Protein AF-A0A4S0W7U6-F1 (afdb_monomer_lite)

Structure (mmCIF, N/CA/C/O backbone):
data_AF-A0A4S0W7U6-F1
#
_entry.id   AF-A0A4S0W7U6-F1
#
loop_
_atom_site.group_PDB
_atom_site.id
_atom_site.type_symbol
_atom_site.label_atom_id
_atom_site.label_alt_id
_atom_site.label_comp_id
_atom_site.label_asym_id
_atom_site.label_entity_id
_atom_site.label_seq_id
_atom_site.pdbx_PDB_ins_code
_atom_site.Cartn_x
_atom_site.Cartn_y
_atom_site.Cartn_z
_atom_site.occupancy
_atom_site.B_iso_or_equiv
_atom_site.auth_seq_id
_atom_site.auth_comp_id
_atom_site.auth_asym_id
_atom_site.auth_atom_id
_atom_site.pdbx_PDB_model_num
ATOM 1 N N . MET A 1 1 ? 42.591 -28.592 -29.102 1.00 40.78 1 MET A N 1
ATOM 2 C CA . MET A 1 1 ? 41.961 -28.051 -27.877 1.00 40.78 1 MET A CA 1
ATOM 3 C C . MET A 1 1 ? 40.772 -27.234 -28.334 1.00 40.78 1 MET A C 1
ATOM 5 O O . MET A 1 1 ? 40.954 -26.427 -29.233 1.00 40.78 1 MET A O 1
ATOM 9 N N . GLY A 1 2 ? 39.575 -27.576 -27.858 1.00 41.88 2 GLY A N 1
ATOM 10 C CA . GLY A 1 2 ? 38.307 -27.199 -28.487 1.00 41.88 2 GLY A CA 1
ATOM 11 C C . GLY A 1 2 ? 38.005 -25.703 -28.459 1.00 41.88 2 GLY A C 1
ATOM 12 O O . GLY A 1 2 ? 38.272 -25.033 -27.464 1.00 41.88 2 GLY A O 1
ATOM 13 N N . GLU A 1 3 ? 37.418 -25.217 -29.552 1.00 43.25 3 GLU A N 1
ATOM 14 C CA . GLU A 1 3 ? 36.678 -23.958 -29.591 1.00 43.25 3 GLU A CA 1
ATOM 15 C C . GLU A 1 3 ? 35.602 -24.006 -28.501 1.00 43.25 3 GLU A C 1
ATOM 17 O O . GLU A 1 3 ? 34.649 -24.784 -28.577 1.00 43.25 3 GLU A O 1
ATOM 22 N N . GLN A 1 4 ? 35.765 -23.198 -27.452 1.00 46.47 4 GLN A N 1
ATOM 23 C CA . GLN A 1 4 ? 34.647 -22.876 -26.579 1.00 46.47 4 GLN A CA 1
ATOM 24 C C . GLN A 1 4 ? 33.644 -22.106 -27.432 1.00 46.47 4 GLN A C 1
ATOM 26 O O . GLN A 1 4 ? 33.873 -20.953 -27.790 1.00 46.47 4 GLN A O 1
ATOM 31 N N . GLN A 1 5 ? 32.556 -22.776 -27.797 1.00 45.34 5 GLN A N 1
ATOM 32 C CA . GLN A 1 5 ? 31.409 -22.166 -28.443 1.00 45.34 5 GLN A CA 1
ATOM 33 C C . GLN A 1 5 ? 30.913 -21.054 -27.510 1.00 45.34 5 GLN A C 1
ATOM 35 O O . GLN A 1 5 ? 30.359 -21.328 -26.446 1.00 45.34 5 GLN A O 1
ATOM 40 N N . GLN A 1 6 ? 31.220 -19.800 -27.849 1.00 53.47 6 GLN A N 1
ATOM 41 C CA . GLN A 1 6 ? 30.842 -18.643 -27.050 1.00 53.47 6 GLN A CA 1
ATOM 42 C C . GLN A 1 6 ? 29.313 -18.595 -27.029 1.00 53.47 6 GLN A C 1
ATOM 44 O O . GLN A 1 6 ? 28.678 -18.331 -28.050 1.00 53.47 6 GLN A O 1
ATOM 49 N N . VAL A 1 7 ? 28.717 -18.951 -25.890 1.00 61.97 7 VAL A N 1
ATOM 50 C CA . VAL A 1 7 ? 27.263 -18.940 -25.727 1.00 61.97 7 VAL A CA 1
ATOM 51 C C . VAL A 1 7 ? 26.798 -17.507 -25.963 1.00 61.97 7 VAL A C 1
ATOM 53 O O . VAL A 1 7 ? 27.277 -16.583 -25.307 1.00 61.97 7 VAL A O 1
ATOM 56 N N . ALA A 1 8 ? 25.902 -17.309 -26.931 1.00 82.19 8 ALA A N 1
ATOM 57 C CA . ALA A 1 8 ? 25.348 -15.991 -27.204 1.00 82.19 8 ALA A CA 1
ATOM 58 C C . ALA A 1 8 ? 24.679 -15.450 -25.931 1.00 82.19 8 ALA A C 1
ATOM 60 O O . ALA A 1 8 ? 23.865 -16.141 -25.313 1.00 82.19 8 ALA A O 1
ATOM 61 N N . VAL A 1 9 ? 25.033 -14.225 -25.529 1.00 92.12 9 VAL A N 1
ATOM 62 C CA . VAL A 1 9 ? 24.409 -13.581 -24.368 1.00 92.12 9 VAL A CA 1
ATOM 63 C C . VAL A 1 9 ? 22.906 -13.477 -24.617 1.00 92.12 9 VAL A C 1
ATOM 65 O O . VAL A 1 9 ? 22.487 -13.090 -25.703 1.00 92.12 9 VAL A O 1
ATOM 68 N N . SER A 1 10 ? 22.098 -13.812 -23.616 1.00 95.81 10 SER A N 1
ATOM 69 C CA . SER A 1 10 ? 20.642 -13.641 -23.624 1.00 95.81 10 SER A CA 1
ATOM 70 C C . SER A 1 10 ? 20.229 -12.677 -22.515 1.00 95.81 10 SER A C 1
ATOM 72 O O . SER A 1 10 ? 20.949 -12.524 -21.529 1.00 95.81 10 SER A O 1
ATOM 74 N N . ILE A 1 11 ? 19.088 -12.000 -22.659 1.00 97.94 11 ILE A N 1
ATOM 75 C CA . ILE A 1 11 ? 18.545 -11.115 -21.619 1.00 97.94 11 ILE A CA 1
ATOM 76 C C . ILE A 1 11 ? 17.224 -11.703 -21.135 1.00 97.94 11 ILE A C 1
ATOM 78 O O . ILE A 1 11 ? 16.247 -11.737 -21.882 1.00 97.94 11 ILE A O 1
ATOM 82 N N . LYS A 1 12 ? 17.175 -12.125 -19.869 1.00 97.75 12 LYS A N 1
ATOM 83 C CA . LYS A 1 12 ? 15.917 -12.481 -19.208 1.00 97.75 12 LYS A CA 1
ATOM 84 C C . LYS A 1 12 ? 15.237 -11.209 -18.720 1.00 97.75 12 LYS A C 1
ATOM 86 O O . LYS A 1 12 ? 15.890 -10.388 -18.085 1.00 97.75 12 LYS A O 1
ATOM 91 N N . VAL A 1 13 ? 13.938 -11.069 -18.967 1.00 98.25 13 VAL A N 1
ATOM 92 C CA . VAL A 1 13 ? 13.130 -9.932 -18.506 1.00 98.25 13 VAL A CA 1
ATOM 93 C C . VAL A 1 13 ? 11.882 -10.422 -17.771 1.00 98.25 13 VAL A C 1
ATOM 95 O O . VAL A 1 13 ? 11.259 -11.411 -18.154 1.00 98.25 13 VAL A O 1
ATOM 98 N N . SER A 1 14 ? 11.527 -9.731 -16.694 1.00 97.56 14 SER A N 1
ATOM 99 C CA . SER A 1 14 ? 10.307 -9.947 -15.920 1.00 97.56 14 SER A CA 1
ATOM 100 C C . SER A 1 14 ? 9.605 -8.617 -15.685 1.00 97.56 14 SER A C 1
ATOM 102 O O . SER A 1 14 ? 10.258 -7.600 -15.457 1.00 97.56 14 SER A O 1
ATOM 104 N N . VAL A 1 15 ? 8.275 -8.644 -15.703 1.00 97.00 15 VAL A N 1
ATOM 105 C CA . VAL A 1 15 ? 7.422 -7.503 -15.367 1.00 97.00 15 VAL A CA 1
ATOM 106 C C . VAL A 1 15 ? 6.440 -7.895 -14.266 1.00 97.00 15 VAL A C 1
ATOM 108 O O . VAL A 1 15 ? 5.822 -8.961 -14.319 1.00 97.00 15 VAL A O 1
ATOM 111 N N . TYR A 1 16 ? 6.302 -7.009 -13.288 1.00 93.75 16 TYR A N 1
ATOM 112 C CA . TYR A 1 16 ? 5.336 -7.078 -12.200 1.00 93.75 16 TYR A CA 1
ATOM 113 C C . TYR A 1 16 ? 4.520 -5.789 -12.209 1.00 93.75 16 TYR A C 1
ATOM 115 O O . TYR A 1 16 ? 5.090 -4.711 -12.358 1.00 93.75 16 TYR A O 1
ATOM 123 N N . THR A 1 17 ? 3.203 -5.888 -12.075 1.00 93.56 17 THR A N 1
ATOM 124 C CA . THR A 1 17 ? 2.296 -4.737 -12.129 1.00 93.56 17 THR A CA 1
ATOM 125 C C . THR A 1 17 ? 1.516 -4.603 -10.830 1.00 93.56 17 THR A C 1
ATOM 127 O O . THR A 1 17 ? 1.270 -5.591 -10.140 1.00 93.56 17 THR A O 1
ATOM 130 N N . ASN A 1 18 ? 1.131 -3.375 -10.502 1.00 89.88 18 ASN A N 1
ATOM 131 C CA . ASN A 1 18 ? 0.068 -3.076 -9.544 1.00 89.88 18 ASN A CA 1
ATOM 132 C C . ASN A 1 18 ? -0.946 -2.124 -10.215 1.00 89.88 18 ASN A C 1
ATOM 134 O O . ASN A 1 18 ? -0.989 -2.045 -11.447 1.00 89.88 18 ASN A O 1
ATOM 138 N N . GLY A 1 19 ? -1.770 -1.426 -9.427 1.00 87.38 19 GLY A N 1
ATOM 139 C CA . GLY A 1 19 ? -2.732 -0.452 -9.952 1.00 87.38 19 GLY A CA 1
ATOM 140 C C . GLY A 1 19 ? -2.094 0.786 -10.595 1.00 87.38 19 GLY A C 1
ATOM 141 O O . GLY A 1 19 ? -2.713 1.389 -11.458 1.00 87.38 19 GLY A O 1
ATOM 142 N N . ASP A 1 20 ? -0.852 1.127 -10.247 1.00 85.00 20 ASP A N 1
ATOM 143 C CA . ASP A 1 20 ? -0.225 2.406 -10.612 1.00 85.00 20 ASP A CA 1
ATOM 144 C C . ASP A 1 20 ? 0.999 2.277 -11.524 1.00 85.00 20 ASP A C 1
ATOM 146 O O . ASP A 1 20 ? 1.336 3.210 -12.244 1.00 85.00 20 ASP A O 1
ATOM 150 N N . ASP A 1 21 ? 1.691 1.142 -11.473 1.00 90.25 21 ASP A N 1
ATOM 151 C CA . ASP A 1 21 ? 3.048 0.999 -11.973 1.00 90.25 21 ASP A CA 1
ATOM 152 C C . ASP A 1 21 ? 3.299 -0.380 -12.591 1.00 90.25 21 ASP A C 1
ATOM 154 O O . ASP A 1 21 ? 2.729 -1.405 -12.196 1.00 90.25 21 ASP A O 1
ATOM 158 N N . ALA A 1 22 ? 4.264 -0.416 -13.511 1.00 94.38 22 ALA A N 1
ATOM 159 C CA . ALA A 1 22 ? 4.909 -1.643 -13.960 1.00 94.38 22 ALA A CA 1
ATOM 160 C C . ALA A 1 22 ? 6.391 -1.648 -13.556 1.00 94.38 22 ALA A C 1
ATOM 162 O O . ALA A 1 22 ? 7.201 -0.875 -14.067 1.00 94.38 22 ALA A O 1
ATOM 163 N N . PHE A 1 23 ? 6.765 -2.545 -12.649 1.00 94.81 23 PHE A N 1
ATOM 164 C CA . PHE A 1 23 ? 8.153 -2.813 -12.295 1.00 94.81 23 PHE A CA 1
ATOM 165 C C . PHE A 1 23 ? 8.749 -3.848 -13.248 1.00 94.81 23 PHE A C 1
ATOM 167 O O . PHE A 1 23 ? 8.342 -5.012 -13.268 1.00 94.81 23 PHE A O 1
ATOM 174 N N . VAL A 1 24 ? 9.742 -3.426 -14.023 1.00 97.19 24 VAL A N 1
ATOM 175 C CA . VAL A 1 24 ? 10.459 -4.262 -14.984 1.00 97.19 24 VAL A CA 1
ATOM 176 C C . VAL A 1 24 ? 11.864 -4.515 -14.463 1.00 97.19 24 VAL A C 1
ATOM 178 O O . VAL A 1 24 ? 12.576 -3.578 -14.110 1.00 97.19 24 VAL A O 1
ATOM 181 N N . ALA A 1 25 ? 12.287 -5.774 -14.444 1.00 96.12 25 ALA A N 1
ATOM 182 C CA . ALA A 1 25 ? 13.642 -6.173 -14.086 1.00 96.12 25 ALA A CA 1
ATOM 183 C C . ALA A 1 25 ? 14.217 -7.087 -15.164 1.00 96.12 25 ALA A C 1
ATOM 185 O O . ALA A 1 25 ? 13.500 -7.907 -15.739 1.00 96.12 25 ALA A O 1
ATOM 186 N N . TRP A 1 26 ? 15.511 -6.955 -15.438 1.00 97.44 26 TRP A N 1
ATOM 187 C CA . TRP A 1 26 ? 16.190 -7.763 -16.441 1.00 97.44 26 TRP A CA 1
ATOM 188 C C . TRP A 1 26 ? 17.583 -8.186 -15.999 1.00 97.44 26 TRP A C 1
ATOM 190 O O . TRP A 1 26 ? 18.254 -7.497 -15.238 1.00 97.44 26 TRP A O 1
ATOM 200 N N . ALA A 1 27 ? 18.014 -9.337 -16.500 1.00 95.56 27 ALA A N 1
ATOM 201 C CA . ALA A 1 27 ? 19.299 -9.936 -16.186 1.00 95.56 27 ALA A CA 1
ATOM 202 C C . ALA A 1 27 ? 19.907 -10.534 -17.464 1.00 95.56 27 ALA A C 1
ATOM 204 O O . ALA A 1 27 ? 19.387 -11.531 -17.978 1.00 95.56 27 ALA A O 1
ATOM 205 N N . PRO A 1 28 ? 20.980 -9.931 -18.002 1.00 96.19 28 PRO A N 1
ATOM 206 C CA . PRO A 1 28 ? 21.820 -10.580 -18.998 1.00 96.19 28 PRO A CA 1
ATOM 207 C C . PRO A 1 28 ? 22.430 -11.873 -18.443 1.00 96.19 28 PRO A C 1
ATOM 209 O O . PRO A 1 28 ? 22.787 -11.931 -17.267 1.00 96.19 28 PRO A O 1
ATOM 212 N N . SER A 1 29 ? 22.576 -12.898 -19.282 1.00 95.94 29 SER A N 1
ATOM 213 C CA . SER A 1 29 ? 23.212 -14.166 -18.900 1.00 95.94 29 SER A CA 1
ATOM 214 C C . SER A 1 29 ? 24.726 -14.048 -18.712 1.00 95.94 29 SER A C 1
ATOM 216 O O . SER A 1 29 ? 25.320 -14.912 -18.077 1.00 95.94 29 SER A O 1
ATOM 218 N N . ASP A 1 30 ? 25.338 -13.005 -19.278 1.00 94.38 30 ASP A N 1
ATOM 219 C CA . ASP A 1 30 ? 26.760 -12.685 -19.157 1.00 94.38 30 ASP A CA 1
ATOM 220 C C . ASP A 1 30 ? 26.995 -11.184 -19.436 1.00 94.38 30 ASP A C 1
ATOM 222 O O . ASP A 1 30 ? 26.076 -10.447 -19.813 1.00 94.38 30 ASP A O 1
ATOM 226 N N . PHE A 1 31 ? 28.229 -10.719 -19.254 1.00 92.81 31 PHE A N 1
ATOM 227 C CA . PHE A 1 31 ? 28.670 -9.368 -19.573 1.00 92.81 31 PHE A CA 1
ATOM 228 C C . PHE A 1 31 ? 28.493 -9.041 -21.065 1.00 92.81 31 PHE A C 1
ATOM 230 O O . PHE A 1 31 ? 28.922 -9.784 -21.946 1.00 92.81 31 PHE A O 1
ATOM 237 N N . ILE A 1 32 ? 27.909 -7.875 -21.357 1.00 94.38 32 ILE A N 1
ATOM 238 C CA . ILE A 1 32 ? 27.716 -7.385 -22.727 1.00 94.38 32 ILE A CA 1
ATOM 239 C C . ILE A 1 32 ? 28.769 -6.314 -23.020 1.00 94.38 32 ILE A C 1
ATOM 241 O O . ILE A 1 32 ? 28.657 -5.169 -22.573 1.00 94.38 32 ILE A O 1
ATOM 245 N N . ALA A 1 33 ? 29.796 -6.678 -23.788 1.00 92.00 33 ALA A N 1
ATOM 246 C CA . ALA A 1 33 ? 30.873 -5.763 -24.150 1.00 92.00 33 ALA A CA 1
ATOM 247 C C . ALA A 1 33 ? 30.347 -4.520 -24.891 1.00 92.00 33 ALA A C 1
ATOM 249 O O . ALA A 1 33 ? 29.544 -4.614 -25.818 1.00 92.00 33 ALA A O 1
ATOM 250 N N . GLY A 1 34 ? 30.816 -3.340 -24.476 1.00 92.69 34 GLY A N 1
ATOM 251 C CA . GLY A 1 34 ? 30.447 -2.069 -25.103 1.00 92.69 34 GLY A CA 1
ATOM 252 C C . GLY A 1 34 ? 29.016 -1.599 -24.823 1.00 92.69 34 GLY A C 1
ATOM 253 O O . GLY A 1 34 ? 28.560 -0.699 -25.520 1.00 92.69 34 GLY A O 1
ATOM 254 N N . CYS A 1 35 ? 28.314 -2.166 -23.836 1.00 94.81 35 CYS A N 1
ATOM 255 C CA . CYS A 1 35 ? 26.944 -1.794 -23.472 1.00 94.81 35 CYS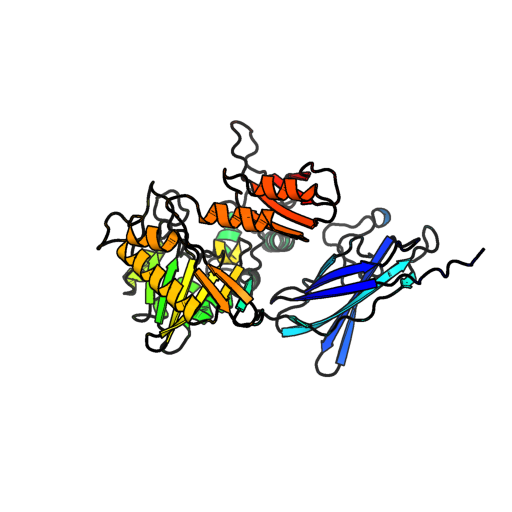 A CA 1
ATOM 256 C C . CYS A 1 35 ? 26.898 -0.722 -22.360 1.00 94.81 35 CYS A C 1
ATOM 258 O O . CYS A 1 35 ? 26.950 -1.078 -21.182 1.00 94.81 35 CYS A O 1
ATOM 260 N N . PRO A 1 36 ? 26.764 0.584 -22.673 1.00 92.06 36 PRO A N 1
ATOM 261 C CA . PRO A 1 36 ? 26.537 1.621 -21.662 1.00 92.06 36 PRO A CA 1
ATOM 262 C C . PRO A 1 36 ? 25.183 1.525 -20.949 1.00 92.06 36 PRO A C 1
ATOM 264 O O . PRO A 1 36 ? 25.016 2.155 -19.913 1.00 92.06 36 PRO A O 1
ATOM 267 N N . GLY A 1 37 ? 24.208 0.784 -21.479 1.00 95.12 37 GLY A N 1
ATOM 268 C CA . GLY A 1 37 ? 22.912 0.598 -20.832 1.00 95.12 37 GLY A CA 1
ATOM 269 C C . GLY A 1 37 ? 21.867 0.001 -21.767 1.00 95.12 37 GLY A C 1
ATOM 270 O O . GLY A 1 37 ? 22.186 -0.469 -22.858 1.00 95.12 37 GLY A O 1
ATOM 271 N N . PHE A 1 38 ? 20.606 0.051 -21.347 1.00 97.88 38 PHE A N 1
ATOM 272 C CA . PHE A 1 38 ? 19.518 -0.652 -22.016 1.00 97.88 38 PHE A CA 1
ATOM 273 C C . PHE A 1 38 ? 18.402 0.277 -22.506 1.00 97.88 38 PHE A C 1
ATOM 275 O O . PHE A 1 38 ? 17.927 1.142 -21.769 1.00 97.88 38 PHE A O 1
ATOM 282 N N . LEU A 1 39 ? 17.952 0.043 -23.737 1.00 98.25 39 LEU A N 1
ATOM 283 C CA . LEU A 1 39 ? 16.668 0.505 -24.253 1.00 98.25 39 LEU A CA 1
ATOM 284 C C . LEU A 1 39 ? 15.575 -0.379 -23.651 1.00 98.25 39 LEU A C 1
ATOM 286 O O . LEU A 1 39 ? 15.631 -1.604 -23.771 1.00 98.25 39 LEU A O 1
ATOM 290 N N . LEU A 1 40 ? 14.575 0.247 -23.042 1.00 98.44 40 LEU A N 1
ATOM 291 C CA . LEU A 1 40 ? 13.363 -0.416 -22.581 1.00 98.44 40 LEU A CA 1
ATOM 292 C C . LEU A 1 40 ? 12.211 0.005 -23.491 1.00 98.44 40 LEU A C 1
ATOM 294 O O . LEU A 1 40 ? 11.846 1.176 -23.537 1.00 98.44 40 LEU A O 1
ATOM 298 N N . GLU A 1 41 ? 11.635 -0.947 -24.210 1.00 98.38 41 GLU A N 1
ATOM 299 C CA . GLU A 1 41 ? 10.458 -0.729 -25.048 1.00 98.38 41 GLU A CA 1
ATOM 300 C C . GLU A 1 41 ? 9.215 -1.237 -24.318 1.00 98.38 41 GLU A C 1
ATOM 302 O O . GLU A 1 41 ? 9.209 -2.344 -23.777 1.00 98.38 41 GLU A O 1
ATOM 307 N N . ARG A 1 42 ? 8.154 -0.429 -24.329 1.00 98.31 42 ARG A N 1
ATOM 308 C CA . ARG A 1 42 ? 6.821 -0.783 -23.846 1.00 98.31 42 ARG A CA 1
ATOM 309 C C . ARG A 1 42 ? 5.905 -1.023 -25.037 1.00 98.31 42 ARG A C 1
ATOM 311 O O . ARG A 1 42 ? 5.680 -0.118 -25.837 1.00 98.31 42 ARG A O 1
ATOM 318 N N . GLY A 1 43 ? 5.335 -2.217 -25.107 1.00 97.88 43 GLY A N 1
ATOM 319 C CA . GLY A 1 43 ? 4.168 -2.520 -25.923 1.00 97.88 43 GLY A CA 1
ATOM 320 C C . GLY A 1 43 ? 2.908 -2.281 -25.102 1.00 97.88 43 GLY A C 1
ATOM 321 O O . GLY A 1 43 ? 2.805 -2.768 -23.977 1.00 97.88 43 GLY A O 1
ATOM 322 N N . ARG A 1 44 ? 1.952 -1.521 -25.634 1.00 97.00 44 ARG A N 1
ATOM 323 C CA . ARG A 1 44 ? 0.664 -1.222 -24.993 1.00 97.00 44 ARG A CA 1
ATOM 324 C C . ARG A 1 44 ? -0.478 -1.585 -25.931 1.00 97.00 44 ARG A C 1
ATOM 326 O O . ARG A 1 44 ? -0.468 -1.158 -27.085 1.00 97.00 44 ARG A O 1
ATOM 333 N N . LYS A 1 45 ? -1.489 -2.305 -25.437 1.00 96.94 45 LYS A N 1
ATOM 334 C CA . LYS A 1 45 ? -2.719 -2.529 -26.212 1.00 96.94 45 LYS A CA 1
ATOM 335 C C . LYS A 1 45 ? -3.513 -1.230 -26.359 1.00 96.94 45 LYS A C 1
ATOM 337 O O . LYS A 1 45 ? -3.764 -0.538 -25.375 1.00 96.94 45 LYS A O 1
ATOM 342 N N . VAL A 1 46 ? -3.936 -0.930 -27.583 1.00 93.25 46 VAL A N 1
ATOM 343 C CA . VAL A 1 46 ? -4.825 0.183 -27.936 1.00 93.25 46 VAL A CA 1
ATOM 344 C C . VAL A 1 46 ? -5.966 -0.397 -28.774 1.00 93.25 46 VAL A C 1
ATOM 346 O O . VAL A 1 46 ? -5.876 -0.529 -29.992 1.00 93.25 46 VAL A O 1
ATOM 349 N N . GLY A 1 47 ? -7.033 -0.837 -28.105 1.00 90.12 47 GLY A N 1
ATOM 350 C CA . GLY A 1 47 ? -8.069 -1.649 -28.745 1.00 90.12 47 GLY A CA 1
ATOM 351 C C . GLY A 1 47 ? -7.489 -2.970 -29.262 1.00 90.12 47 GLY A C 1
ATOM 352 O O . GLY A 1 47 ? -6.896 -3.729 -28.497 1.00 90.12 47 GLY A O 1
ATOM 353 N N . ALA A 1 48 ? -7.646 -3.234 -30.562 1.00 91.50 48 ALA A N 1
ATOM 354 C CA . ALA A 1 48 ? -7.097 -4.423 -31.219 1.00 91.50 48 ALA A CA 1
ATOM 355 C C . ALA A 1 48 ? -5.635 -4.262 -31.685 1.00 91.50 48 ALA A C 1
ATOM 357 O O . ALA A 1 48 ? -5.044 -5.234 -32.154 1.00 91.50 48 ALA A O 1
ATOM 358 N N . THR A 1 49 ? -5.049 -3.062 -31.587 1.00 95.00 49 THR A N 1
ATOM 359 C CA . THR A 1 49 ? -3.673 -2.793 -32.032 1.00 95.00 49 THR A CA 1
ATOM 360 C C . THR A 1 49 ? -2.701 -2.702 -30.858 1.00 95.00 49 THR A C 1
ATOM 362 O O . THR A 1 49 ? -3.090 -2.625 -29.690 1.00 95.00 49 THR A O 1
ATOM 365 N N . GLU A 1 50 ? -1.408 -2.722 -31.171 1.00 96.38 50 GLU A N 1
ATOM 366 C CA . GLU A 1 50 ? -0.332 -2.477 -30.219 1.00 96.38 50 GLU A CA 1
ATOM 367 C C . GLU A 1 50 ? 0.411 -1.198 -30.599 1.00 96.38 50 GLU A C 1
ATOM 369 O O . GLU A 1 50 ? 0.805 -1.007 -31.750 1.00 96.38 50 GLU A O 1
ATOM 374 N N . LYS A 1 51 ? 0.644 -0.343 -29.604 1.00 96.94 51 LYS A N 1
ATOM 375 C CA . LYS A 1 51 ? 1.567 0.781 -29.704 1.00 96.94 51 LYS A CA 1
ATOM 376 C C . LYS A 1 51 ? 2.867 0.410 -28.995 1.00 96.94 51 LYS A C 1
ATOM 378 O O . LYS A 1 51 ? 2.843 0.116 -27.802 1.00 96.94 51 LYS A O 1
ATOM 383 N N . ILE A 1 52 ? 3.979 0.436 -29.727 1.00 97.56 52 ILE A N 1
ATOM 384 C CA . ILE A 1 52 ? 5.325 0.229 -29.182 1.00 97.56 52 ILE A CA 1
ATOM 385 C C . ILE A 1 52 ? 5.999 1.587 -29.032 1.00 97.56 52 ILE A C 1
ATOM 387 O O . ILE A 1 52 ? 6.049 2.371 -29.978 1.00 97.56 52 ILE A O 1
ATOM 391 N N . GLU A 1 53 ? 6.525 1.856 -27.846 1.00 96.44 53 GLU A N 1
ATOM 392 C CA . GLU A 1 53 ? 7.194 3.112 -27.529 1.00 96.44 53 GLU A CA 1
ATOM 393 C C . GLU A 1 53 ? 8.396 2.883 -26.600 1.00 96.44 53 GLU A C 1
ATOM 395 O O . GLU A 1 53 ? 8.320 2.048 -25.692 1.00 96.44 53 GLU A O 1
ATOM 400 N N . PRO A 1 54 ? 9.518 3.595 -26.808 1.00 97.19 54 PRO A N 1
ATOM 401 C CA . PRO A 1 54 ? 10.617 3.587 -25.855 1.00 97.19 54 PRO A CA 1
ATOM 402 C C . PRO A 1 54 ? 10.168 4.248 -24.549 1.00 97.19 54 PRO A C 1
ATOM 404 O O . PRO A 1 54 ? 9.534 5.303 -24.551 1.00 97.19 54 PRO A O 1
ATOM 407 N N . VAL A 1 55 ? 10.515 3.639 -23.419 1.00 96.69 55 VAL A N 1
ATOM 408 C CA . VAL A 1 55 ? 10.296 4.239 -22.103 1.00 96.69 55 VAL A CA 1
ATOM 409 C C . VAL A 1 55 ? 11.271 5.402 -21.931 1.00 96.69 55 VAL A C 1
ATOM 411 O O . VAL A 1 55 ? 12.461 5.278 -22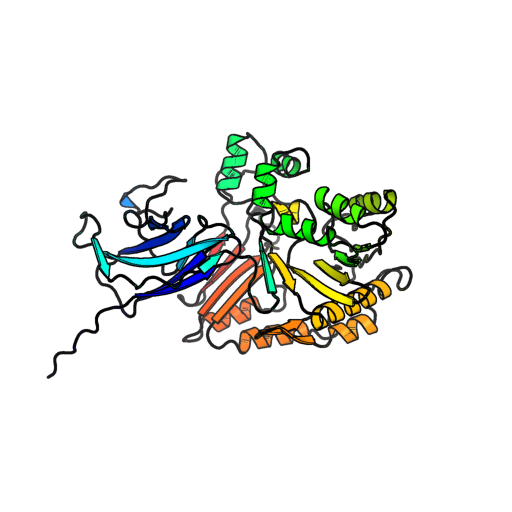.232 1.00 96.69 55 VAL A O 1
ATOM 414 N N . GLU A 1 56 ? 10.754 6.532 -21.455 1.00 93.56 56 GLU A N 1
ATOM 415 C CA . GLU A 1 56 ? 11.513 7.756 -21.201 1.00 93.56 56 GLU A CA 1
ATOM 416 C C . GLU A 1 56 ? 12.412 7.607 -19.968 1.00 93.56 56 GLU A C 1
ATOM 418 O O . GLU A 1 56 ? 11.969 7.190 -18.894 1.00 93.56 56 GLU A O 1
ATOM 423 N N . ASN A 1 57 ? 13.670 8.019 -20.098 1.00 90.25 57 ASN A N 1
ATOM 424 C CA . ASN A 1 57 ? 14.630 8.093 -19.009 1.00 90.25 57 ASN A CA 1
ATOM 425 C C . ASN A 1 57 ? 14.908 9.561 -18.647 1.00 90.25 57 ASN A C 1
ATOM 427 O O . ASN A 1 57 ? 14.984 10.438 -19.507 1.00 90.25 57 ASN A O 1
ATOM 431 N N . ARG A 1 58 ? 15.076 9.825 -17.348 1.00 85.38 58 ARG A N 1
ATOM 432 C CA . ARG A 1 58 ? 15.396 11.149 -16.776 1.00 85.38 58 ARG A CA 1
ATOM 433 C C . ARG A 1 58 ? 16.861 11.275 -16.346 1.00 85.38 58 ARG A C 1
ATOM 435 O O . ARG A 1 58 ? 17.261 12.306 -15.816 1.00 85.38 58 ARG A O 1
ATOM 442 N N . VAL A 1 59 ? 17.656 10.221 -16.539 1.00 83.62 59 VAL A N 1
ATOM 443 C CA . VAL A 1 59 ? 19.092 10.189 -16.242 1.00 83.62 59 VAL A CA 1
ATOM 444 C C . VAL A 1 59 ? 19.861 10.105 -17.558 1.00 83.62 59 VAL A C 1
ATOM 446 O O . VAL A 1 59 ? 20.034 9.020 -18.114 1.00 83.62 59 VAL A O 1
ATOM 449 N N . GLY A 1 60 ? 20.289 11.264 -18.058 1.00 84.25 60 GLY A N 1
ATOM 450 C CA . GLY A 1 60 ? 21.129 11.379 -19.252 1.00 84.25 60 GLY A CA 1
ATOM 451 C C . GLY A 1 60 ? 22.618 11.168 -18.977 1.00 84.25 60 GLY A C 1
ATOM 452 O O . GLY A 1 60 ? 23.045 11.012 -17.831 1.00 84.25 60 GLY A O 1
ATOM 453 N N . PHE A 1 61 ? 23.435 11.191 -20.032 1.00 85.88 61 PHE A N 1
ATOM 454 C CA . PHE A 1 61 ? 24.890 11.158 -19.883 1.00 85.88 61 PHE A CA 1
ATOM 455 C C . PHE A 1 61 ? 25.433 12.519 -19.436 1.00 85.88 61 PHE A C 1
ATOM 457 O O . PHE A 1 61 ? 24.950 13.564 -19.867 1.00 85.88 61 PHE A O 1
ATOM 464 N N . THR A 1 62 ? 26.522 12.525 -18.662 1.00 85.81 62 THR A N 1
ATOM 465 C CA . THR A 1 62 ? 27.190 13.762 -18.208 1.00 85.81 62 THR A CA 1
ATOM 466 C C . THR A 1 62 ? 27.532 14.711 -19.362 1.00 85.81 62 THR A C 1
ATOM 468 O O . THR A 1 62 ? 27.368 15.924 -19.243 1.00 85.81 62 THR A O 1
ATOM 471 N N . LYS A 1 63 ? 27.961 14.166 -20.510 1.00 85.50 63 LYS A N 1
ATOM 472 C CA . LYS A 1 63 ? 28.301 14.941 -21.717 1.00 85.50 63 LYS A CA 1
ATOM 473 C C . LYS A 1 63 ? 27.114 15.722 -22.301 1.00 85.50 63 LYS A C 1
ATOM 475 O O . LYS A 1 63 ? 27.337 16.755 -22.925 1.00 85.50 63 LYS A O 1
ATOM 480 N N . ASP A 1 64 ? 25.886 15.257 -22.071 1.00 86.31 64 ASP A N 1
ATOM 481 C CA . ASP A 1 64 ? 24.669 15.866 -22.618 1.00 86.31 64 ASP A CA 1
ATOM 482 C C . ASP A 1 64 ? 24.198 17.058 -21.771 1.00 86.31 64 ASP A C 1
ATOM 484 O O . ASP A 1 64 ? 23.304 17.789 -22.189 1.00 86.31 64 ASP A O 1
ATOM 488 N N . ARG A 1 65 ? 24.816 17.276 -20.597 1.00 88.75 65 ARG A N 1
ATOM 489 C CA . ARG A 1 65 ? 24.505 18.364 -19.654 1.00 88.75 65 ARG A CA 1
ATOM 490 C C . ARG A 1 65 ? 22.991 18.484 -19.376 1.00 88.75 65 ARG A C 1
ATOM 492 O O . ARG A 1 65 ? 22.432 19.567 -19.574 1.00 88.75 65 ARG A O 1
ATOM 499 N N . PRO A 1 66 ? 22.324 17.393 -18.940 1.00 86.44 66 PRO A N 1
ATOM 500 C CA . PRO A 1 66 ? 20.883 17.396 -18.712 1.00 86.44 66 PRO A CA 1
ATOM 501 C C . PRO A 1 66 ? 20.498 18.411 -17.630 1.00 86.44 66 PRO A C 1
ATOM 503 O O . PRO A 1 66 ? 21.188 18.554 -16.618 1.00 86.44 66 PRO A O 1
ATOM 506 N N . LYS A 1 67 ? 19.382 19.109 -17.837 1.00 84.69 67 LYS A N 1
ATOM 507 C CA . LYS A 1 67 ? 18.782 20.030 -16.867 1.00 84.69 67 LYS A CA 1
ATOM 508 C C . LYS A 1 67 ? 17.669 19.332 -16.087 1.00 84.69 67 LYS A C 1
ATOM 510 O O . LYS A 1 67 ? 17.116 18.321 -16.516 1.00 84.69 67 LYS A O 1
ATOM 515 N N . SER A 1 68 ? 17.319 19.888 -14.927 1.00 77.25 68 SER A N 1
ATOM 516 C CA . SER A 1 68 ? 16.199 19.377 -14.129 1.00 77.25 68 SER A CA 1
ATOM 517 C C . SER A 1 68 ? 14.906 19.373 -14.951 1.00 77.25 68 SER A C 1
ATOM 519 O O . SER A 1 68 ? 14.512 20.398 -15.504 1.00 77.25 68 SER A O 1
ATOM 521 N N . GLY A 1 69 ? 14.252 18.213 -15.017 1.00 75.44 69 GLY A N 1
ATOM 522 C CA . GLY A 1 69 ? 13.031 18.002 -15.797 1.00 75.44 69 GLY A CA 1
ATOM 523 C C . GLY A 1 69 ? 13.256 17.456 -17.207 1.00 75.44 69 GLY A C 1
ATOM 524 O O . GLY A 1 69 ? 12.285 16.991 -17.802 1.00 75.44 69 GLY A O 1
ATOM 525 N N . ASP A 1 70 ? 14.493 17.442 -17.712 1.00 83.31 70 ASP A N 1
ATOM 526 C CA . ASP A 1 70 ? 14.784 16.838 -19.009 1.00 83.31 70 ASP A CA 1
ATOM 527 C C . ASP A 1 70 ? 14.516 15.328 -18.986 1.00 83.31 70 ASP A C 1
ATOM 529 O O . ASP A 1 70 ? 14.773 14.622 -18.005 1.00 83.31 70 ASP A O 1
ATOM 533 N N . HIS A 1 71 ? 14.017 14.828 -20.110 1.00 89.62 71 HIS A N 1
ATOM 534 C CA . HIS A 1 71 ? 13.862 13.408 -20.370 1.00 89.62 71 HIS A CA 1
ATOM 535 C C . HIS A 1 71 ? 14.092 13.115 -21.853 1.00 89.62 71 HIS A C 1
ATOM 537 O O . HIS A 1 71 ? 13.912 13.981 -22.724 1.00 89.62 71 HIS A O 1
ATOM 543 N N . ARG A 1 72 ? 14.540 11.891 -22.126 1.00 93.38 72 ARG A N 1
ATOM 544 C CA . ARG A 1 72 ? 14.707 11.360 -23.477 1.00 93.38 72 ARG A CA 1
ATOM 545 C C . ARG A 1 72 ? 14.278 9.893 -23.527 1.00 93.38 72 ARG A C 1
ATOM 547 O O . ARG A 1 72 ? 14.462 9.182 -22.535 1.00 93.38 72 ARG A O 1
ATOM 554 N N . PRO A 1 73 ? 13.818 9.416 -24.693 1.00 95.69 73 PRO A N 1
ATOM 555 C CA . PRO A 1 73 ? 13.683 7.996 -24.987 1.00 95.69 73 PRO A CA 1
ATOM 556 C C . PRO A 1 73 ? 14.923 7.179 -24.595 1.00 95.69 73 PRO A C 1
ATOM 558 O O . PRO A 1 73 ? 16.057 7.647 -24.734 1.00 95.69 73 PRO A O 1
ATOM 561 N N . SER A 1 74 ? 14.727 5.948 -24.116 1.00 96.31 74 SER A N 1
ATOM 562 C CA . SER A 1 74 ? 15.828 5.094 -23.637 1.00 96.31 74 SER A CA 1
ATOM 563 C C . SER A 1 74 ? 16.742 4.515 -24.727 1.00 96.31 74 SER A C 1
ATOM 565 O O . SER A 1 74 ? 17.754 3.897 -24.413 1.00 96.31 74 SER A O 1
ATOM 567 N N . ASP A 1 75 ? 16.464 4.750 -26.007 1.00 94.94 75 ASP A N 1
ATOM 568 C CA . ASP A 1 75 ? 17.432 4.542 -27.094 1.00 94.94 75 ASP A CA 1
ATOM 569 C C . ASP A 1 75 ? 18.435 5.705 -27.210 1.00 94.94 75 ASP A C 1
ATOM 571 O O . ASP A 1 75 ? 19.550 5.514 -27.695 1.00 94.94 75 ASP A O 1
ATOM 575 N N . VAL A 1 76 ? 18.078 6.890 -26.709 1.00 93.62 76 VAL A N 1
ATOM 576 C CA . VAL A 1 76 ? 18.966 8.056 -26.595 1.00 93.62 76 VAL A CA 1
ATOM 577 C C . VAL A 1 76 ? 19.652 8.080 -25.228 1.00 93.62 76 VAL A C 1
ATOM 579 O O . VAL A 1 76 ? 20.876 8.202 -25.152 1.00 93.62 76 VAL A O 1
ATOM 582 N N . TRP A 1 77 ? 18.880 7.935 -24.147 1.00 94.62 77 TRP A N 1
ATOM 583 C CA . TRP A 1 77 ? 19.363 7.874 -22.762 1.00 94.62 77 TRP A CA 1
ATOM 584 C C . TRP A 1 77 ? 19.083 6.494 -22.154 1.00 94.62 77 TRP A C 1
ATOM 586 O O . TRP A 1 77 ? 18.099 6.325 -21.431 1.00 94.62 77 TRP A O 1
ATOM 596 N N . PRO A 1 78 ? 19.930 5.487 -22.424 1.00 95.62 78 PRO A N 1
ATOM 597 C CA . PRO A 1 78 ? 19.697 4.126 -21.958 1.00 95.62 78 PRO A CA 1
ATOM 598 C C . PRO A 1 78 ? 19.703 4.008 -20.434 1.00 95.62 78 PRO A C 1
ATOM 600 O O . PRO A 1 78 ? 20.416 4.725 -19.727 1.00 95.62 78 PRO A O 1
ATOM 603 N N . PHE A 1 79 ? 18.924 3.060 -19.916 1.00 95.44 79 PHE A N 1
ATOM 604 C CA . PHE A 1 79 ? 18.904 2.743 -18.495 1.00 95.44 79 PHE A CA 1
ATOM 605 C C . PHE A 1 79 ? 20.223 2.084 -18.086 1.00 95.44 79 PHE A C 1
ATOM 607 O O . PHE A 1 79 ? 20.551 0.987 -18.531 1.00 95.44 79 PHE A O 1
ATOM 614 N N . GLN A 1 80 ? 20.969 2.750 -17.204 1.00 91.38 80 GLN A N 1
ATOM 615 C CA . GLN A 1 80 ? 22.257 2.288 -16.661 1.00 91.38 80 GLN A CA 1
ATOM 616 C C . GLN A 1 80 ? 22.052 1.478 -15.369 1.00 91.38 80 GLN A C 1
ATOM 618 O O . GLN A 1 80 ? 22.651 1.746 -14.331 1.00 91.38 80 GLN A O 1
ATOM 623 N N . ARG A 1 81 ? 21.084 0.563 -15.398 1.00 90.44 81 ARG A N 1
ATOM 624 C CA . ARG A 1 81 ? 20.644 -0.269 -14.270 1.00 90.44 81 ARG A CA 1
ATOM 625 C C . ARG A 1 81 ? 19.955 -1.521 -14.811 1.00 90.44 81 ARG A C 1
ATOM 627 O O . ARG A 1 81 ? 19.819 -1.655 -16.018 1.00 90.44 81 ARG A O 1
ATOM 634 N N . PHE A 1 82 ? 19.511 -2.405 -13.922 1.00 92.25 82 PHE A N 1
ATOM 635 C CA . PHE A 1 82 ? 18.887 -3.693 -14.270 1.00 92.25 82 PHE A CA 1
ATOM 636 C C . PHE A 1 82 ? 17.401 -3.784 -13.893 1.00 92.25 82 PHE A C 1
ATOM 638 O O . PHE A 1 82 ? 16.801 -4.855 -13.910 1.00 92.25 82 PHE A O 1
ATOM 645 N N . ASN A 1 83 ? 16.807 -2.666 -13.484 1.00 93.00 83 ASN A N 1
ATOM 646 C CA . ASN A 1 83 ? 15.381 -2.564 -13.211 1.00 93.00 83 ASN A CA 1
ATOM 647 C C . ASN A 1 83 ? 14.882 -1.132 -13.398 1.00 93.00 83 ASN A C 1
ATOM 649 O O . ASN A 1 83 ? 15.650 -0.176 -13.275 1.00 93.00 83 ASN A O 1
ATOM 653 N N . TRP A 1 84 ? 13.591 -0.988 -13.672 1.00 93.31 84 TRP A N 1
ATOM 654 C CA . TRP A 1 84 ? 12.911 0.290 -13.818 1.00 93.31 84 TRP A CA 1
ATOM 655 C C . TRP A 1 84 ? 11.444 0.170 -13.409 1.00 93.31 84 TRP A C 1
ATOM 657 O O . TRP A 1 84 ? 10.806 -0.838 -13.701 1.00 93.31 84 TRP A O 1
ATOM 667 N N . THR A 1 85 ? 10.910 1.210 -12.770 1.00 92.06 85 THR A N 1
ATOM 668 C CA . THR A 1 85 ? 9.469 1.345 -12.533 1.00 92.06 85 THR A CA 1
ATOM 669 C C . THR A 1 85 ? 8.901 2.311 -13.559 1.00 92.06 85 THR A C 1
ATOM 671 O O . THR A 1 85 ? 9.274 3.484 -13.611 1.00 92.06 85 THR A O 1
ATOM 674 N N . ASP A 1 86 ? 8.024 1.803 -14.409 1.00 92.31 86 ASP A N 1
ATOM 675 C CA . ASP A 1 86 ? 7.353 2.574 -15.435 1.00 92.31 86 ASP A CA 1
ATOM 676 C C . ASP A 1 86 ? 6.053 3.188 -14.901 1.00 92.31 86 ASP A C 1
ATOM 678 O O . ASP A 1 86 ? 5.008 2.543 -14.876 1.00 92.31 86 ASP A O 1
ATOM 682 N N . HIS A 1 87 ? 6.154 4.463 -14.526 1.00 87.75 87 HIS A N 1
ATOM 683 C CA . HIS A 1 87 ? 5.064 5.301 -14.009 1.00 87.75 87 HIS A CA 1
ATOM 684 C C . HIS A 1 87 ? 4.156 5.900 -15.100 1.00 87.75 87 HIS A C 1
ATOM 686 O O . HIS A 1 87 ? 3.370 6.804 -14.826 1.00 87.75 87 HIS A O 1
ATOM 692 N N . ALA A 1 88 ? 4.345 5.526 -16.371 1.00 86.31 88 ALA A N 1
ATOM 693 C CA . ALA A 1 88 ? 3.532 6.027 -17.483 1.00 86.31 88 ALA A CA 1
ATOM 694 C C . ALA A 1 88 ? 2.488 5.002 -17.964 1.00 86.31 88 ALA A C 1
ATOM 696 O O . ALA A 1 88 ? 1.837 5.218 -18.989 1.00 86.31 88 ALA A O 1
ATOM 697 N N . ALA A 1 89 ? 2.339 3.879 -17.263 1.00 84.62 89 ALA A N 1
ATOM 698 C CA . ALA A 1 89 ? 1.178 3.004 -17.356 1.00 84.62 89 ALA A CA 1
ATOM 699 C C . ALA A 1 89 ? 0.225 3.302 -16.187 1.00 84.62 89 ALA A C 1
ATOM 701 O O . ALA A 1 89 ? 0.661 3.815 -15.169 1.00 84.62 89 ALA A O 1
ATOM 702 N N . ASP A 1 90 ? -1.062 3.030 -16.373 1.00 84.62 90 ASP A N 1
ATOM 703 C CA . ASP A 1 90 ? -2.125 3.301 -15.400 1.00 84.62 90 ASP A CA 1
ATOM 704 C C . ASP A 1 90 ? -3.060 2.085 -15.290 1.00 84.62 90 ASP A C 1
ATOM 706 O O . ASP A 1 90 ? -3.015 1.184 -16.143 1.00 84.62 90 ASP A O 1
ATOM 710 N N . VAL A 1 91 ? -3.923 2.060 -14.277 1.00 88.31 91 VAL A N 1
ATOM 711 C CA . VAL A 1 91 ? -4.876 0.972 -14.032 1.00 88.31 91 VAL A CA 1
ATOM 712 C C . VAL A 1 91 ? -5.690 0.632 -15.291 1.00 88.31 91 VAL A C 1
ATOM 714 O O . VAL A 1 91 ? -6.091 1.486 -16.087 1.00 88.31 91 VAL A O 1
ATOM 717 N N . GLY A 1 92 ? -5.885 -0.664 -15.538 1.00 91.19 92 GLY A N 1
ATOM 718 C CA . GLY A 1 92 ? -6.565 -1.204 -16.717 1.00 91.19 92 GLY A CA 1
ATOM 719 C C . GLY A 1 92 ? -5.715 -1.234 -17.991 1.00 91.19 92 GLY A C 1
ATOM 720 O O . GLY A 1 92 ? -6.110 -1.854 -18.980 1.00 91.19 92 GLY A O 1
ATOM 721 N N . ASN A 1 93 ? -4.533 -0.608 -18.009 1.00 93.88 93 ASN A N 1
ATOM 722 C CA . ASN A 1 93 ? -3.637 -0.717 -19.156 1.00 93.88 93 ASN A CA 1
ATOM 723 C C . ASN A 1 93 ? -3.084 -2.141 -19.272 1.00 93.88 93 ASN A C 1
ATOM 725 O O . ASN A 1 93 ? -2.699 -2.752 -18.279 1.00 93.88 93 ASN A O 1
ATOM 729 N N . VAL A 1 94 ? -2.988 -2.646 -20.505 1.00 96.75 94 VAL A N 1
ATOM 730 C CA . VAL A 1 94 ? -2.379 -3.949 -20.800 1.00 96.75 94 VAL A CA 1
ATOM 731 C C . VAL A 1 94 ? -1.050 -3.714 -21.506 1.00 96.75 94 VAL A C 1
ATOM 733 O O . VAL A 1 94 ? -1.022 -3.169 -22.614 1.00 96.75 94 VAL A O 1
ATOM 736 N N . VAL A 1 95 ? 0.043 -4.094 -20.847 1.00 97.50 95 VAL A N 1
ATOM 737 C CA . VAL A 1 95 ? 1.418 -3.777 -21.245 1.00 97.50 95 VAL A CA 1
ATOM 738 C C . VAL A 1 95 ? 2.298 -5.021 -21.331 1.00 97.50 95 VAL A C 1
ATOM 740 O O . VAL A 1 95 ? 2.037 -6.034 -20.687 1.00 97.50 95 VAL A O 1
ATOM 743 N N . ARG A 1 96 ? 3.359 -4.935 -22.125 1.00 98.19 96 ARG A N 1
ATOM 744 C CA . ARG A 1 96 ? 4.482 -5.876 -22.144 1.00 98.19 96 ARG A CA 1
ATOM 745 C C . ARG A 1 96 ? 5.773 -5.122 -22.422 1.00 98.19 96 ARG A C 1
ATOM 747 O O . ARG A 1 96 ? 5.733 -4.014 -22.956 1.00 98.19 96 ARG A O 1
ATOM 754 N N . TYR A 1 97 ? 6.907 -5.722 -22.084 1.00 98.56 97 TYR A N 1
ATOM 755 C CA . TYR A 1 97 ? 8.201 -5.052 -22.173 1.00 98.56 97 TYR A CA 1
ATOM 756 C C . TYR A 1 97 ? 9.232 -5.876 -22.927 1.00 98.56 97 TYR A C 1
ATOM 758 O O . TYR A 1 97 ? 9.206 -7.106 -22.892 1.00 98.56 97 TYR A O 1
ATOM 766 N N . ARG A 1 98 ? 10.154 -5.173 -23.580 1.00 98.62 98 ARG A N 1
ATOM 767 C CA . ARG A 1 98 ? 11.356 -5.734 -24.195 1.00 98.62 98 ARG A CA 1
ATOM 768 C C . ARG A 1 98 ? 12.559 -4.889 -23.815 1.00 98.62 98 ARG A C 1
ATOM 770 O O . ARG A 1 98 ? 12.477 -3.662 -23.789 1.00 98.62 98 ARG A O 1
ATOM 777 N N . VAL A 1 99 ? 13.676 -5.551 -23.545 1.00 98.69 99 VAL A N 1
ATOM 778 C CA . VAL A 1 99 ? 14.936 -4.900 -23.191 1.00 98.69 99 VAL A CA 1
ATOM 779 C C . VAL A 1 99 ? 15.959 -5.163 -24.283 1.00 98.69 99 VAL A C 1
ATOM 781 O O . VAL A 1 99 ? 16.202 -6.308 -24.648 1.00 98.69 99 VAL A O 1
ATOM 784 N N . THR A 1 100 ? 16.586 -4.104 -24.785 1.00 98.56 100 THR A N 1
ATOM 785 C CA . THR A 1 100 ? 17.642 -4.188 -25.797 1.00 98.56 100 THR A CA 1
ATOM 786 C C . THR A 1 100 ? 18.910 -3.528 -25.279 1.00 98.56 100 THR A C 1
ATOM 788 O O . THR A 1 100 ? 18.879 -2.378 -24.844 1.00 98.56 100 THR A O 1
ATOM 791 N N . ALA A 1 101 ? 20.036 -4.235 -25.328 1.00 97.94 101 ALA A N 1
ATOM 792 C CA . ALA A 1 101 ? 21.336 -3.653 -25.019 1.00 97.94 101 ALA A CA 1
ATOM 793 C C . ALA A 1 101 ? 21.686 -2.580 -26.056 1.00 97.94 101 ALA A C 1
ATOM 795 O O . ALA A 1 101 ? 21.629 -2.832 -27.260 1.00 97.94 101 ALA A O 1
ATOM 796 N N . MET A 1 102 ? 22.057 -1.388 -25.599 1.00 97.12 102 MET A N 1
ATOM 797 C CA . MET A 1 102 ? 22.521 -0.314 -26.472 1.00 97.12 102 MET A CA 1
ATOM 798 C C . MET A 1 102 ? 24.041 -0.345 -26.500 1.00 97.12 102 MET A C 1
ATOM 800 O O . MET A 1 102 ? 24.661 -0.253 -25.448 1.00 97.12 102 MET A O 1
ATOM 804 N N . ILE A 1 103 ? 24.639 -0.489 -27.683 1.00 96.25 103 ILE A N 1
ATOM 805 C CA . ILE A 1 103 ? 26.073 -0.730 -27.874 1.00 96.25 103 ILE A CA 1
ATOM 806 C C . ILE A 1 103 ? 26.768 0.526 -28.393 1.00 96.25 103 ILE A C 1
ATOM 808 O O . ILE A 1 103 ? 26.337 1.151 -29.363 1.00 96.25 103 ILE A O 1
ATOM 812 N N . SER A 1 104 ? 27.889 0.866 -27.765 1.00 92.56 104 SER A N 1
ATOM 813 C CA . SER A 1 104 ? 28.814 1.898 -28.216 1.00 92.56 104 SER A CA 1
ATOM 814 C C . SER A 1 104 ? 29.894 1.273 -29.098 1.00 92.56 104 SER A C 1
ATOM 816 O O . SER A 1 104 ? 30.905 0.789 -28.593 1.00 92.56 104 SER A O 1
ATOM 818 N N . ALA A 1 105 ? 29.708 1.318 -30.419 1.00 84.62 105 ALA A N 1
ATOM 819 C CA . ALA A 1 105 ? 30.688 0.790 -31.376 1.00 84.62 105 ALA A CA 1
ATOM 820 C C . ALA A 1 105 ? 32.019 1.572 -31.379 1.00 84.62 105 ALA A C 1
ATOM 822 O O . ALA A 1 105 ? 33.072 1.002 -31.647 1.00 84.62 105 ALA A O 1
ATOM 823 N N . ALA A 1 106 ? 31.979 2.875 -31.080 1.00 82.00 106 ALA A N 1
ATOM 824 C CA . ALA A 1 106 ? 33.159 3.718 -30.892 1.00 82.00 106 ALA A CA 1
ATOM 825 C C . ALA A 1 106 ? 32.802 4.979 -30.080 1.00 82.00 106 ALA A C 1
ATOM 827 O O . ALA A 1 106 ? 31.648 5.424 -30.128 1.00 82.00 106 ALA A O 1
ATOM 828 N N . PRO A 1 107 ? 33.769 5.604 -29.378 1.00 78.25 107 PRO A N 1
ATOM 829 C CA . PRO A 1 107 ? 33.544 6.864 -28.675 1.00 78.25 107 PRO A CA 1
ATOM 830 C C . PRO A 1 107 ? 32.942 7.938 -29.592 1.00 78.25 107 PRO A C 1
ATOM 832 O O . PRO A 1 107 ? 33.426 8.180 -30.696 1.00 78.25 107 PRO A O 1
ATOM 835 N N . GLY A 1 108 ? 31.866 8.586 -29.140 1.00 75.88 108 GLY A N 1
ATOM 836 C CA . GLY A 1 108 ? 31.212 9.681 -29.869 1.00 75.88 108 GLY A CA 1
ATOM 837 C C . GLY A 1 108 ? 30.296 9.263 -31.026 1.00 75.88 108 GLY A C 1
ATOM 838 O O . GLY A 1 108 ? 29.653 10.131 -31.613 1.00 75.88 108 GLY A O 1
ATOM 839 N N . LYS A 1 109 ? 30.184 7.967 -31.349 1.00 83.56 109 LYS A N 1
ATOM 840 C CA . LYS A 1 109 ? 29.195 7.474 -32.320 1.00 83.56 109 LYS A CA 1
ATOM 841 C C . LYS A 1 109 ? 27.818 7.276 -31.667 1.00 83.56 109 LYS A C 1
ATOM 843 O O . LYS A 1 109 ? 27.750 7.061 -30.454 1.00 83.56 109 LYS A O 1
ATOM 848 N N . PRO A 1 110 ? 26.722 7.347 -32.449 1.00 86.88 110 PRO A N 1
ATOM 849 C CA . PRO A 1 110 ? 25.402 6.949 -31.974 1.00 86.88 110 PRO A CA 1
ATOM 850 C C . PRO A 1 110 ? 25.411 5.511 -31.454 1.00 86.88 110 PRO A C 1
ATOM 852 O O . PRO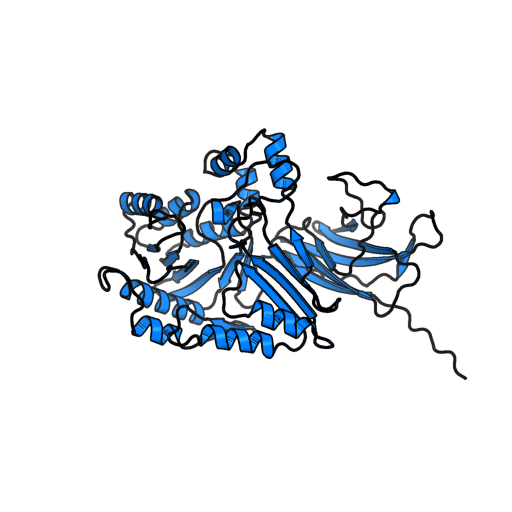 A 1 110 ? 26.129 4.659 -31.984 1.00 86.88 110 PRO A O 1
ATOM 855 N N . LEU A 1 111 ? 24.608 5.251 -30.425 1.00 92.25 111 LEU A N 1
ATOM 856 C CA . LEU A 1 111 ? 24.415 3.899 -29.918 1.00 92.25 111 LEU A CA 1
ATOM 857 C C . LEU A 1 111 ? 23.636 3.070 -30.942 1.00 92.25 111 LEU A C 1
ATOM 859 O O . LEU A 1 111 ? 22.728 3.577 -31.600 1.00 92.25 111 LEU A O 1
ATOM 863 N N . ILE A 1 112 ? 23.978 1.790 -31.053 1.00 95.06 112 ILE A N 1
ATOM 864 C CA . ILE A 1 112 ? 23.281 0.832 -31.918 1.00 95.06 112 ILE A CA 1
ATOM 865 C C . ILE A 1 112 ? 22.604 -0.249 -31.075 1.00 95.06 112 ILE A C 1
ATOM 867 O O . ILE A 1 112 ? 23.052 -0.551 -29.970 1.00 95.06 112 ILE A O 1
ATOM 871 N N . LYS A 1 113 ? 21.522 -0.844 -31.586 1.00 96.69 113 LYS A N 1
ATOM 872 C CA . LYS A 1 113 ? 20.834 -1.952 -30.911 1.00 96.69 113 LYS A CA 1
ATOM 873 C C . LYS A 1 113 ? 21.692 -3.222 -30.989 1.00 96.69 113 LYS A C 1
ATOM 875 O O . LYS A 1 113 ? 22.086 -3.627 -32.079 1.00 96.69 113 LYS A O 1
ATOM 880 N N . GLY A 1 114 ? 21.988 -3.816 -29.837 1.00 95.88 114 GLY A N 1
ATOM 881 C CA . GLY A 1 114 ? 22.656 -5.107 -29.691 1.00 95.88 114 GLY A CA 1
ATOM 882 C C . GLY A 1 114 ? 21.660 -6.232 -29.409 1.00 95.88 114 GLY A C 1
ATOM 883 O O . GLY A 1 114 ? 20.557 -6.247 -29.955 1.00 95.88 114 GLY A O 1
ATOM 884 N N . VAL A 1 115 ? 22.048 -7.168 -28.535 1.00 96.31 115 VAL A N 1
ATOM 885 C CA . VAL A 1 115 ? 21.166 -8.256 -28.085 1.00 96.31 115 VAL A CA 1
ATOM 886 C C . VAL A 1 115 ? 19.871 -7.701 -27.483 1.00 96.31 115 VAL A C 1
ATOM 888 O O . VAL A 1 115 ? 19.885 -6.740 -26.710 1.00 96.31 115 VAL A O 1
ATOM 891 N N . SER A 1 116 ? 18.753 -8.327 -27.840 1.00 97.94 116 SER A N 1
ATOM 892 C CA . SER A 1 116 ? 17.417 -7.992 -27.358 1.00 97.94 116 SER A CA 1
ATOM 893 C C . SER A 1 116 ? 16.797 -9.201 -26.668 1.00 97.94 116 SER A C 1
ATOM 895 O O . SER A 1 116 ? 17.038 -10.337 -27.077 1.00 97.94 116 SER A O 1
ATOM 897 N N . SER A 1 117 ? 16.029 -8.963 -25.610 1.00 98.31 117 SER A N 1
ATOM 898 C CA . SER A 1 117 ? 15.195 -9.990 -24.996 1.00 98.31 117 SER A CA 1
ATOM 899 C C . SER A 1 117 ? 14.000 -10.323 -25.890 1.00 98.31 117 SER A C 1
ATOM 901 O O . SER A 1 117 ? 13.587 -9.525 -26.736 1.00 98.31 117 SER A O 1
ATOM 903 N N . ASP A 1 118 ? 13.354 -11.452 -25.611 1.00 98.06 118 ASP A N 1
ATOM 904 C CA . ASP A 1 118 ? 11.962 -11.627 -26.011 1.00 98.06 118 ASP A CA 1
ATOM 905 C C . ASP A 1 118 ? 11.067 -10.596 -25.304 1.00 98.06 118 ASP A C 1
ATOM 907 O O . ASP A 1 118 ? 11.450 -9.968 -24.306 1.00 98.06 118 ASP A O 1
ATOM 911 N N . TRP A 1 119 ? 9.859 -10.412 -25.832 1.00 98.44 119 TRP A N 1
ATOM 912 C CA . TRP A 1 119 ? 8.821 -9.675 -25.121 1.00 98.44 119 TRP A CA 1
ATOM 913 C C . TRP A 1 119 ? 8.363 -10.471 -23.901 1.00 98.44 119 TRP A C 1
ATOM 915 O O . TRP A 1 119 ? 8.171 -11.682 -23.984 1.00 98.44 119 TRP A O 1
ATOM 925 N N . THR A 1 120 ? 8.111 -9.786 -22.788 1.00 98.50 120 THR A N 1
ATOM 926 C CA . THR A 1 120 ? 7.370 -10.393 -21.679 1.00 98.50 120 THR A CA 1
ATOM 927 C C . THR A 1 120 ? 5.959 -10.782 -22.121 1.00 98.50 120 THR A C 1
ATOM 929 O O . THR A 1 120 ? 5.406 -10.221 -23.075 1.00 98.50 120 THR A O 1
ATOM 932 N N . ASP A 1 121 ? 5.318 -11.653 -21.343 1.00 97.69 121 ASP A N 1
ATOM 933 C CA . ASP A 1 121 ? 3.869 -11.814 -21.413 1.00 97.69 121 ASP A CA 1
ATOM 934 C C . ASP A 1 121 ? 3.158 -10.474 -21.191 1.00 97.69 121 ASP A C 1
ATOM 936 O O . ASP A 1 121 ? 3.665 -9.567 -20.515 1.00 97.69 121 ASP A O 1
ATOM 940 N N . TRP A 1 122 ? 1.953 -10.368 -21.746 1.00 97.31 122 TRP A N 1
ATOM 941 C CA . TRP A 1 122 ? 1.058 -9.257 -21.458 1.00 97.31 122 TRP A CA 1
ATOM 942 C C . TRP A 1 122 ? 0.645 -9.276 -19.986 1.00 97.31 122 TRP A C 1
ATOM 944 O O . TRP A 1 122 ? 0.207 -10.303 -19.465 1.00 97.31 122 TRP A O 1
ATOM 954 N N . LYS A 1 123 ? 0.730 -8.117 -19.334 1.00 96.12 123 LYS A N 1
ATOM 955 C CA . LYS A 1 123 ? 0.241 -7.877 -17.978 1.00 96.12 123 LYS A CA 1
ATOM 956 C C . LYS A 1 123 ? -0.751 -6.730 -17.970 1.00 96.12 123 LYS A C 1
ATOM 958 O O . LYS A 1 123 ? -0.532 -5.711 -18.620 1.00 96.12 123 LYS A O 1
ATOM 963 N N . THR A 1 124 ? -1.823 -6.902 -17.213 1.00 95.69 124 THR A N 1
ATOM 964 C CA . THR A 1 124 ? -2.775 -5.834 -16.920 1.00 95.69 124 THR A CA 1
ATOM 965 C C . THR A 1 124 ? -2.334 -5.140 -15.636 1.00 95.69 124 THR A C 1
ATOM 967 O O . THR A 1 124 ? -2.014 -5.812 -14.654 1.00 95.69 124 THR A O 1
ATOM 970 N N . LEU A 1 125 ? -2.293 -3.809 -15.636 1.00 94.25 125 LEU A N 1
ATOM 971 C CA . LEU A 1 125 ? -2.186 -3.043 -14.398 1.00 94.25 125 LEU A CA 1
ATOM 972 C C . LEU A 1 125 ? -3.531 -3.118 -13.683 1.00 94.25 125 LEU A C 1
ATOM 974 O O . LEU A 1 125 ? -4.560 -2.748 -14.247 1.00 94.25 125 LEU A O 1
ATOM 978 N N . ALA A 1 126 ? -3.530 -3.664 -12.476 1.00 94.38 126 ALA A N 1
ATOM 979 C CA . ALA A 1 126 ? -4.725 -3.910 -11.689 1.00 94.38 126 ALA A CA 1
ATOM 980 C C . ALA A 1 126 ? -4.384 -3.832 -10.202 1.00 94.38 126 ALA A C 1
ATOM 982 O O . ALA A 1 126 ? -3.263 -4.135 -9.789 1.00 94.38 126 ALA A O 1
ATOM 983 N N . THR A 1 127 ? -5.367 -3.435 -9.401 1.00 93.94 127 THR A N 1
ATOM 984 C CA . THR A 1 127 ? -5.279 -3.484 -7.939 1.00 93.94 127 THR A CA 1
ATOM 985 C C . THR A 1 127 ? -5.450 -4.908 -7.411 1.00 93.94 127 THR A C 1
ATOM 987 O O . THR A 1 127 ? -4.931 -5.216 -6.342 1.00 93.94 127 THR A O 1
ATOM 990 N N . ASP A 1 128 ? -6.121 -5.785 -8.163 1.00 93.50 128 ASP A N 1
ATOM 991 C CA . ASP A 1 128 ? -6.234 -7.214 -7.863 1.00 93.50 128 ASP A CA 1
ATOM 992 C C . ASP A 1 128 ? -4.858 -7.897 -7.948 1.00 93.50 128 ASP A C 1
ATOM 994 O O . ASP A 1 128 ? -4.232 -7.965 -9.009 1.00 93.50 128 ASP A O 1
ATOM 998 N N . ALA A 1 129 ? -4.391 -8.395 -6.805 1.00 90.69 129 ALA A N 1
ATOM 999 C CA . ALA A 1 129 ? -3.142 -9.134 -6.659 1.00 90.69 129 ALA A CA 1
ATOM 1000 C C . ALA A 1 129 ? -3.351 -10.660 -6.741 1.00 90.69 129 ALA A C 1
ATOM 1002 O O . ALA A 1 129 ? -2.386 -11.423 -6.646 1.00 90.69 129 ALA A O 1
ATOM 1003 N N . GLY A 1 130 ? -4.592 -11.105 -6.948 1.00 90.50 130 GLY A N 1
ATOM 1004 C CA . GLY A 1 130 ? -4.995 -12.497 -7.039 1.00 90.50 130 GLY A CA 1
ATOM 1005 C C . GLY A 1 130 ? -5.233 -13.153 -5.679 1.00 90.50 130 GLY A C 1
ATOM 1006 O O . GLY A 1 130 ? -4.804 -12.682 -4.627 1.00 90.50 130 GLY A O 1
ATOM 1007 N N . GLY A 1 131 ? -5.935 -14.289 -5.707 1.00 89.50 131 GLY A N 1
ATOM 1008 C CA . GLY A 1 131 ? -6.123 -15.146 -4.535 1.00 89.50 131 GLY A CA 1
ATOM 1009 C C . GLY A 1 131 ? -6.934 -14.522 -3.398 1.00 89.50 131 GLY A C 1
ATOM 1010 O O . GLY A 1 131 ? -6.787 -14.991 -2.282 1.00 89.50 131 GLY A O 1
ATOM 1011 N N . GLY A 1 132 ? -7.755 -13.500 -3.663 1.00 94.31 132 GLY A N 1
ATOM 1012 C CA . GLY A 1 132 ? -8.535 -12.783 -2.643 1.00 94.31 132 GLY A CA 1
ATOM 1013 C C . GLY A 1 132 ? -7.841 -11.540 -2.076 1.00 94.31 132 GLY A C 1
ATOM 1014 O O . GLY A 1 132 ? -8.313 -10.976 -1.093 1.00 94.31 132 GLY A O 1
ATOM 1015 N N . PHE A 1 133 ? -6.727 -11.098 -2.668 1.00 96.12 133 PHE A N 1
ATOM 1016 C CA . PHE A 1 133 ? -6.027 -9.880 -2.264 1.00 96.12 133 PHE A CA 1
ATOM 1017 C C . PHE A 1 133 ? -6.164 -8.780 -3.307 1.00 96.12 133 PHE A C 1
ATOM 1019 O O . PHE A 1 133 ? -5.942 -9.005 -4.492 1.00 96.12 133 PHE A O 1
ATOM 1026 N N . SER A 1 134 ? -6.409 -7.555 -2.850 1.00 96.25 134 SER A N 1
ATOM 1027 C CA . SER A 1 134 ? -6.214 -6.353 -3.660 1.00 96.25 134 SER A CA 1
ATOM 1028 C C . SER A 1 134 ? -5.358 -5.330 -2.920 1.00 96.25 134 SER A C 1
ATOM 1030 O O . SER A 1 134 ? -5.568 -5.070 -1.735 1.00 96.25 134 SER A O 1
ATOM 1032 N N . CYS A 1 135 ? -4.420 -4.715 -3.635 1.00 95.25 135 CYS A N 1
ATOM 1033 C CA . CYS A 1 135 ? -3.513 -3.694 -3.130 1.00 95.25 135 CYS A CA 1
ATOM 1034 C C . CYS A 1 135 ? -3.787 -2.358 -3.821 1.00 95.25 135 CYS A C 1
ATOM 1036 O O . CYS A 1 135 ? -3.845 -2.269 -5.046 1.00 95.25 135 CYS A O 1
ATOM 1038 N N . TYR A 1 136 ? -3.889 -1.309 -3.018 1.00 95.38 136 TYR A N 1
ATOM 1039 C CA . TYR A 1 136 ? -4.153 0.053 -3.455 1.00 95.38 136 TYR A CA 1
ATOM 1040 C C . TYR A 1 136 ? -3.052 0.959 -2.925 1.00 95.38 136 TYR A C 1
ATOM 1042 O O . TYR A 1 136 ? -2.561 0.753 -1.813 1.00 95.38 136 TYR A O 1
ATOM 1050 N N . PHE A 1 137 ? -2.686 1.972 -3.699 1.00 92.81 137 PHE A N 1
ATOM 1051 C CA . PHE A 1 137 ? -1.657 2.933 -3.331 1.00 92.81 137 PHE A CA 1
ATOM 1052 C C . PHE A 1 137 ? -2.160 4.348 -3.591 1.00 92.81 137 PHE A C 1
ATOM 1054 O O . PHE A 1 137 ? -3.017 4.585 -4.445 1.00 92.81 137 PHE A O 1
ATOM 1061 N N . ASN A 1 138 ? -1.656 5.282 -2.796 1.00 92.88 138 ASN A N 1
ATOM 1062 C CA . ASN A 1 138 ? -1.799 6.699 -3.073 1.00 92.88 138 ASN A CA 1
ATOM 1063 C C . ASN A 1 138 ? -0.486 7.243 -3.661 1.00 92.88 138 ASN A C 1
ATOM 1065 O O . ASN A 1 138 ? 0.557 6.588 -3.665 1.00 92.88 138 ASN A O 1
ATOM 1069 N N . ARG A 1 139 ? -0.520 8.488 -4.128 1.00 88.50 139 ARG A N 1
ATOM 1070 C CA . ARG A 1 139 ? 0.620 9.196 -4.728 1.00 88.50 139 ARG A CA 1
ATOM 1071 C C . ARG A 1 139 ? 1.051 10.382 -3.867 1.00 88.50 139 ARG A C 1
ATOM 1073 O O . ARG A 1 139 ? 1.480 11.412 -4.387 1.00 88.50 139 ARG A O 1
ATOM 1080 N N . GLY A 1 140 ? 0.967 10.236 -2.543 1.00 77.81 140 GLY A N 1
ATOM 1081 C CA . GLY A 1 140 ? 1.237 11.277 -1.544 1.00 77.81 140 GLY A CA 1
ATOM 1082 C C . GLY A 1 140 ? 2.711 11.679 -1.384 1.00 77.81 140 GLY A C 1
ATOM 1083 O O . GLY A 1 140 ? 3.159 11.972 -0.280 1.00 77.81 140 GLY A O 1
ATOM 1084 N N . LEU A 1 141 ? 3.501 11.688 -2.461 1.00 74.12 141 LEU A N 1
ATOM 1085 C CA . LEU A 1 141 ? 4.924 12.023 -2.435 1.00 74.12 141 LEU A CA 1
ATOM 1086 C C . LEU A 1 141 ? 5.120 13.549 -2.444 1.00 74.12 141 LEU A C 1
ATOM 1088 O O . LEU A 1 141 ? 5.432 14.150 -3.476 1.00 74.12 141 LEU A O 1
ATOM 1092 N N . VAL A 1 142 ? 4.945 14.186 -1.283 1.00 67.88 142 VAL A N 1
ATOM 1093 C CA . VAL A 1 142 ? 5.068 15.652 -1.119 1.00 67.88 142 VAL A CA 1
ATOM 1094 C C . VAL A 1 142 ? 6.436 16.179 -1.546 1.00 67.88 142 VAL A C 1
ATOM 1096 O O . VAL A 1 142 ? 6.529 17.251 -2.134 1.00 67.88 142 VAL A O 1
ATOM 1099 N N . LEU A 1 143 ? 7.496 15.403 -1.315 1.00 65.44 143 LEU A N 1
ATOM 1100 C CA . LEU A 1 143 ? 8.870 15.757 -1.690 1.00 65.44 143 LEU A CA 1
ATOM 1101 C C . LEU A 1 143 ? 9.181 15.501 -3.174 1.00 65.44 143 LEU A C 1
ATOM 1103 O O . LEU A 1 143 ? 10.334 15.540 -3.599 1.00 65.44 143 LEU A O 1
ATOM 1107 N N . SER A 1 144 ? 8.175 15.202 -3.990 1.00 72.44 144 SER A N 1
ATOM 1108 C CA . SER A 1 144 ? 8.384 14.957 -5.409 1.00 72.44 144 SER A CA 1
ATOM 1109 C C . SER A 1 144 ? 8.595 16.249 -6.198 1.00 72.44 144 SER A C 1
ATOM 1111 O O . SER A 1 144 ? 8.052 17.318 -5.911 1.00 72.44 144 SER A O 1
ATOM 1113 N N . GLN A 1 145 ? 9.305 16.112 -7.316 1.00 72.44 145 GLN A N 1
ATOM 1114 C CA . GLN A 1 145 ? 9.454 17.188 -8.293 1.00 72.44 145 GLN A CA 1
ATOM 1115 C C . GLN A 1 145 ? 8.112 17.627 -8.905 1.00 72.44 145 GLN A C 1
ATOM 1117 O O . GLN A 1 145 ? 7.984 18.768 -9.344 1.00 72.44 145 GLN A O 1
ATOM 1122 N N . PHE A 1 146 ? 7.103 16.748 -8.965 1.00 78.19 146 PHE A N 1
ATOM 1123 C CA . PHE A 1 146 ? 5.797 17.128 -9.506 1.00 78.19 146 PHE A CA 1
ATOM 1124 C C . PHE A 1 146 ? 5.013 18.013 -8.527 1.00 78.19 146 PHE A C 1
ATOM 1126 O O . PHE A 1 146 ? 4.429 18.998 -8.978 1.00 78.19 146 PHE A O 1
ATOM 1133 N N . VAL A 1 147 ? 5.064 17.736 -7.215 1.00 82.94 147 VAL A N 1
ATOM 1134 C CA . VAL A 1 147 ? 4.475 18.613 -6.188 1.00 82.94 147 VAL A CA 1
ATOM 1135 C C . VAL A 1 147 ? 5.201 19.954 -6.169 1.00 82.94 147 VAL A C 1
ATOM 1137 O O . VAL A 1 147 ? 4.544 20.990 -6.217 1.00 82.94 147 VAL A O 1
ATOM 1140 N N . ALA A 1 148 ? 6.538 19.960 -6.221 1.00 82.12 148 ALA A N 1
ATOM 1141 C CA . ALA A 1 148 ? 7.319 21.199 -6.276 1.00 82.12 148 ALA A CA 1
ATOM 1142 C C . ALA A 1 148 ? 6.925 22.083 -7.476 1.00 82.12 148 ALA A C 1
ATOM 1144 O O . ALA A 1 148 ? 6.664 23.277 -7.322 1.00 82.12 148 ALA A O 1
ATOM 1145 N N . ARG A 1 149 ? 6.793 21.496 -8.675 1.00 82.56 149 ARG A N 1
ATOM 1146 C CA . ARG A 1 149 ? 6.314 22.219 -9.868 1.00 82.56 149 ARG A CA 1
ATOM 1147 C C . ARG A 1 149 ? 4.875 22.703 -9.725 1.00 82.56 149 ARG A C 1
ATOM 1149 O O . ARG A 1 149 ? 4.573 23.813 -10.158 1.00 82.56 149 ARG A O 1
ATOM 1156 N N . TYR A 1 150 ? 3.994 21.891 -9.144 1.00 85.56 150 TYR A N 1
ATOM 1157 C CA . TYR A 1 150 ? 2.610 22.279 -8.887 1.00 85.56 150 TYR A CA 1
ATOM 1158 C C . TYR A 1 150 ? 2.540 23.487 -7.945 1.00 85.56 150 TYR A C 1
ATOM 1160 O O . TYR A 1 150 ? 1.872 24.473 -8.257 1.00 85.56 150 TYR A O 1
ATOM 1168 N N . MET A 1 151 ? 3.278 23.451 -6.834 1.00 87.19 151 MET A N 1
ATOM 1169 C CA . MET A 1 151 ? 3.348 24.550 -5.874 1.00 87.19 151 MET A CA 1
ATOM 1170 C C . MET A 1 151 ? 3.936 25.812 -6.509 1.00 87.19 151 MET A C 1
ATOM 1172 O O . MET A 1 151 ? 3.345 26.879 -6.373 1.00 87.19 151 MET A O 1
ATOM 1176 N N . ALA A 1 152 ? 5.030 25.696 -7.270 1.00 86.19 152 ALA A N 1
ATOM 1177 C CA . ALA A 1 152 ? 5.642 26.827 -7.968 1.00 86.19 152 ALA A CA 1
ATOM 1178 C C . ALA A 1 152 ? 4.688 27.462 -8.996 1.00 86.19 152 ALA A C 1
ATOM 1180 O O . ALA A 1 152 ? 4.506 28.680 -9.008 1.00 86.19 152 ALA A O 1
ATOM 1181 N N . LYS A 1 153 ? 4.022 26.639 -9.819 1.00 88.06 153 LYS A N 1
ATOM 1182 C CA . LYS A 1 153 ? 3.041 27.096 -10.817 1.00 88.06 153 LYS A CA 1
ATOM 1183 C C . LYS A 1 153 ? 1.875 27.846 -10.172 1.00 88.06 153 LYS A C 1
ATOM 1185 O O . LYS A 1 153 ? 1.427 28.852 -10.715 1.00 88.06 153 LYS A O 1
ATOM 1190 N N . ASN A 1 154 ? 1.403 27.365 -9.025 1.00 87.44 154 ASN A N 1
ATOM 1191 C CA . ASN A 1 154 ? 0.264 27.938 -8.308 1.00 87.44 154 ASN A CA 1
ATOM 1192 C C . ASN A 1 154 ? 0.668 28.948 -7.218 1.00 87.44 154 ASN A C 1
ATOM 1194 O O . ASN A 1 154 ? -0.199 29.446 -6.506 1.00 87.44 154 ASN A O 1
ATOM 1198 N N . ARG A 1 155 ? 1.965 29.268 -7.089 1.00 89.94 155 ARG A N 1
ATOM 1199 C CA . ARG A 1 155 ? 2.521 30.182 -6.072 1.00 89.94 155 ARG A CA 1
ATOM 1200 C C . ARG A 1 155 ? 2.112 29.808 -4.638 1.00 89.94 155 ARG A C 1
ATOM 1202 O O . ARG A 1 155 ? 1.813 30.676 -3.821 1.00 89.94 155 ARG A O 1
ATOM 1209 N N . LEU A 1 156 ? 2.077 28.510 -4.340 1.00 85.81 156 LEU A N 1
ATOM 1210 C CA . LEU A 1 156 ? 1.679 27.985 -3.035 1.00 85.81 156 LEU A CA 1
ATOM 1211 C C . LEU A 1 156 ? 2.889 27.844 -2.111 1.00 85.81 156 LEU A C 1
ATOM 1213 O O . LEU A 1 156 ? 3.896 27.241 -2.476 1.00 85.81 156 LEU A O 1
ATOM 1217 N N . THR A 1 157 ? 2.752 28.330 -0.878 1.00 85.81 157 THR A N 1
ATOM 1218 C CA . THR A 1 157 ? 3.643 27.943 0.223 1.00 85.81 157 THR A CA 1
ATOM 1219 C C . THR A 1 157 ? 3.288 26.537 0.721 1.00 85.81 157 THR A C 1
ATOM 1221 O O . THR A 1 157 ? 2.156 26.092 0.519 1.00 85.81 157 THR A O 1
ATOM 1224 N N . PRO A 1 158 ? 4.191 25.841 1.433 1.00 81.44 158 PRO A N 1
ATOM 1225 C CA . PRO A 1 158 ? 3.888 24.613 2.172 1.00 81.44 158 PRO A CA 1
ATOM 1226 C C . PRO A 1 158 ? 2.564 24.613 2.947 1.00 81.44 158 PRO A C 1
ATOM 1228 O O . PRO A 1 158 ? 1.717 23.739 2.763 1.00 81.44 158 PRO A O 1
ATOM 1231 N N . ALA A 1 159 ? 2.350 25.631 3.783 1.00 82.56 159 ALA A N 1
ATOM 1232 C CA . ALA A 1 159 ? 1.143 25.749 4.593 1.00 82.56 159 ALA A CA 1
ATOM 1233 C C . ALA A 1 159 ? -0.108 25.982 3.731 1.00 82.56 159 ALA A C 1
ATOM 1235 O O . ALA A 1 159 ? -1.154 25.382 3.982 1.00 82.56 159 ALA A O 1
ATOM 1236 N N . ALA A 1 160 ? 0.002 26.816 2.689 1.00 85.19 160 ALA A N 1
ATOM 1237 C CA . ALA A 1 160 ? -1.093 27.056 1.754 1.00 85.19 160 ALA A CA 1
ATOM 1238 C C . ALA A 1 160 ? -1.437 25.797 0.946 1.00 85.19 160 ALA A C 1
ATOM 1240 O O . ALA A 1 160 ? -2.615 25.517 0.748 1.00 85.19 160 ALA A O 1
ATOM 1241 N N . PHE A 1 161 ? -0.434 25.011 0.549 1.00 85.69 161 PHE A N 1
ATOM 1242 C CA . PHE A 1 161 ? -0.618 23.727 -0.118 1.00 85.69 161 PHE A CA 1
ATOM 1243 C C . PHE A 1 161 ? -1.328 22.717 0.793 1.00 85.69 161 PHE A C 1
ATOM 1245 O O . PHE A 1 161 ? -2.356 22.162 0.414 1.00 85.69 161 PHE A O 1
ATOM 1252 N N . LYS A 1 162 ? -0.858 22.534 2.035 1.00 82.88 162 LYS A N 1
ATOM 1253 C CA . LYS A 1 162 ? -1.516 21.648 3.015 1.00 82.88 162 LYS A CA 1
ATOM 1254 C C . LYS A 1 162 ? -2.976 22.056 3.243 1.00 82.88 162 LYS A C 1
ATOM 1256 O O . LYS A 1 162 ? -3.853 21.200 3.288 1.00 82.88 162 LYS A O 1
ATOM 1261 N N . LYS A 1 163 ? -3.250 23.362 3.318 1.00 83.88 163 LYS A N 1
ATOM 1262 C CA . LYS A 1 163 ? -4.615 23.896 3.420 1.00 83.88 163 LYS A CA 1
ATOM 1263 C C . LYS A 1 163 ? -5.433 23.667 2.145 1.00 83.88 163 LYS A C 1
ATOM 1265 O O . LYS A 1 163 ? -6.608 23.340 2.248 1.00 83.88 163 LYS A O 1
ATOM 1270 N N . SER A 1 164 ? -4.837 23.788 0.956 1.00 86.19 164 SER A N 1
ATOM 1271 C CA . SER A 1 164 ? -5.536 23.535 -0.310 1.00 86.19 164 SER A CA 1
ATOM 1272 C C . SER A 1 164 ? -5.861 22.060 -0.532 1.00 86.19 164 SER A C 1
ATOM 1274 O O . SER A 1 164 ? -6.692 21.748 -1.368 1.00 86.19 164 SER A O 1
ATOM 1276 N N . LEU A 1 165 ? -5.223 21.136 0.187 1.00 86.75 165 LEU A N 1
ATOM 1277 C CA . LEU A 1 165 ? -5.621 19.729 0.140 1.00 86.75 165 LEU A CA 1
ATOM 1278 C C . LEU A 1 165 ? -6.951 19.476 0.858 1.00 86.75 165 LEU A C 1
ATOM 1280 O O . LEU A 1 165 ? -7.550 18.432 0.639 1.00 86.75 165 LEU A O 1
ATOM 1284 N N . GLN A 1 166 ? -7.445 20.401 1.684 1.00 78.50 166 GLN A N 1
ATOM 1285 C CA . GLN A 1 166 ? -8.799 20.317 2.236 1.00 78.50 166 GLN A CA 1
ATOM 1286 C C . GLN A 1 166 ? -9.840 20.571 1.125 1.00 78.50 166 GLN A C 1
ATOM 1288 O O . GLN A 1 166 ? -9.506 21.122 0.078 1.00 78.50 166 GLN A O 1
ATOM 1293 N N . THR A 1 167 ? -11.100 20.179 1.340 1.00 62.62 167 THR A N 1
ATOM 1294 C CA . THR A 1 167 ? -12.195 20.049 0.342 1.00 62.62 167 THR A CA 1
ATOM 1295 C C . THR A 1 167 ? -12.482 21.245 -0.586 1.00 62.62 167 THR A C 1
ATOM 1297 O O . THR A 1 167 ? -13.246 21.092 -1.532 1.00 62.62 167 THR A O 1
ATOM 1300 N N . ASN A 1 168 ? -11.847 22.404 -0.387 1.00 62.59 168 ASN A N 1
ATOM 1301 C CA . ASN A 1 168 ? -12.024 23.621 -1.189 1.00 62.59 168 ASN A CA 1
ATOM 1302 C C . ASN A 1 168 ? -10.860 23.939 -2.154 1.00 62.59 168 ASN A C 1
ATOM 1304 O O . ASN A 1 168 ? -10.813 25.046 -2.691 1.00 62.59 168 ASN A O 1
ATOM 1308 N N . GLY A 1 169 ? -9.888 23.040 -2.344 1.00 72.50 169 GLY A N 1
ATOM 1309 C CA . GLY A 1 169 ? -8.788 23.262 -3.292 1.00 72.50 169 GLY A CA 1
ATOM 1310 C C . GLY A 1 169 ? -8.957 22.591 -4.654 1.00 72.50 169 GLY A C 1
ATOM 1311 O O . GLY A 1 169 ? -10.057 22.434 -5.177 1.00 72.50 169 GLY A O 1
ATOM 1312 N N . ASP A 1 170 ? -7.831 22.219 -5.262 1.00 85.88 170 ASP A N 1
ATOM 1313 C CA . ASP A 1 170 ? -7.790 21.583 -6.580 1.00 85.88 170 ASP A CA 1
ATOM 1314 C C . ASP A 1 170 ? -8.174 20.103 -6.482 1.00 85.88 170 ASP A C 1
ATOM 1316 O O . ASP A 1 170 ? -7.338 19.231 -6.233 1.00 85.88 170 ASP A O 1
ATOM 1320 N N . ALA A 1 171 ? -9.461 19.822 -6.693 1.00 87.00 171 ALA A N 1
ATOM 1321 C CA . ALA A 1 171 ? -10.014 18.474 -6.620 1.00 87.00 171 ALA A CA 1
ATOM 1322 C C . ALA A 1 171 ? -9.323 17.482 -7.572 1.00 87.00 171 ALA A C 1
ATOM 1324 O O . ALA A 1 171 ? -9.181 16.310 -7.229 1.00 87.00 171 ALA A O 1
ATOM 1325 N N . LYS A 1 172 ? -8.848 17.931 -8.745 1.00 88.56 172 LYS A N 1
ATOM 1326 C CA . LYS A 1 172 ? -8.150 17.051 -9.696 1.00 88.56 172 L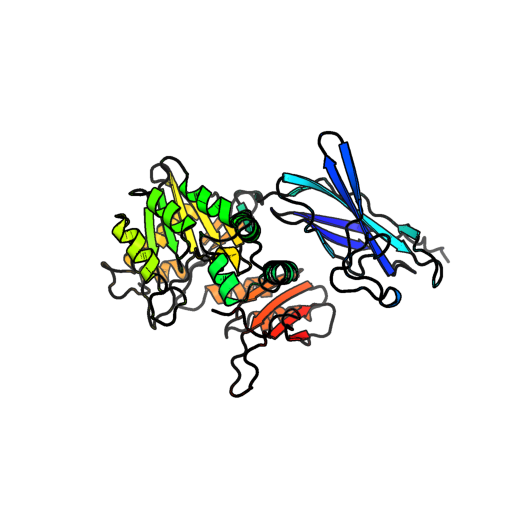YS A CA 1
ATOM 1327 C C . LYS A 1 172 ? -6.772 16.671 -9.177 1.00 88.56 172 LYS A C 1
ATOM 1329 O O . LYS A 1 172 ? -6.390 15.507 -9.257 1.00 88.56 172 LYS A O 1
ATOM 1334 N N . PHE A 1 173 ? -6.029 17.639 -8.641 1.00 88.88 173 PHE A N 1
ATOM 1335 C CA . PHE A 1 173 ? -4.721 17.358 -8.058 1.00 88.88 173 PHE A CA 1
ATOM 1336 C C . PHE A 1 173 ? -4.838 16.506 -6.794 1.00 88.88 173 PHE A C 1
ATOM 1338 O O . PHE A 1 173 ? -4.059 15.576 -6.608 1.00 88.88 173 PHE A O 1
ATOM 1345 N N . ARG A 1 174 ? -5.852 16.764 -5.965 1.00 90.88 174 ARG A N 1
ATOM 1346 C CA . ARG A 1 174 ? -6.156 15.926 -4.806 1.00 90.88 174 ARG A CA 1
ATOM 1347 C C . ARG A 1 174 ? -6.469 14.483 -5.217 1.00 90.88 174 ARG A C 1
ATOM 1349 O O . ARG A 1 174 ? -5.821 13.582 -4.703 1.00 90.88 174 ARG A O 1
ATOM 1356 N N . ALA A 1 175 ? -7.366 14.267 -6.180 1.00 90.06 175 ALA A N 1
ATOM 1357 C CA . ALA A 1 175 ? -7.681 12.925 -6.683 1.00 90.06 175 ALA A CA 1
ATOM 1358 C C . ALA A 1 175 ? -6.440 12.212 -7.252 1.00 90.06 175 ALA A C 1
ATOM 1360 O O . ALA A 1 175 ? -6.243 11.018 -7.039 1.00 90.06 175 ALA A O 1
ATOM 1361 N N . PHE A 1 176 ? -5.550 12.950 -7.928 1.00 89.69 176 PHE A N 1
ATOM 1362 C CA . PHE A 1 176 ? -4.269 12.403 -8.377 1.00 89.69 176 PHE A CA 1
ATOM 1363 C C . PHE A 1 176 ? -3.402 11.904 -7.207 1.00 89.69 176 PHE A C 1
ATOM 1365 O O . PHE A 1 176 ? -2.838 10.812 -7.304 1.00 89.69 176 PHE A O 1
ATOM 1372 N N . LEU A 1 177 ? -3.308 12.682 -6.120 1.00 91.44 177 LEU A N 1
ATOM 1373 C CA . LEU A 1 177 ? -2.554 12.325 -4.912 1.00 91.44 177 LEU A CA 1
ATOM 1374 C C . LEU A 1 177 ? -3.188 11.171 -4.135 1.00 91.44 177 LEU A C 1
ATOM 1376 O O . LEU A 1 177 ? -2.461 10.354 -3.585 1.00 91.44 177 LEU A O 1
ATOM 1380 N N . GLU A 1 178 ? -4.514 11.098 -4.089 1.00 91.88 178 GLU A N 1
ATOM 1381 C CA . GLU A 1 178 ? -5.257 10.016 -3.438 1.00 91.88 178 GLU A CA 1
ATOM 1382 C C . GLU A 1 178 ? -5.060 8.665 -4.132 1.00 91.88 178 GLU A C 1
ATOM 1384 O O . GLU A 1 178 ? -5.092 7.629 -3.465 1.00 91.88 178 GLU A O 1
ATOM 1389 N N . GLY A 1 179 ? -4.837 8.678 -5.450 1.00 90.81 179 GLY A N 1
ATOM 1390 C CA . GLY A 1 179 ? -4.753 7.466 -6.262 1.00 90.81 179 GLY A CA 1
ATOM 1391 C C . GLY A 1 179 ? -6.025 6.616 -6.188 1.00 90.81 179 GLY A C 1
ATOM 1392 O O . GLY A 1 179 ? -7.078 7.063 -5.725 1.00 90.81 179 GLY A O 1
ATOM 1393 N N . ASP A 1 180 ? -5.918 5.356 -6.605 1.00 91.88 180 ASP A N 1
ATOM 1394 C CA . ASP A 1 180 ? -7.023 4.394 -6.484 1.00 91.88 180 ASP A CA 1
ATOM 1395 C C . ASP A 1 180 ? -7.357 4.072 -5.022 1.00 91.88 180 ASP A C 1
ATOM 1397 O O . ASP A 1 180 ? -8.467 3.637 -4.705 1.00 91.88 180 ASP A O 1
ATOM 1401 N N . LEU A 1 181 ? -6.412 4.308 -4.110 1.00 95.06 181 LEU A N 1
ATOM 1402 C CA . LEU A 1 181 ? -6.597 4.106 -2.681 1.00 95.06 181 LEU A CA 1
ATOM 1403 C C . LEU A 1 181 ? -7.718 4.976 -2.115 1.00 95.06 181 LEU A C 1
ATOM 1405 O O . LEU A 1 181 ? -8.619 4.441 -1.468 1.00 95.06 181 LEU A O 1
ATOM 1409 N N . GLY A 1 182 ? -7.701 6.289 -2.368 1.00 94.06 182 GLY A N 1
ATOM 1410 C CA . GLY A 1 182 ? -8.746 7.182 -1.852 1.00 94.06 182 GLY A CA 1
ATOM 1411 C C . GLY A 1 182 ? -10.128 6.837 -2.408 1.00 94.06 182 GLY A C 1
ATOM 1412 O O . GLY A 1 182 ? -11.097 6.754 -1.650 1.00 94.06 182 GLY A O 1
ATOM 1413 N N . LEU A 1 183 ? -10.205 6.531 -3.709 1.00 92.69 183 LEU A N 1
ATOM 1414 C CA . LEU A 1 183 ? -11.439 6.080 -4.357 1.00 92.69 183 LEU A CA 1
ATOM 1415 C C . LEU A 1 183 ? -11.972 4.794 -3.721 1.00 92.69 183 LEU A C 1
ATOM 1417 O O . LEU A 1 183 ? -13.159 4.707 -3.397 1.00 92.69 183 LEU A O 1
ATOM 1421 N N . ARG A 1 184 ? -11.103 3.801 -3.495 1.00 95.75 184 ARG A N 1
ATOM 1422 C CA . ARG A 1 184 ? -11.521 2.531 -2.901 1.00 95.75 184 ARG A CA 1
ATOM 1423 C C . ARG A 1 184 ? -12.000 2.695 -1.466 1.00 95.75 184 ARG A C 1
ATOM 1425 O O . ARG A 1 184 ? -12.988 2.062 -1.107 1.00 95.75 184 ARG A O 1
ATOM 1432 N N . MET A 1 185 ? -11.350 3.537 -0.663 1.00 96.75 185 MET A N 1
ATOM 1433 C CA . MET A 1 185 ? -11.760 3.783 0.724 1.00 96.75 185 MET A CA 1
ATOM 1434 C C . MET A 1 185 ? -13.179 4.352 0.818 1.00 96.75 185 MET A C 1
ATOM 1436 O O . MET A 1 185 ? -13.947 3.907 1.667 1.00 96.75 185 MET A O 1
ATOM 1440 N N . VAL A 1 186 ? -13.555 5.270 -0.078 1.00 95.81 186 VAL A N 1
ATOM 1441 C CA . VAL A 1 186 ? -14.948 5.737 -0.194 1.00 95.81 186 VAL A CA 1
ATOM 1442 C C . VAL A 1 186 ? -15.855 4.608 -0.692 1.00 95.81 186 VAL A C 1
ATOM 1444 O O . VAL A 1 186 ? -16.938 4.406 -0.155 1.00 95.81 186 VAL A O 1
ATOM 1447 N N . GLY A 1 187 ? -15.405 3.825 -1.676 1.00 95.88 187 GLY A N 1
ATOM 1448 C CA . GLY A 1 187 ? -16.158 2.684 -2.206 1.00 95.88 187 GLY A CA 1
ATOM 1449 C C . GLY A 1 187 ? -16.538 1.636 -1.151 1.00 95.88 187 GLY A C 1
ATOM 1450 O O . GLY A 1 187 ? -17.616 1.052 -1.239 1.00 95.88 187 GLY A O 1
ATOM 1451 N N . LEU A 1 188 ? -15.718 1.442 -0.109 1.00 95.38 188 LEU A N 1
ATOM 1452 C CA . LEU A 1 188 ? -16.039 0.537 1.006 1.00 95.38 188 LEU A CA 1
ATOM 1453 C C . LEU A 1 188 ? -17.331 0.920 1.737 1.00 95.38 188 LEU A C 1
ATOM 1455 O O . LEU A 1 188 ? -17.989 0.049 2.296 1.00 95.38 188 LEU A O 1
ATOM 1459 N N . THR A 1 189 ? -17.708 2.201 1.750 1.00 94.31 189 THR A N 1
ATOM 1460 C CA . THR A 1 189 ? -18.901 2.668 2.471 1.00 94.31 189 THR A CA 1
ATOM 1461 C C . THR A 1 189 ? -20.168 2.635 1.613 1.00 94.31 189 THR A C 1
ATOM 1463 O O . THR A 1 189 ? -21.249 2.986 2.088 1.00 94.31 189 THR A O 1
ATOM 1466 N N . GLN A 1 190 ? -20.050 2.254 0.338 1.00 92.69 190 GLN A N 1
ATOM 1467 C CA . GLN A 1 190 ? -21.140 2.293 -0.641 1.00 92.69 190 GLN A CA 1
ATOM 1468 C C . GLN A 1 190 ? -21.862 0.948 -0.801 1.00 92.69 190 GLN A C 1
ATOM 1470 O O . GLN A 1 190 ? -22.876 0.890 -1.496 1.00 92.69 190 GLN A O 1
ATOM 1475 N N . GLY A 1 191 ? -21.379 -0.119 -0.156 1.00 84.88 191 GLY A N 1
ATOM 1476 C CA . GLY A 1 191 ? -22.033 -1.426 -0.159 1.00 84.88 191 GLY A CA 1
ATOM 1477 C C . GLY A 1 191 ? -23.466 -1.345 0.372 1.00 84.88 191 GLY A C 1
ATOM 1478 O O . GLY A 1 191 ? -23.723 -0.749 1.425 1.00 84.88 191 GLY A O 1
ATOM 1479 N N . ALA A 1 192 ? -24.416 -1.903 -0.381 1.00 78.19 192 ALA A N 1
ATOM 1480 C CA . ALA A 1 192 ? -25.828 -1.894 -0.022 1.00 78.19 192 ALA A CA 1
ATOM 1481 C C . ALA A 1 192 ? -26.100 -2.967 1.038 1.00 78.19 192 ALA A C 1
ATOM 1483 O O . ALA A 1 192 ? -25.908 -4.149 0.782 1.00 78.19 192 ALA A O 1
ATOM 1484 N N . GLY A 1 193 ? -26.553 -2.553 2.222 1.00 84.62 193 GLY A N 1
ATOM 1485 C CA . GLY A 1 193 ? -26.807 -3.469 3.341 1.00 84.62 193 GLY A CA 1
ATOM 1486 C C . GLY A 1 193 ? -25.560 -3.856 4.142 1.00 84.62 193 GLY A C 1
ATOM 1487 O O . GLY A 1 193 ? -25.706 -4.336 5.258 1.00 84.62 193 GLY A O 1
ATOM 1488 N N . ASP A 1 194 ? -24.359 -3.567 3.634 1.00 94.44 194 ASP A N 1
ATOM 1489 C CA . ASP A 1 194 ? -23.102 -3.864 4.322 1.00 94.44 194 ASP A CA 1
ATOM 1490 C C . ASP A 1 194 ? -23.006 -3.141 5.679 1.00 94.44 194 ASP A C 1
ATOM 1492 O O . ASP A 1 194 ? -23.238 -1.929 5.770 1.00 94.44 194 ASP A O 1
ATOM 1496 N N . GLU A 1 195 ? -22.612 -3.872 6.720 1.00 97.38 195 GLU A N 1
ATOM 1497 C CA . GLU A 1 195 ? -22.250 -3.328 8.027 1.00 97.38 195 GLU A CA 1
ATOM 1498 C C . GLU A 1 195 ? -20.735 -3.198 8.165 1.00 97.38 195 GLU A C 1
ATOM 1500 O O . GLU A 1 195 ? -19.978 -4.112 7.834 1.00 97.38 195 GLU A O 1
ATOM 1505 N N . LEU A 1 196 ? -20.276 -2.065 8.697 1.00 98.44 196 LEU A N 1
ATOM 1506 C CA . LEU A 1 196 ? -18.856 -1.754 8.820 1.00 98.44 196 LEU A CA 1
ATOM 1507 C C . LEU A 1 196 ? -18.438 -1.675 10.288 1.00 98.44 196 LEU A C 1
ATOM 1509 O O . LEU A 1 196 ? -18.939 -0.848 11.051 1.00 98.44 196 LEU A O 1
ATOM 1513 N N . HIS A 1 197 ? -17.450 -2.488 10.658 1.00 98.81 197 HIS A N 1
ATOM 1514 C CA . HIS A 1 197 ? -16.765 -2.418 11.948 1.00 98.81 197 HIS A CA 1
ATOM 1515 C C . HIS A 1 197 ? -15.357 -1.858 11.744 1.00 98.81 197 HIS A C 1
ATOM 1517 O O . HIS A 1 197 ? -14.458 -2.551 11.267 1.00 98.81 197 HIS A O 1
ATOM 1523 N N . ALA A 1 198 ? -15.168 -0.589 12.097 1.00 98.75 198 ALA A N 1
ATOM 1524 C CA . ALA A 1 198 ? -13.935 0.151 11.869 1.00 98.75 198 ALA A CA 1
ATOM 1525 C C . ALA A 1 198 ? -13.181 0.408 13.178 1.00 98.75 198 ALA A C 1
ATOM 1527 O O . ALA A 1 198 ? -13.779 0.767 14.198 1.00 98.75 198 ALA A O 1
ATOM 1528 N N . ALA A 1 199 ? -11.858 0.257 13.145 1.00 98.69 199 ALA A N 1
ATOM 1529 C CA . ALA A 1 199 ? -10.958 0.707 14.200 1.00 98.69 199 ALA A CA 1
ATOM 1530 C C . ALA A 1 199 ? -9.856 1.565 13.579 1.00 98.69 199 ALA A C 1
ATOM 1532 O O . ALA A 1 199 ? -9.002 1.053 12.847 1.00 98.69 199 ALA A O 1
ATOM 1533 N N . LEU A 1 200 ? -9.899 2.869 13.864 1.00 98.31 200 LEU A N 1
ATOM 1534 C CA . LEU A 1 200 ? -9.059 3.868 13.213 1.00 98.31 200 LEU A CA 1
ATOM 1535 C C . LEU A 1 200 ? -8.192 4.619 14.228 1.00 98.31 200 LEU A C 1
ATOM 1537 O O . LEU A 1 200 ? -8.659 5.114 15.257 1.00 98.31 200 LEU A O 1
ATOM 1541 N N . TYR A 1 201 ? -6.909 4.727 13.898 1.00 96.00 201 TYR A N 1
ATOM 1542 C CA . TYR A 1 201 ? -5.942 5.538 14.621 1.00 96.00 201 TYR A CA 1
ATOM 1543 C C . TYR A 1 201 ? -6.227 7.025 14.428 1.00 96.00 201 TYR A C 1
ATOM 1545 O O . TYR A 1 201 ? -6.234 7.779 15.397 1.00 96.00 201 TYR A O 1
ATOM 1553 N N . GLU A 1 202 ? -6.494 7.416 13.183 1.00 95.00 202 GLU A N 1
ATOM 1554 C CA . GLU A 1 202 ? -6.799 8.782 12.776 1.00 95.00 202 GLU A CA 1
ATOM 1555 C C . GLU A 1 202 ? -7.949 8.803 11.780 1.00 95.00 202 GLU A C 1
ATOM 1557 O O . GLU A 1 202 ? -7.942 8.037 10.813 1.00 95.00 202 GLU A O 1
ATOM 1562 N N . LEU A 1 203 ? -8.873 9.731 12.010 1.00 96.88 203 LEU A N 1
ATOM 1563 C CA . LEU A 1 203 ? -9.924 10.167 11.112 1.00 96.88 203 LEU A CA 1
ATOM 1564 C C . LEU A 1 203 ? -9.909 11.700 11.082 1.00 96.88 203 LEU A C 1
ATOM 1566 O O . LEU A 1 203 ? -9.958 12.350 12.124 1.00 96.88 203 LEU A O 1
ATOM 1570 N N . GLY A 1 204 ? -9.812 12.276 9.892 1.00 93.94 204 GLY A N 1
ATOM 1571 C CA . GLY A 1 204 ? -9.727 13.728 9.731 1.00 93.94 204 GLY A CA 1
ATOM 1572 C C . GLY A 1 204 ? -9.741 14.145 8.272 1.00 93.94 204 GLY A C 1
ATOM 1573 O O . GLY A 1 204 ? -8.975 15.016 7.858 1.00 93.94 204 GLY A O 1
ATOM 1574 N N . ASP A 1 205 ? -10.522 13.433 7.467 1.00 94.69 205 ASP A N 1
ATOM 1575 C CA . ASP A 1 205 ? -10.740 13.757 6.071 1.00 94.69 205 ASP A CA 1
ATOM 1576 C C . ASP A 1 205 ? -12.231 13.939 5.818 1.00 94.69 205 ASP A C 1
ATOM 1578 O O . ASP A 1 205 ? -13.010 13.017 6.035 1.00 94.69 205 ASP A O 1
ATOM 1582 N N . ALA A 1 206 ? -12.633 15.115 5.339 1.00 94.12 206 ALA A N 1
ATOM 1583 C CA . ALA A 1 206 ? -14.048 15.457 5.223 1.00 94.12 206 ALA A CA 1
ATOM 1584 C C . ALA A 1 206 ? -14.819 14.542 4.252 1.00 94.12 206 ALA A C 1
ATOM 1586 O O . ALA A 1 206 ? -15.996 14.265 4.490 1.00 94.12 206 ALA A O 1
ATOM 1587 N N . THR A 1 207 ? -14.174 14.035 3.192 1.00 94.31 207 THR A N 1
ATOM 1588 C CA . THR A 1 207 ? -14.808 13.092 2.257 1.00 94.31 207 THR A CA 1
ATOM 1589 C C . THR A 1 207 ? -15.058 11.753 2.945 1.00 94.31 207 THR A C 1
ATOM 1591 O O . THR A 1 207 ? -16.165 11.220 2.864 1.00 94.31 207 THR A O 1
ATOM 1594 N N . LEU A 1 208 ? -14.064 11.233 3.672 1.00 96.69 208 LEU A N 1
ATOM 1595 C CA . LEU A 1 208 ? -14.205 9.980 4.420 1.00 96.69 208 LEU A CA 1
ATOM 1596 C C . LEU A 1 208 ? -15.167 10.114 5.607 1.00 96.69 208 LEU A C 1
ATOM 1598 O O . LEU A 1 208 ? -15.961 9.211 5.844 1.00 96.69 208 LEU A O 1
ATOM 1602 N N . GLU A 1 209 ? -15.152 11.236 6.327 1.00 97.62 209 GLU A N 1
ATOM 1603 C CA . GLU A 1 209 ? -16.118 11.521 7.394 1.00 97.62 209 GLU A CA 1
ATOM 1604 C C . GLU A 1 209 ? -17.549 11.541 6.849 1.00 97.62 209 GLU A C 1
ATOM 1606 O O . GLU A 1 209 ? -18.421 10.878 7.403 1.00 97.62 209 GLU A O 1
ATOM 1611 N N . THR A 1 210 ? -17.782 12.225 5.725 1.00 97.00 210 THR A N 1
ATOM 1612 C CA . THR A 1 210 ? -19.095 12.245 5.057 1.00 97.00 210 THR A CA 1
ATOM 1613 C C . THR A 1 210 ? -19.530 10.839 4.643 1.00 97.00 210 THR A C 1
ATOM 1615 O O . THR A 1 210 ? -20.673 10.447 4.876 1.00 97.00 210 THR A O 1
ATOM 1618 N N . ALA A 1 211 ? -18.612 10.057 4.068 1.00 96.88 211 ALA A N 1
ATOM 1619 C CA . ALA A 1 211 ? -18.865 8.681 3.655 1.00 96.88 211 ALA A CA 1
ATOM 1620 C C . ALA A 1 211 ? -19.240 7.776 4.847 1.00 96.88 211 ALA A C 1
ATOM 1622 O O . ALA A 1 211 ? -20.196 7.004 4.763 1.00 96.88 211 ALA A O 1
ATOM 1623 N N . LEU A 1 212 ? -18.541 7.919 5.978 1.00 98.00 212 LEU A N 1
ATOM 1624 C CA . LEU A 1 212 ? -18.827 7.197 7.220 1.00 98.00 212 LEU A CA 1
ATOM 1625 C C . LEU A 1 212 ? -20.156 7.628 7.855 1.00 98.00 212 LEU A C 1
ATOM 1627 O O . LEU A 1 212 ? -20.923 6.771 8.285 1.00 98.00 212 LEU A O 1
ATOM 1631 N N . ILE A 1 213 ? -20.466 8.927 7.875 1.00 97.94 213 ILE A N 1
ATOM 1632 C CA . ILE A 1 213 ? -21.761 9.443 8.350 1.00 97.94 213 ILE A CA 1
ATOM 1633 C C . ILE A 1 213 ? -22.909 8.863 7.513 1.00 97.94 213 ILE A C 1
ATOM 1635 O O . ILE A 1 213 ? -23.924 8.442 8.066 1.00 97.94 213 ILE A O 1
ATOM 1639 N N . GLY A 1 214 ? -22.729 8.760 6.192 1.00 96.75 214 GLY A N 1
ATOM 1640 C CA . GLY A 1 214 ? -23.717 8.186 5.275 1.00 96.75 214 GLY A CA 1
ATOM 1641 C C . GLY A 1 214 ? -24.062 6.711 5.529 1.00 96.75 214 GLY A C 1
ATOM 1642 O O . GLY A 1 214 ? -25.116 6.249 5.092 1.00 96.75 214 GLY A O 1
ATOM 1643 N N . LEU A 1 215 ? -23.227 5.963 6.261 1.00 97.00 215 LEU A N 1
ATOM 1644 C CA . LEU A 1 215 ? -23.548 4.593 6.681 1.00 97.00 215 LEU A CA 1
ATOM 1645 C C . LEU A 1 215 ? -24.641 4.553 7.757 1.00 97.00 215 LEU A C 1
ATOM 1647 O O . LEU A 1 215 ? -25.364 3.555 7.852 1.00 97.00 215 LEU A O 1
ATOM 1651 N N . GLY A 1 216 ? -24.765 5.611 8.565 1.00 96.38 216 GLY A N 1
ATOM 1652 C CA . GLY A 1 216 ? -25.739 5.687 9.647 1.00 96.38 216 GLY A CA 1
ATOM 1653 C C . GLY A 1 216 ? -25.596 4.516 10.636 1.00 96.38 216 GLY A C 1
ATOM 1654 O O . GLY A 1 216 ? -24.491 4.222 11.100 1.00 96.38 216 GLY A O 1
ATOM 1655 N N . PRO A 1 217 ? -26.688 3.790 10.942 1.00 95.31 217 PRO A N 1
ATOM 1656 C CA . PRO A 1 217 ? -26.681 2.698 11.915 1.00 95.31 217 PRO A CA 1
ATOM 1657 C C . PRO A 1 217 ? -25.876 1.469 11.471 1.00 95.31 217 PRO A C 1
ATOM 1659 O O . PRO A 1 217 ? -25.702 0.558 12.277 1.00 95.31 217 PRO A O 1
ATOM 1662 N N . ARG A 1 218 ? -25.372 1.423 10.232 1.00 96.75 218 ARG A N 1
ATOM 1663 C CA . ARG A 1 218 ? -24.524 0.327 9.737 1.00 96.75 218 ARG A CA 1
ATOM 1664 C C . ARG A 1 218 ? -23.062 0.454 10.166 1.00 96.75 218 ARG A C 1
ATOM 1666 O O . ARG A 1 218 ? -22.281 -0.464 9.942 1.00 96.75 218 ARG A O 1
ATOM 1673 N N . LEU A 1 219 ? -22.670 1.577 10.772 1.00 98.31 219 LEU A N 1
ATOM 1674 C CA . LEU A 1 219 ? -21.301 1.813 11.223 1.00 98.31 219 LEU A CA 1
ATOM 1675 C C . LEU A 1 219 ? -21.132 1.514 12.720 1.00 98.31 219 LEU A C 1
ATOM 1677 O O . LEU A 1 219 ? -21.919 1.940 13.570 1.00 98.31 219 LEU A O 1
ATOM 1681 N N . ARG A 1 220 ? -20.051 0.807 13.053 1.00 98.50 220 ARG A N 1
ATOM 1682 C CA . ARG A 1 220 ? -19.509 0.643 14.405 1.00 98.50 220 ARG A CA 1
ATOM 1683 C C . ARG A 1 220 ? -18.062 1.121 14.399 1.00 98.50 220 ARG A C 1
ATOM 1685 O O . ARG A 1 220 ? -17.211 0.514 13.752 1.00 98.50 220 ARG A O 1
ATOM 1692 N N . LEU A 1 221 ? -17.775 2.213 15.106 1.00 98.62 221 LEU A N 1
ATOM 1693 C CA . LEU A 1 221 ? -16.505 2.923 14.968 1.00 98.62 221 LEU A CA 1
ATOM 1694 C C . LEU A 1 221 ? -15.755 3.052 16.297 1.00 98.62 221 LEU A C 1
ATOM 1696 O O . LEU A 1 221 ? -16.239 3.672 17.243 1.00 98.62 221 LEU A O 1
ATOM 1700 N N . ILE A 1 222 ? -14.536 2.515 16.334 1.00 98.69 222 ILE A N 1
ATOM 1701 C CA . ILE A 1 222 ? -13.539 2.781 17.373 1.00 98.69 222 ILE A CA 1
ATOM 1702 C C . ILE A 1 222 ? -12.571 3.844 16.846 1.00 98.69 222 ILE A C 1
ATOM 1704 O O . ILE A 1 222 ? -11.939 3.638 15.809 1.00 98.69 222 ILE A O 1
ATOM 1708 N N . LEU A 1 223 ? -12.409 4.944 17.584 1.00 97.69 223 LEU A N 1
ATOM 1709 C CA . LEU A 1 223 ? -11.395 5.968 17.315 1.00 97.69 223 LEU A CA 1
ATOM 1710 C C . LEU A 1 223 ? -10.417 6.047 18.484 1.00 97.69 223 LEU A C 1
ATOM 1712 O O . LEU A 1 223 ? -10.824 6.212 19.638 1.00 97.69 223 LEU A O 1
ATOM 1716 N N . ALA A 1 224 ? -9.128 5.943 18.175 1.00 94.06 224 ALA A N 1
ATOM 1717 C CA . ALA A 1 224 ? -8.056 6.009 19.161 1.00 94.06 224 ALA A CA 1
ATOM 1718 C C . ALA A 1 224 ? -7.522 7.443 19.357 1.00 94.06 224 ALA A C 1
ATOM 1720 O O . ALA A 1 224 ? -8.194 8.423 19.048 1.00 94.06 224 ALA A O 1
ATOM 1721 N N . ASN A 1 225 ? -6.301 7.558 19.885 1.00 88.38 225 ASN A N 1
ATOM 1722 C CA . ASN A 1 225 ? -5.666 8.825 20.249 1.00 88.38 225 ASN A CA 1
ATOM 1723 C C . ASN A 1 225 ? -5.354 9.775 19.075 1.00 88.38 225 ASN A C 1
ATOM 1725 O O . ASN A 1 225 ? -5.300 10.979 19.291 1.00 88.38 225 ASN A O 1
ATOM 1729 N N . GLY A 1 226 ? -5.065 9.260 17.876 1.00 83.62 226 GLY A N 1
ATOM 1730 C CA . GLY A 1 226 ? -4.415 10.032 16.807 1.00 83.62 226 GLY A CA 1
ATOM 1731 C C . GLY A 1 226 ? -2.965 10.436 17.121 1.00 83.62 226 GLY A C 1
ATOM 1732 O O . GLY A 1 226 ? -2.400 10.015 18.138 1.00 83.62 226 GLY A O 1
ATOM 1733 N N . SER A 1 227 ? -2.330 11.202 16.226 1.00 74.81 227 SER A N 1
ATOM 1734 C CA . SER A 1 227 ? -0.927 11.635 16.357 1.00 74.81 227 SER A CA 1
ATOM 1735 C C . SER A 1 227 ? -0.747 13.035 16.942 1.00 74.81 227 SER A C 1
ATOM 1737 O O . SER A 1 227 ? 0.367 13.567 16.925 1.00 74.81 227 SER A O 1
ATOM 1739 N N . ASP A 1 228 ? -1.820 13.681 17.396 1.00 74.12 228 ASP A N 1
ATOM 1740 C CA . ASP A 1 228 ? -1.737 15.050 17.895 1.00 74.12 228 ASP A CA 1
ATOM 1741 C C . ASP A 1 228 ? -1.057 15.130 19.277 1.00 74.12 228 ASP A C 1
ATOM 1743 O O . ASP A 1 228 ? -0.979 14.159 20.032 1.00 74.12 228 ASP A O 1
ATOM 1747 N N . LYS A 1 229 ? -0.556 16.324 19.619 1.00 72.81 229 LYS A N 1
ATOM 1748 C CA . LYS A 1 229 ? 0.093 16.592 20.915 1.00 72.81 229 LYS A CA 1
ATOM 1749 C C . LYS A 1 229 ? -0.899 16.887 22.050 1.00 72.81 229 LYS A C 1
ATOM 1751 O O . LYS A 1 229 ? -0.485 16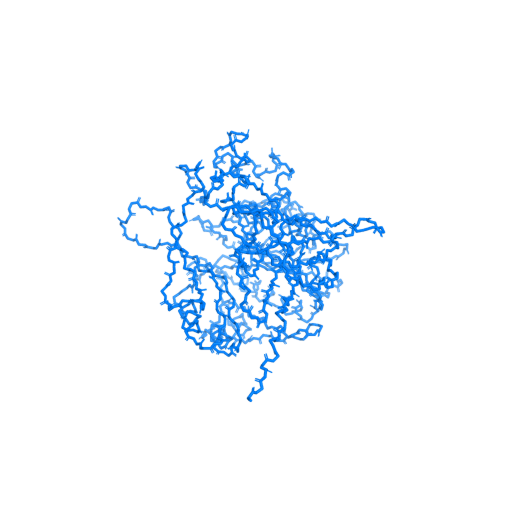.935 23.204 1.00 72.81 229 LYS A O 1
ATOM 1756 N N . SER A 1 230 ? -2.173 17.129 21.737 1.00 75.50 230 SER A N 1
ATOM 1757 C CA . SER A 1 230 ? -3.227 17.431 22.714 1.00 75.50 230 SER A CA 1
ATOM 1758 C C . SER A 1 230 ? -3.773 16.173 23.404 1.00 75.50 230 SER A C 1
ATOM 1760 O O . SER A 1 230 ? -4.374 16.263 24.474 1.00 75.50 230 SER A O 1
ATOM 1762 N N . GLY A 1 231 ? -3.506 14.997 22.828 1.00 78.69 231 GLY A N 1
ATOM 1763 C CA . GLY A 1 231 ? -3.882 13.685 23.341 1.00 78.69 231 GLY A CA 1
ATOM 1764 C C . GLY A 1 231 ? -5.131 13.089 22.686 1.00 78.69 231 GLY A C 1
ATOM 1765 O O . GLY A 1 231 ? -5.390 11.908 22.924 1.00 78.69 231 GLY A O 1
ATOM 1766 N N . ASP A 1 232 ? -5.864 13.862 21.873 1.00 89.06 232 ASP A N 1
ATOM 1767 C CA . ASP A 1 232 ? -6.995 13.410 21.047 1.00 89.06 232 ASP A CA 1
ATOM 1768 C C . ASP A 1 232 ? -7.002 14.103 19.674 1.00 89.06 232 ASP A C 1
ATOM 1770 O O . ASP A 1 232 ? -7.730 15.070 19.433 1.00 89.06 232 ASP A O 1
ATOM 1774 N N . GLY A 1 233 ? -6.228 13.550 18.741 1.00 89.56 233 GLY A N 1
ATOM 1775 C CA . GLY A 1 233 ? -6.190 13.994 17.349 1.00 89.56 233 GLY A CA 1
ATOM 1776 C C . GLY A 1 233 ? -7.487 13.757 16.575 1.00 89.56 233 GLY A C 1
ATOM 1777 O O . GLY A 1 233 ? -7.636 14.285 15.478 1.00 89.56 233 GLY A O 1
ATOM 1778 N N . ASN A 1 234 ? -8.442 13.012 17.140 1.00 95.00 234 ASN A N 1
ATOM 1779 C CA . ASN A 1 234 ? -9.725 12.711 16.511 1.00 95.00 234 ASN A CA 1
ATOM 1780 C C . ASN A 1 234 ? -10.872 13.571 17.051 1.00 95.00 234 ASN A C 1
ATOM 1782 O O . ASN A 1 234 ? -12.007 13.404 16.610 1.00 95.00 234 ASN A O 1
ATOM 1786 N N . LYS A 1 235 ? -10.612 14.509 17.972 1.00 95.00 235 LYS A N 1
ATOM 1787 C CA . LYS A 1 235 ? -11.655 15.292 18.655 1.00 95.00 235 LYS A CA 1
ATOM 1788 C C . LYS A 1 235 ? -12.645 15.965 17.698 1.00 95.00 235 LYS A C 1
ATOM 1790 O O . LYS A 1 235 ? -13.849 15.955 17.953 1.00 95.00 235 LYS A O 1
ATOM 1795 N N . ALA A 1 236 ? -12.152 16.556 16.608 1.00 95.19 236 ALA A N 1
ATOM 1796 C CA . ALA A 1 236 ? -12.992 17.238 15.622 1.00 95.19 236 ALA A CA 1
ATOM 1797 C C . ALA A 1 236 ? -13.871 16.253 14.833 1.00 95.19 236 ALA A C 1
ATOM 1799 O O . ALA A 1 236 ? -15.088 16.430 14.800 1.00 95.19 236 ALA A O 1
ATOM 1800 N N . ALA A 1 237 ? -13.277 15.191 14.281 1.00 96.38 237 ALA A N 1
ATOM 1801 C CA . ALA A 1 237 ? -14.004 14.153 13.550 1.00 96.38 237 ALA A CA 1
ATOM 1802 C C . ALA A 1 237 ? -15.027 13.442 14.447 1.00 96.38 237 ALA A C 1
ATOM 1804 O O . ALA A 1 237 ? -16.172 13.234 14.058 1.00 96.38 237 ALA A O 1
ATOM 1805 N N . ARG A 1 238 ? -14.647 13.141 15.694 1.00 96.44 238 ARG A N 1
ATOM 1806 C CA . ARG A 1 238 ? -15.526 12.571 16.719 1.00 96.44 238 ARG A CA 1
ATOM 1807 C C . ARG A 1 238 ? -16.733 13.457 16.985 1.00 96.44 238 ARG A C 1
ATOM 1809 O O . ARG A 1 238 ? -17.855 12.963 17.014 1.00 96.44 238 ARG A O 1
ATOM 1816 N N . LYS A 1 239 ? -16.512 14.762 17.167 1.00 97.44 239 LYS A N 1
ATOM 1817 C CA . LYS A 1 239 ? -17.610 15.714 17.338 1.00 97.44 239 LYS A CA 1
ATOM 1818 C C . LYS A 1 239 ? -18.526 15.701 16.112 1.00 97.44 239 LYS A C 1
ATOM 1820 O O . LYS A 1 239 ? -19.730 15.580 16.284 1.00 97.44 239 LYS A O 1
ATOM 1825 N N . ASN A 1 240 ? -17.960 15.773 14.908 1.00 98.12 240 ASN A N 1
ATOM 1826 C CA . ASN A 1 240 ? -18.728 15.774 13.664 1.00 98.12 240 ASN A CA 1
ATOM 1827 C C . ASN A 1 240 ? -19.594 14.508 13.517 1.00 98.12 240 ASN A C 1
ATOM 1829 O O . ASN A 1 240 ? -20.787 14.606 13.250 1.00 98.12 240 ASN A O 1
ATOM 1833 N N . LEU A 1 241 ? -19.025 13.328 13.769 1.00 98.31 241 LEU A N 1
ATOM 1834 C CA . LEU A 1 241 ? -19.744 12.050 13.767 1.00 98.31 241 LEU A CA 1
ATOM 1835 C C . LEU A 1 241 ? -20.880 12.020 14.799 1.00 98.31 241 LEU A C 1
ATOM 1837 O O . LEU A 1 241 ? -22.013 11.685 14.452 1.00 98.31 241 LEU A O 1
ATOM 1841 N N . ASN A 1 242 ? -20.598 12.423 16.041 1.00 97.81 242 ASN A N 1
ATOM 1842 C CA . ASN A 1 242 ? -21.585 12.439 17.122 1.00 97.81 242 ASN A CA 1
ATOM 1843 C C . ASN A 1 242 ? -22.726 13.433 16.848 1.00 97.81 242 ASN A C 1
ATOM 1845 O O . ASN A 1 242 ? -23.886 13.104 17.090 1.00 97.81 242 ASN A O 1
ATOM 1849 N N . ASP A 1 243 ? -22.419 14.618 16.309 1.00 98.19 243 ASP A N 1
ATOM 1850 C CA . ASP A 1 243 ? -23.419 15.619 15.912 1.00 98.19 243 ASP A CA 1
ATOM 1851 C C . ASP A 1 243 ? -24.374 15.073 14.827 1.00 98.19 243 ASP A C 1
ATOM 1853 O O . ASP A 1 243 ? -25.528 15.491 14.757 1.00 98.19 243 ASP A O 1
ATOM 1857 N N . HIS A 1 244 ? -23.915 14.111 14.015 1.00 98.25 244 HIS A N 1
ATOM 1858 C CA . HIS A 1 244 ? -24.709 13.413 12.996 1.00 98.25 244 HIS A CA 1
ATOM 1859 C C . HIS A 1 244 ? -25.259 12.052 13.468 1.00 98.25 244 HIS A C 1
ATOM 1861 O O . HIS A 1 244 ? -25.723 11.252 12.656 1.00 98.25 244 HIS A O 1
ATOM 1867 N N . GLY A 1 245 ? -25.232 11.771 14.774 1.00 97.25 245 GLY A N 1
ATOM 1868 C CA . GLY A 1 245 ? -25.841 10.572 15.359 1.00 97.25 245 GLY A CA 1
ATOM 1869 C C . GLY A 1 245 ? -25.018 9.286 15.231 1.00 97.25 245 GLY A C 1
ATOM 1870 O O . GLY A 1 245 ? -25.537 8.207 15.515 1.00 97.25 245 GLY A O 1
ATOM 1871 N N . ILE A 1 246 ? -23.745 9.370 14.840 1.00 97.81 246 ILE A N 1
ATOM 1872 C CA . ILE A 1 246 ? -22.835 8.222 14.805 1.00 97.81 246 ILE A CA 1
ATOM 1873 C C . ILE A 1 246 ? -22.065 8.144 16.121 1.00 97.81 246 ILE A C 1
ATOM 1875 O O . ILE A 1 246 ? -21.127 8.904 16.343 1.00 97.81 246 ILE A O 1
ATOM 1879 N N . ALA A 1 247 ? -22.431 7.196 16.983 1.00 95.19 247 ALA A N 1
ATOM 1880 C CA . ALA A 1 247 ? -21.717 6.972 18.235 1.00 95.19 247 ALA A CA 1
ATOM 1881 C C . ALA A 1 247 ? -20.310 6.395 17.995 1.00 95.19 247 ALA A C 1
ATOM 1883 O O . ALA A 1 247 ? -20.139 5.406 17.275 1.00 95.19 247 ALA A O 1
ATOM 1884 N N . THR A 1 248 ? -19.309 6.975 18.658 1.00 96.50 248 THR A N 1
ATOM 1885 C CA . THR A 1 248 ? -17.925 6.484 18.642 1.00 96.50 248 THR A CA 1
ATOM 1886 C C . THR A 1 248 ? -17.549 5.770 19.935 1.00 96.50 248 THR A C 1
ATOM 1888 O O . THR A 1 248 ? -18.021 6.113 21.016 1.00 96.50 248 THR A O 1
ATOM 1891 N N . ILE A 1 249 ? -16.636 4.806 19.828 1.00 98.00 249 ILE A N 1
ATOM 1892 C CA . ILE A 1 249 ? -15.991 4.144 20.964 1.00 98.00 249 ILE A CA 1
ATOM 1893 C C . ILE A 1 249 ? -14.571 4.698 21.105 1.00 98.00 249 ILE A C 1
ATOM 1895 O O . ILE A 1 249 ? -13.752 4.595 20.187 1.00 98.00 249 ILE A O 1
ATOM 1899 N N . ASP A 1 250 ? -14.272 5.282 22.261 1.00 95.94 250 ASP A N 1
ATOM 1900 C CA . ASP A 1 250 ? -13.084 6.118 22.450 1.00 95.94 250 ASP A CA 1
ATOM 1901 C C . ASP A 1 250 ? -11.943 5.308 23.071 1.00 95.94 250 ASP A C 1
ATOM 1903 O O . ASP A 1 250 ? -11.839 5.151 24.291 1.00 95.94 250 ASP A O 1
ATOM 1907 N N . ARG A 1 251 ? -11.044 4.783 22.232 1.00 96.25 251 ARG A N 1
ATOM 1908 C CA . ARG A 1 251 ? -9.907 3.967 22.688 1.00 96.25 251 ARG A CA 1
ATOM 1909 C C . ARG A 1 251 ? -8.691 4.833 23.029 1.00 96.25 251 ARG A C 1
ATOM 1911 O O . ARG A 1 251 ? -7.661 4.789 22.358 1.00 96.25 251 ARG A O 1
ATOM 1918 N N . MET A 1 252 ? -8.802 5.609 24.102 1.00 94.31 252 MET A N 1
ATOM 1919 C CA . MET A 1 252 ? -7.762 6.553 24.531 1.00 94.31 252 MET A CA 1
ATOM 1920 C C . MET A 1 252 ? -6.748 5.887 25.472 1.00 94.31 252 MET A C 1
ATOM 1922 O O . MET A 1 252 ? -6.969 5.793 26.678 1.00 94.31 252 MET A O 1
ATOM 1926 N N . LEU A 1 253 ? -5.610 5.431 24.936 1.00 91.94 253 LEU A N 1
ATOM 1927 C CA . LEU A 1 253 ? -4.610 4.662 25.703 1.00 91.94 253 LEU A CA 1
ATOM 1928 C C . LEU A 1 253 ? -3.622 5.520 26.519 1.00 91.94 253 LEU A C 1
ATOM 1930 O O . LEU A 1 253 ? -2.935 4.995 27.399 1.00 91.94 253 LEU A O 1
ATOM 1934 N N . LYS A 1 254 ? -3.572 6.838 26.282 1.00 86.81 254 LYS A N 1
ATOM 1935 C CA . LYS A 1 254 ? -2.660 7.793 26.949 1.00 86.81 254 LYS A CA 1
ATOM 1936 C C . LYS A 1 254 ? -1.212 7.260 27.031 1.00 86.81 254 LYS A C 1
ATOM 1938 O O . LYS A 1 254 ? -0.647 6.855 26.023 1.00 86.81 254 LYS A O 1
ATOM 1943 N N . SER A 1 255 ? -0.612 7.226 28.223 1.00 86.06 255 SER A N 1
ATOM 1944 C CA . SER A 1 255 ? 0.764 6.759 28.452 1.00 86.06 255 SER A CA 1
ATOM 1945 C C . SER A 1 255 ? 0.977 5.256 28.231 1.00 86.06 255 SER A C 1
ATOM 1947 O O . SER A 1 255 ? 2.119 4.805 28.220 1.00 86.06 255 SER A O 1
ATOM 1949 N N . LYS A 1 256 ? -0.089 4.463 28.048 1.00 88.19 256 LYS A N 1
ATOM 1950 C CA . LYS A 1 256 ? 0.008 3.010 27.833 1.00 88.19 256 LYS A CA 1
ATOM 1951 C C . LYS A 1 256 ? 0.346 2.642 26.385 1.00 88.19 256 LYS A C 1
ATOM 1953 O O . LYS A 1 256 ? 0.683 1.490 26.124 1.00 88.19 256 LYS A O 1
ATOM 1958 N N . GLY A 1 257 ? 0.235 3.587 25.448 1.00 86.56 257 GLY A N 1
ATOM 1959 C CA . GLY A 1 257 ? 0.538 3.387 24.031 1.00 86.56 257 GLY A CA 1
ATOM 1960 C C . GLY A 1 257 ? -0.456 4.084 23.104 1.00 86.56 257 GLY A C 1
ATOM 1961 O O . GLY A 1 257 ? -1.230 4.937 23.530 1.00 86.56 257 GLY A O 1
ATOM 1962 N N . LEU A 1 258 ? -0.441 3.692 21.827 1.00 86.88 258 LEU A N 1
ATOM 1963 C CA . LEU A 1 258 ? -1.321 4.217 20.781 1.00 86.88 258 LEU A CA 1
ATOM 1964 C C . LEU A 1 258 ? -2.212 3.103 20.226 1.00 86.88 258 LEU A C 1
ATOM 1966 O O . LEU A 1 258 ? -1.734 2.009 19.930 1.00 86.88 258 LEU A O 1
ATOM 1970 N N . GLY A 1 259 ? -3.504 3.383 20.039 1.00 91.06 259 GLY A N 1
ATOM 1971 C CA . GLY A 1 259 ? -4.413 2.488 19.319 1.00 91.06 259 GLY A CA 1
ATOM 1972 C C . GLY A 1 259 ? -4.208 2.615 17.810 1.00 91.06 259 GLY A C 1
ATOM 1973 O O . GLY A 1 259 ? -5.016 3.234 17.132 1.00 91.06 259 GLY A O 1
ATOM 1974 N N . HIS A 1 260 ? -3.107 2.080 17.282 1.00 93.50 260 HIS A N 1
ATOM 1975 C CA . HIS A 1 260 ? -2.612 2.412 15.938 1.00 93.50 260 HIS A CA 1
ATOM 1976 C C . HIS A 1 260 ? -3.288 1.652 14.769 1.00 93.50 260 HIS A C 1
ATOM 1978 O O . HIS A 1 260 ? -2.779 1.661 13.645 1.00 93.50 260 HIS A O 1
ATOM 1984 N N . ASN A 1 261 ? -4.435 1.015 15.018 1.00 96.62 261 ASN A N 1
ATOM 1985 C CA . ASN A 1 261 ? -5.183 0.233 14.029 1.00 96.62 261 ASN A CA 1
ATOM 1986 C C . ASN A 1 261 ? -5.737 1.102 12.893 1.00 96.62 261 ASN A C 1
ATOM 1988 O O . ASN A 1 261 ? -6.103 2.252 13.114 1.00 96.62 261 ASN A O 1
ATOM 1992 N N . LYS A 1 262 ? -5.788 0.552 11.677 1.00 97.81 262 LYS A N 1
ATOM 1993 C CA . LYS A 1 262 ? -6.352 1.191 10.475 1.00 97.81 262 LYS A CA 1
ATOM 1994 C C . LYS A 1 262 ? -7.104 0.141 9.662 1.00 97.81 262 LYS A C 1
ATOM 1996 O O . LYS A 1 262 ? -6.710 -0.172 8.542 1.00 97.81 262 LYS A O 1
ATOM 2001 N N . PHE A 1 263 ? -8.130 -0.465 10.253 1.00 98.75 263 PHE A N 1
ATOM 2002 C CA . PHE A 1 263 ? -8.871 -1.528 9.577 1.00 98.75 263 PHE A CA 1
ATOM 2003 C C . PHE A 1 263 ? -10.380 -1.317 9.605 1.00 98.75 263 PHE A C 1
ATOM 2005 O O . PHE A 1 263 ? -10.917 -0.670 10.508 1.00 98.75 263 PHE A O 1
ATOM 2012 N N . VAL A 1 264 ? -11.048 -1.908 8.617 1.00 98.81 264 VAL A N 1
ATOM 2013 C CA . VAL A 1 264 ? -12.504 -1.979 8.498 1.00 98.81 264 VAL A CA 1
ATOM 2014 C C . VAL A 1 264 ? -12.882 -3.399 8.118 1.00 98.81 264 VAL A C 1
ATOM 2016 O O . VAL A 1 264 ? -12.440 -3.898 7.088 1.00 98.81 264 VAL A O 1
ATOM 2019 N N . VAL A 1 265 ? -13.700 -4.046 8.938 1.00 98.88 265 VAL A N 1
ATOM 2020 C CA . VAL A 1 265 ? -14.378 -5.285 8.554 1.00 98.88 265 VAL A CA 1
ATOM 2021 C C . VAL A 1 265 ? -15.689 -4.917 7.885 1.00 98.88 265 VAL A C 1
ATOM 2023 O O . VAL A 1 265 ? -16.447 -4.119 8.439 1.00 98.88 265 VAL A O 1
ATOM 2026 N N . VAL A 1 266 ? -15.947 -5.513 6.727 1.00 98.56 266 VAL A N 1
ATOM 2027 C CA . VAL A 1 266 ? -17.220 -5.402 6.017 1.00 98.56 266 VAL A CA 1
ATOM 2028 C C . VAL A 1 266 ? -17.974 -6.715 6.197 1.00 98.56 266 VAL A C 1
ATOM 2030 O O . VAL A 1 266 ? -17.466 -7.785 5.845 1.00 98.56 266 VAL A O 1
ATOM 2033 N N . SER A 1 267 ? -19.172 -6.619 6.761 1.00 98.38 267 SER A N 1
ATOM 2034 C CA . SER A 1 267 ? -20.080 -7.740 6.972 1.00 98.38 267 SER A CA 1
ATOM 2035 C C . SER A 1 267 ? -21.322 -7.602 6.100 1.00 98.38 267 SER A C 1
ATOM 2037 O O . SER A 1 267 ? -21.832 -6.496 5.931 1.00 98.38 267 SER A O 1
ATOM 2039 N N . ARG A 1 268 ? -21.841 -8.722 5.595 1.00 95.44 268 ARG A N 1
ATOM 2040 C CA . ARG A 1 268 ? -23.142 -8.801 4.916 1.00 95.44 268 ARG A CA 1
ATOM 2041 C C . ARG A 1 268 ? -24.028 -9.768 5.676 1.00 95.44 268 ARG A C 1
ATOM 2043 O O . ARG A 1 268 ? -23.576 -10.870 5.972 1.00 95.44 268 ARG A O 1
ATOM 2050 N N . ASP A 1 269 ? -25.240 -9.343 6.021 1.00 91.44 269 ASP A N 1
ATOM 2051 C CA . ASP A 1 269 ? -26.175 -10.136 6.832 1.00 91.44 269 ASP A CA 1
ATOM 2052 C C . ASP A 1 269 ? -25.501 -10.709 8.098 1.00 91.44 269 ASP A C 1
ATOM 2054 O O . ASP A 1 269 ? -25.533 -11.910 8.355 1.00 91.44 269 ASP A O 1
ATOM 2058 N N . ASP A 1 270 ? -24.801 -9.843 8.843 1.00 91.38 270 ASP A N 1
ATOM 2059 C CA . ASP A 1 270 ? -24.006 -10.172 10.040 1.00 91.38 270 ASP A CA 1
ATOM 2060 C C . ASP A 1 270 ? -22.800 -11.114 9.824 1.00 91.38 270 ASP A C 1
ATOM 2062 O O . ASP A 1 270 ? -22.079 -11.431 10.775 1.00 91.38 270 ASP A O 1
ATOM 2066 N N . VAL A 1 271 ? -22.502 -11.520 8.586 1.00 97.19 271 VAL A N 1
ATOM 2067 C CA . VAL A 1 271 ? -21.357 -12.381 8.255 1.00 97.19 271 VAL A CA 1
ATOM 2068 C C . VAL A 1 271 ? -20.159 -11.536 7.810 1.00 97.19 271 VAL A C 1
ATOM 2070 O O . VAL A 1 271 ? -20.257 -10.856 6.790 1.00 97.19 271 VAL A O 1
ATOM 2073 N N . PRO A 1 272 ? -19.006 -11.579 8.509 1.00 98.38 272 PRO A N 1
ATOM 2074 C CA . PRO A 1 272 ? -17.776 -10.925 8.060 1.00 98.38 272 PRO A CA 1
ATOM 2075 C C . PRO A 1 272 ? -17.272 -11.542 6.756 1.00 98.38 272 PRO A C 1
ATOM 2077 O O . PRO A 1 272 ? -16.991 -12.739 6.709 1.00 98.38 272 PRO A O 1
ATOM 2080 N N . GLU A 1 273 ? -17.132 -10.736 5.705 1.00 97.69 273 GLU A N 1
ATOM 2081 C CA . GLU A 1 273 ? -16.750 -11.246 4.381 1.00 97.69 273 GLU A CA 1
ATOM 2082 C C . GLU A 1 273 ? -15.389 -10.767 3.900 1.00 97.69 273 GLU A C 1
ATOM 2084 O O . GLU A 1 273 ? -14.690 -11.496 3.201 1.00 97.69 273 GLU A O 1
ATOM 2089 N N . MET A 1 274 ? -15.006 -9.550 4.271 1.00 97.81 274 MET A N 1
ATOM 2090 C CA . MET A 1 274 ? -13.727 -8.981 3.872 1.00 97.81 274 MET A CA 1
ATOM 2091 C C . MET A 1 274 ? -13.209 -8.011 4.925 1.00 97.81 274 MET A C 1
ATOM 2093 O O . MET A 1 274 ? -13.961 -7.472 5.745 1.00 97.81 274 MET A O 1
ATOM 2097 N N . VAL A 1 275 ? -11.908 -7.754 4.871 1.00 98.62 275 VAL A N 1
ATOM 2098 C CA . VAL A 1 275 ? -11.260 -6.737 5.691 1.00 98.62 275 VAL A CA 1
ATOM 2099 C C . VAL A 1 275 ? -10.417 -5.809 4.829 1.00 98.62 275 VAL A C 1
ATOM 2101 O O . VAL A 1 275 ? -9.625 -6.242 3.996 1.00 98.62 275 VAL A O 1
ATOM 2104 N N . TRP A 1 276 ? -10.576 -4.512 5.059 1.00 98.69 276 TRP A N 1
ATOM 2105 C CA . TRP A 1 276 ? -9.635 -3.489 4.634 1.00 98.69 276 TRP A CA 1
ATOM 2106 C C . TRP A 1 276 ? -8.637 -3.219 5.755 1.00 98.69 276 TRP A C 1
ATOM 2108 O O . TRP A 1 276 ? -9.040 -3.017 6.897 1.00 98.69 276 TRP A O 1
ATOM 2118 N N . THR A 1 277 ? -7.349 -3.166 5.439 1.00 98.19 277 THR A N 1
ATOM 2119 C CA . THR A 1 277 ? -6.267 -2.751 6.343 1.00 98.19 277 THR A CA 1
ATOM 2120 C C . THR A 1 277 ? -5.175 -2.024 5.548 1.00 98.19 277 THR A C 1
ATOM 2122 O O . THR A 1 277 ? -5.352 -1.740 4.367 1.00 98.19 277 THR A O 1
ATOM 2125 N N . GLY A 1 278 ? -4.044 -1.689 6.164 1.00 95.56 278 GLY A N 1
ATOM 2126 C CA . GLY A 1 278 ? -2.900 -1.075 5.488 1.00 95.56 278 GLY A CA 1
ATOM 2127 C C . GLY A 1 278 ? -2.214 -0.015 6.339 1.00 95.56 278 GLY A C 1
ATOM 2128 O O . GLY A 1 278 ? -2.433 0.083 7.549 1.00 95.56 278 GLY A O 1
ATOM 2129 N N . SER A 1 279 ? -1.366 0.792 5.704 1.00 93.75 279 SER A N 1
ATOM 2130 C CA . SER A 1 279 ? -0.631 1.863 6.389 1.00 93.75 279 SER A CA 1
ATOM 2131 C C . SER A 1 279 ? -1.408 3.182 6.483 1.00 93.75 279 SER A C 1
ATOM 2133 O O . SER A 1 279 ? -1.039 4.049 7.275 1.00 93.75 279 SER A O 1
ATOM 2135 N N . THR A 1 280 ? -2.491 3.336 5.714 1.00 95.44 280 THR A N 1
ATOM 2136 C CA . THR A 1 280 ? -3.165 4.630 5.535 1.00 95.44 280 THR A CA 1
ATOM 2137 C C . THR A 1 280 ? -3.980 5.069 6.751 1.00 95.44 280 THR A C 1
ATOM 2139 O O . THR A 1 280 ? -4.953 4.421 7.138 1.00 95.44 280 THR A O 1
ATOM 2142 N N . ASN A 1 281 ? -3.635 6.228 7.312 1.00 95.44 281 ASN A N 1
ATOM 2143 C CA . ASN A 1 281 ? -4.528 6.979 8.196 1.00 95.44 281 ASN A CA 1
ATOM 2144 C C . ASN A 1 281 ? -5.692 7.579 7.395 1.00 95.44 281 ASN A C 1
ATOM 2146 O O . ASN A 1 281 ? -5.482 8.081 6.292 1.00 95.44 281 ASN A O 1
ATOM 2150 N N . TRP A 1 282 ? -6.905 7.590 7.959 1.00 96.50 282 TRP A N 1
ATOM 2151 C CA . TRP A 1 282 ? -8.111 8.110 7.297 1.00 96.50 282 TRP A CA 1
ATOM 2152 C C . TRP A 1 282 ? -8.198 9.640 7.440 1.00 96.50 282 TRP A C 1
ATOM 2154 O O . TRP A 1 282 ? -9.195 10.208 7.877 1.00 96.50 282 TRP A O 1
ATOM 2164 N N . SER A 1 283 ? -7.106 10.321 7.103 1.00 93.50 283 SER A N 1
ATOM 2165 C CA . SER A 1 283 ? -6.928 11.767 7.216 1.00 93.50 283 SER A CA 1
ATOM 2166 C C . SER A 1 283 ? -6.428 12.348 5.895 1.00 93.50 283 SER A C 1
ATOM 2168 O O . SER A 1 283 ? -5.806 11.649 5.092 1.00 93.50 283 SER A O 1
ATOM 2170 N N . THR A 1 284 ? -6.648 13.648 5.663 1.00 91.62 284 THR A N 1
ATOM 2171 C CA . THR A 1 284 ? -6.153 14.317 4.445 1.00 91.62 284 THR A CA 1
ATOM 2172 C C . THR A 1 284 ? -4.642 14.150 4.275 1.00 91.62 284 THR A C 1
ATOM 2174 O O . THR A 1 284 ? -4.151 13.968 3.163 1.00 91.62 284 THR A O 1
ATOM 2177 N N . THR A 1 285 ? -3.883 14.170 5.373 1.00 88.06 285 THR A N 1
ATOM 2178 C CA . THR A 1 285 ? -2.436 13.945 5.327 1.00 88.06 285 THR A CA 1
ATOM 2179 C C . THR A 1 285 ? -2.093 12.502 4.967 1.00 88.06 285 THR A C 1
ATOM 2181 O O . THR A 1 285 ? -1.224 12.293 4.117 1.00 88.06 285 THR A O 1
ATOM 2184 N N . GLY A 1 286 ? -2.790 11.518 5.542 1.00 90.88 286 GLY A N 1
ATOM 2185 C CA . GLY A 1 286 ? -2.619 10.107 5.194 1.00 90.88 286 GLY A CA 1
ATOM 2186 C C . GLY A 1 286 ? -2.888 9.834 3.714 1.00 90.88 286 GLY A C 1
ATOM 2187 O O . GLY A 1 286 ? -2.107 9.141 3.065 1.00 90.88 286 GLY A O 1
ATOM 2188 N N . LEU A 1 287 ? -3.935 10.450 3.163 1.00 91.88 287 LEU A N 1
ATOM 2189 C CA . LEU A 1 287 ? -4.340 10.295 1.766 1.00 91.88 287 LEU A CA 1
ATOM 2190 C C . LEU A 1 287 ? -3.454 11.047 0.770 1.00 91.88 287 LEU A C 1
ATOM 2192 O O . LEU A 1 287 ? -3.184 10.527 -0.306 1.00 91.88 287 LEU A O 1
ATOM 2196 N N .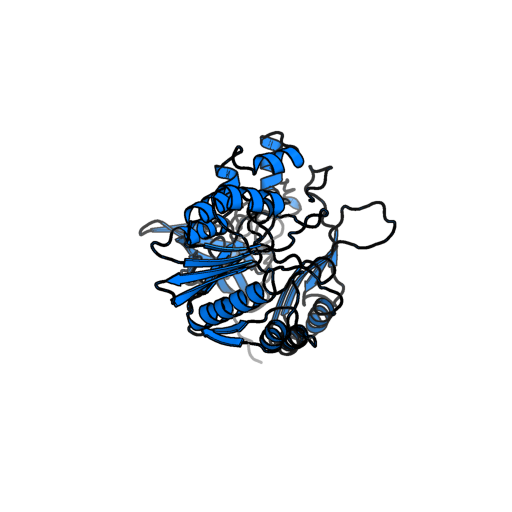 CYS A 1 288 ? -3.019 12.266 1.095 1.00 91.00 288 CYS A N 1
ATOM 2197 C CA . CYS A 1 288 ? -2.444 13.172 0.094 1.00 91.00 288 CYS A CA 1
ATOM 2198 C C . CYS A 1 288 ? -0.970 13.518 0.321 1.00 91.00 288 CYS A C 1
ATOM 2200 O O . CYS A 1 288 ? -0.343 14.093 -0.567 1.00 91.00 288 CYS A O 1
ATOM 2202 N N . THR A 1 289 ? -0.413 13.235 1.504 1.00 85.69 289 THR A N 1
ATOM 2203 C CA . THR A 1 289 ? 0.922 13.741 1.887 1.00 85.69 289 THR A CA 1
ATOM 2204 C C . THR A 1 289 ? 1.921 12.678 2.328 1.00 85.69 289 THR A C 1
ATOM 2206 O O . THR A 1 289 ? 3.077 12.984 2.615 1.00 85.69 289 THR A O 1
ATOM 2209 N N . GLN A 1 290 ? 1.478 11.432 2.398 1.00 85.38 290 GLN A N 1
ATOM 2210 C CA . GLN A 1 290 ? 2.275 10.288 2.811 1.00 85.38 290 GLN A CA 1
ATOM 2211 C C . GLN A 1 290 ? 2.136 9.205 1.751 1.00 85.38 290 GLN A C 1
ATOM 2213 O O . GLN A 1 290 ? 1.066 9.073 1.168 1.00 85.38 290 GLN A O 1
ATOM 2218 N N . VAL A 1 291 ? 3.189 8.427 1.506 1.00 86.44 291 VAL A N 1
ATOM 2219 C CA . VAL A 1 291 ? 3.101 7.256 0.626 1.00 86.44 291 VAL A CA 1
ATOM 2220 C C . VAL A 1 291 ? 2.583 6.093 1.453 1.00 86.44 291 VAL A C 1
ATOM 2222 O O . VAL A 1 291 ? 3.255 5.631 2.373 1.00 86.44 291 VAL A O 1
ATOM 2225 N N . ASN A 1 292 ? 1.378 5.649 1.137 1.00 91.44 292 ASN A N 1
ATOM 2226 C CA . ASN A 1 292 ? 0.653 4.650 1.888 1.00 91.44 292 ASN A CA 1
ATOM 2227 C C . ASN A 1 292 ? 0.072 3.569 0.979 1.00 91.44 292 ASN A C 1
ATOM 2229 O O . ASN A 1 292 ? -0.104 3.754 -0.226 1.00 91.44 292 ASN A O 1
ATOM 2233 N N . ASN A 1 293 ? -0.247 2.436 1.601 1.00 93.88 293 ASN A N 1
ATOM 2234 C CA . ASN A 1 293 ? -1.003 1.366 0.980 1.00 93.88 293 ASN A CA 1
ATOM 2235 C C . ASN A 1 293 ? -2.346 1.131 1.683 1.00 93.88 293 ASN A C 1
ATOM 2237 O O . ASN A 1 293 ? -2.556 1.472 2.857 1.00 93.88 293 ASN A O 1
ATOM 2241 N N . GLY A 1 294 ? -3.248 0.529 0.921 1.00 97.00 294 GLY A N 1
ATOM 2242 C CA . GLY A 1 294 ? -4.458 -0.125 1.375 1.00 97.00 294 GLY A CA 1
ATOM 2243 C C . GLY A 1 294 ? -4.443 -1.567 0.887 1.00 97.00 294 GLY A C 1
ATOM 2244 O O . GLY A 1 294 ? -4.071 -1.835 -0.255 1.00 97.00 294 GLY A O 1
ATOM 2245 N N . LEU A 1 295 ? -4.824 -2.491 1.755 1.00 97.31 295 LEU A N 1
ATOM 2246 C CA . LEU A 1 295 ? -4.933 -3.909 1.465 1.00 97.31 295 LEU A CA 1
ATOM 2247 C C . LEU A 1 295 ? -6.363 -4.347 1.749 1.00 97.31 295 LEU A C 1
ATOM 2249 O O . LEU A 1 295 ? -6.826 -4.269 2.886 1.00 97.31 295 LEU A O 1
ATOM 2253 N N . LEU A 1 296 ? -7.037 -4.828 0.715 1.00 98.06 296 LEU A N 1
ATOM 2254 C CA . LEU A 1 296 ? -8.302 -5.526 0.844 1.00 98.06 296 LEU A CA 1
ATOM 2255 C C . LEU A 1 296 ? -8.039 -7.029 0.810 1.00 98.06 296 LEU A C 1
ATOM 2257 O O . LEU A 1 296 ? -7.351 -7.514 -0.089 1.00 98.06 296 LEU A O 1
ATOM 2261 N N . ILE A 1 297 ? -8.600 -7.742 1.779 1.00 98.19 297 ILE A N 1
ATOM 2262 C CA . ILE A 1 297 ? -8.555 -9.199 1.859 1.00 98.19 297 ILE A CA 1
ATOM 2263 C C . ILE A 1 297 ? -9.995 -9.705 1.840 1.00 98.19 297 ILE A C 1
ATOM 2265 O O . ILE A 1 297 ? -10.751 -9.471 2.785 1.00 98.19 297 ILE A O 1
ATOM 2269 N N . GLU A 1 298 ? -10.364 -10.377 0.759 1.00 97.19 298 GLU A N 1
ATOM 2270 C CA . GLU A 1 298 ? -11.676 -10.985 0.534 1.00 97.19 298 GLU A CA 1
ATOM 2271 C C . GLU A 1 298 ? -11.637 -12.449 0.982 1.00 97.19 298 GLU A C 1
ATOM 2273 O O . GLU A 1 298 ? -11.604 -13.376 0.175 1.00 97.19 298 GLU A O 1
ATOM 2278 N N . ASP A 1 299 ? -11.584 -12.638 2.300 1.00 97.75 299 ASP A N 1
ATOM 2279 C CA . ASP A 1 299 ? -11.562 -13.946 2.944 1.00 97.75 299 ASP A CA 1
ATOM 2280 C C . ASP A 1 299 ? -12.358 -13.909 4.256 1.00 97.75 299 ASP A C 1
ATOM 2282 O O . ASP A 1 299 ? -12.109 -13.072 5.132 1.00 97.75 299 ASP A O 1
ATOM 2286 N N . ARG A 1 300 ? -13.319 -14.830 4.392 1.00 97.62 300 ARG A N 1
ATOM 2287 C CA . ARG A 1 300 ? -14.250 -14.874 5.529 1.00 97.62 300 ARG A CA 1
ATOM 2288 C C . ARG A 1 300 ? -13.562 -15.216 6.847 1.00 97.62 300 ARG A C 1
ATOM 2290 O O . ARG A 1 300 ? -13.936 -14.656 7.874 1.00 97.62 300 ARG A O 1
ATOM 2297 N N . ASP A 1 301 ? -12.550 -16.080 6.840 1.00 97.56 301 ASP A N 1
ATOM 2298 C CA . ASP A 1 301 ? -11.866 -16.493 8.068 1.00 97.56 301 ASP A CA 1
ATOM 2299 C C . ASP A 1 301 ? -10.963 -15.370 8.589 1.00 97.56 301 ASP A C 1
ATOM 2301 O O . ASP A 1 301 ? -10.937 -15.080 9.792 1.00 97.56 301 ASP A O 1
ATOM 2305 N N . VAL A 1 302 ? -10.278 -14.668 7.681 1.00 98.31 302 VAL A N 1
ATOM 2306 C CA . VAL A 1 302 ? -9.524 -13.458 8.028 1.00 98.31 302 VAL A CA 1
ATOM 2307 C C . VAL A 1 302 ? -10.468 -12.372 8.539 1.00 98.31 302 VAL A C 1
ATOM 2309 O O . VAL A 1 302 ? -10.221 -11.797 9.603 1.00 98.31 302 VAL A O 1
ATOM 2312 N N . ALA A 1 303 ? -11.563 -12.101 7.823 1.00 98.56 303 ALA A N 1
ATOM 2313 C CA . ALA A 1 303 ? -12.547 -11.100 8.221 1.00 98.56 303 ALA A CA 1
ATOM 2314 C C . ALA A 1 303 ? -13.157 -11.424 9.594 1.00 98.56 303 ALA A C 1
ATOM 2316 O O . ALA A 1 303 ? -13.251 -10.540 10.447 1.00 98.56 303 ALA A O 1
ATOM 2317 N N . ALA A 1 304 ? -13.485 -12.692 9.860 1.00 98.56 304 ALA A N 1
ATOM 2318 C CA . ALA A 1 304 ? -13.972 -13.154 11.155 1.00 98.56 304 ALA A CA 1
ATOM 2319 C C . ALA A 1 304 ? -12.934 -12.951 12.270 1.00 98.56 304 ALA A C 1
ATOM 2321 O O . ALA A 1 304 ? -13.287 -12.534 13.377 1.00 98.56 304 ALA A O 1
ATOM 2322 N N . HIS A 1 305 ? -11.645 -13.173 11.995 1.00 98.31 305 HIS A N 1
ATOM 2323 C CA . HIS A 1 305 ? -10.594 -12.910 12.975 1.00 98.31 305 HIS A CA 1
ATOM 2324 C C . HIS A 1 305 ? -10.448 -11.414 13.293 1.00 98.31 305 HIS A C 1
ATOM 2326 O O . HIS A 1 305 ? -10.418 -11.045 14.470 1.00 98.31 305 HIS A O 1
ATOM 2332 N N . PHE A 1 306 ? -10.440 -10.540 12.283 1.00 98.69 306 PHE A N 1
ATOM 2333 C CA . PHE A 1 306 ? -10.453 -9.089 12.502 1.00 98.69 306 PHE A CA 1
ATOM 2334 C C . PHE A 1 306 ? -11.732 -8.629 13.209 1.00 98.69 306 PHE A C 1
ATOM 2336 O O . PHE A 1 306 ? -11.683 -7.738 14.059 1.00 98.69 306 PHE A O 1
ATOM 2343 N N . ARG A 1 307 ? -12.874 -9.266 12.927 1.00 98.75 307 ARG A N 1
ATOM 2344 C CA . ARG A 1 307 ? -14.146 -8.975 13.590 1.00 98.75 307 ARG A CA 1
ATOM 2345 C C . ARG A 1 307 ? -14.101 -9.342 15.068 1.00 98.75 307 ARG A C 1
ATOM 2347 O O . ARG A 1 307 ? -14.535 -8.545 15.898 1.00 98.75 307 ARG A O 1
ATOM 2354 N N . LYS A 1 308 ? -13.540 -10.503 15.413 1.00 98.50 308 LYS A N 1
ATOM 2355 C CA . LYS A 1 308 ? -13.270 -10.897 16.803 1.00 98.50 308 LYS A CA 1
ATOM 2356 C C . LYS A 1 308 ? -12.321 -9.904 17.479 1.00 98.50 308 LYS A C 1
ATOM 2358 O O . LYS A 1 308 ? -12.571 -9.487 18.608 1.00 98.50 308 LYS A O 1
ATOM 2363 N N . HIS A 1 309 ? -11.257 -9.496 16.790 1.00 98.44 309 HIS A N 1
ATOM 2364 C CA . HIS A 1 309 ? -10.313 -8.516 17.320 1.00 98.44 309 HIS A CA 1
ATOM 2365 C C . HIS A 1 309 ? -10.990 -7.163 17.593 1.00 98.44 309 HIS A C 1
ATOM 2367 O O . HIS A 1 309 ? -10.767 -6.564 18.643 1.00 98.44 309 HIS A O 1
ATOM 2373 N N . TRP A 1 310 ? -11.885 -6.710 16.709 1.00 98.75 310 TRP A N 1
ATOM 2374 C CA . TRP A 1 310 ? -12.678 -5.498 16.922 1.00 98.75 310 TRP A CA 1
ATOM 2375 C C . TRP A 1 310 ? -13.524 -5.569 18.206 1.00 98.75 310 TRP A C 1
ATOM 2377 O O . TRP A 1 310 ? -13.514 -4.617 18.987 1.00 98.75 310 TRP A O 1
ATOM 2387 N N . ASP A 1 311 ? -14.179 -6.702 18.491 1.00 98.69 311 ASP A N 1
ATOM 2388 C CA . ASP A 1 311 ? -14.919 -6.882 19.753 1.00 98.69 311 ASP A CA 1
ATOM 2389 C C . ASP A 1 311 ? -14.006 -6.806 20.977 1.00 98.69 311 ASP A C 1
ATOM 2391 O O . ASP A 1 311 ? -14.360 -6.173 21.972 1.00 98.69 311 ASP A O 1
ATOM 2395 N N . LEU A 1 312 ? -12.817 -7.412 20.905 1.00 98.56 312 LEU A N 1
ATOM 2396 C CA . LEU A 1 312 ? -11.834 -7.341 21.987 1.00 98.56 312 LEU A CA 1
ATOM 2397 C C . LEU A 1 312 ? -11.354 -5.900 22.211 1.00 98.56 312 LEU A C 1
ATOM 2399 O O . LEU A 1 312 ? -11.206 -5.479 23.358 1.00 98.56 312 LEU A O 1
ATOM 2403 N N . LEU A 1 313 ? -11.159 -5.119 21.143 1.00 98.50 313 LEU A N 1
ATOM 2404 C CA . LEU A 1 313 ? -10.823 -3.695 21.236 1.00 98.50 313 LEU A CA 1
ATOM 2405 C C . LEU A 1 313 ? -11.961 -2.882 21.856 1.00 98.50 313 LEU A C 1
ATOM 2407 O O . LEU A 1 313 ? -11.691 -2.037 22.714 1.00 98.50 313 LEU A O 1
ATOM 2411 N N . LYS A 1 314 ? -13.211 -3.139 21.454 1.00 98.50 314 LYS A N 1
ATOM 2412 C CA . LYS A 1 314 ? -14.403 -2.526 22.052 1.00 98.50 314 LYS A CA 1
ATOM 2413 C C . LYS A 1 314 ? -14.461 -2.814 23.547 1.00 98.50 314 LYS A C 1
ATOM 2415 O O . LYS A 1 314 ? -14.588 -1.896 24.348 1.00 98.50 314 LYS A O 1
ATOM 2420 N N . ASP A 1 315 ? -14.332 -4.078 23.926 1.00 98.44 315 ASP A N 1
ATOM 2421 C CA . ASP A 1 315 ? -14.436 -4.506 25.318 1.00 98.44 315 ASP A CA 1
ATOM 2422 C C . ASP A 1 315 ? -13.275 -3.998 26.181 1.00 98.44 315 ASP A C 1
ATOM 2424 O O . ASP A 1 315 ? -13.431 -3.768 27.382 1.00 98.44 315 ASP A O 1
ATOM 2428 N N . ALA A 1 316 ? -12.121 -3.774 25.557 1.00 97.88 316 ALA A N 1
ATOM 2429 C CA . ALA A 1 316 ? -10.954 -3.153 26.161 1.00 97.88 316 ALA A CA 1
ATOM 2430 C C . ALA A 1 316 ? -10.999 -1.610 26.146 1.00 97.88 316 ALA A C 1
ATOM 2432 O O . ALA A 1 316 ? -9.973 -0.969 26.404 1.00 97.88 316 ALA A O 1
ATOM 2433 N N . SER A 1 317 ? -12.158 -1.021 25.839 1.00 98.06 317 SER A N 1
ATOM 2434 C CA . SER A 1 317 ? -12.419 0.422 25.799 1.00 98.06 317 SER A CA 1
ATOM 2435 C C . SER A 1 317 ? -13.673 0.789 26.626 1.00 98.06 317 SER A C 1
ATOM 2437 O O . SER A 1 317 ? -14.421 -0.106 27.043 1.00 98.06 317 SER A O 1
ATOM 2439 N N . PRO A 1 318 ? -13.918 2.083 26.917 1.00 96.25 318 PRO A N 1
ATOM 2440 C CA . PRO A 1 318 ? -15.109 2.517 27.639 1.00 96.25 318 PRO A CA 1
ATOM 2441 C C . PRO A 1 318 ? -16.410 2.134 26.909 1.00 96.25 318 PRO A C 1
ATOM 2443 O O . PRO A 1 318 ? -16.427 2.067 25.678 1.00 96.25 318 PRO A O 1
ATOM 2446 N N . PRO A 1 319 ? -17.511 1.896 27.645 1.00 95.69 319 PRO A N 1
ATOM 2447 C CA . PRO A 1 319 ? -17.608 1.971 29.106 1.00 95.69 319 PRO A CA 1
ATOM 2448 C C . PRO A 1 319 ? -17.101 0.713 29.831 1.00 95.69 319 PRO A C 1
ATOM 2450 O O . PRO A 1 319 ? -16.933 0.739 31.044 1.00 95.69 319 PRO A O 1
ATOM 2453 N N . LYS A 1 320 ? -16.851 -0.397 29.121 1.00 96.44 320 LYS A N 1
ATOM 2454 C CA . LYS A 1 320 ? -16.492 -1.680 29.752 1.00 96.44 320 LYS A CA 1
ATOM 2455 C C . LYS A 1 320 ? -15.117 -1.641 30.425 1.00 96.44 320 LYS A C 1
ATOM 2457 O O . LYS A 1 320 ? -14.933 -2.246 31.476 1.00 96.44 320 LYS A O 1
ATOM 2462 N N . THR A 1 321 ? -14.173 -0.915 29.831 1.00 95.50 321 THR A N 1
ATOM 2463 C CA . THR A 1 321 ? -12.841 -0.666 30.388 1.00 95.50 321 THR A CA 1
ATOM 2464 C C . THR A 1 321 ? -12.536 0.830 30.314 1.00 95.50 321 THR A C 1
ATOM 2466 O O . THR A 1 321 ? -12.168 1.327 29.251 1.00 95.50 321 THR A O 1
ATOM 2469 N N . ASP A 1 322 ? -12.675 1.546 31.431 1.00 93.56 322 ASP A N 1
ATOM 2470 C CA . ASP A 1 322 ? -12.428 2.991 31.519 1.00 93.56 322 ASP A CA 1
ATOM 2471 C C . ASP A 1 322 ? -11.383 3.318 32.610 1.00 93.56 322 ASP A C 1
ATOM 2473 O O . ASP A 1 322 ? -11.615 3.017 33.783 1.00 93.56 322 ASP A O 1
ATOM 2477 N N . PRO A 1 323 ? -10.207 3.883 32.260 1.00 92.00 323 PRO A N 1
ATOM 2478 C CA . PRO A 1 323 ? -9.758 4.219 30.906 1.00 92.00 323 PRO A CA 1
ATOM 2479 C C . PRO A 1 323 ? -9.417 2.974 30.080 1.00 92.00 323 PRO A C 1
ATOM 2481 O O . PRO A 1 323 ? -9.034 1.940 30.637 1.00 92.00 323 PRO A O 1
ATOM 2484 N N . ALA A 1 324 ? -9.455 3.110 28.747 1.00 96.25 324 ALA A N 1
ATOM 2485 C CA . ALA A 1 324 ? -9.078 2.051 27.810 1.00 96.25 324 ALA A CA 1
ATOM 2486 C C . ALA A 1 324 ? -7.738 1.385 28.184 1.00 96.25 324 ALA A C 1
ATOM 2488 O O . ALA A 1 324 ? -6.809 2.011 28.724 1.00 96.25 324 ALA A O 1
ATOM 2489 N N . ASN A 1 325 ? -7.626 0.086 27.910 1.00 95.06 325 ASN A N 1
ATOM 2490 C CA . ASN A 1 325 ? -6.457 -0.692 28.308 1.00 95.06 325 ASN A CA 1
ATOM 2491 C C . ASN A 1 325 ? -6.160 -1.864 27.361 1.00 95.06 325 ASN A C 1
ATOM 2493 O O . ASN A 1 325 ? -6.884 -2.119 26.399 1.00 95.06 325 ASN A O 1
ATOM 2497 N N . PHE A 1 326 ? -5.079 -2.587 27.643 1.00 95.25 326 PHE A N 1
ATOM 2498 C CA . PHE A 1 326 ? -4.835 -3.928 27.124 1.00 95.25 326 PHE A CA 1
ATOM 2499 C C . PHE A 1 326 ? -5.374 -4.936 28.141 1.00 95.25 326 PHE A C 1
ATOM 2501 O O . PHE A 1 326 ? -4.772 -5.150 29.189 1.00 95.25 326 PHE A O 1
ATOM 2508 N N . THR A 1 327 ? -6.564 -5.481 27.887 1.00 96.12 327 THR A N 1
ATOM 2509 C CA . THR A 1 327 ? -7.177 -6.477 28.778 1.00 96.12 327 THR A CA 1
ATOM 2510 C C . THR A 1 327 ? -6.483 -7.835 28.622 1.00 96.12 327 THR A C 1
ATOM 2512 O O . THR A 1 327 ? -5.937 -8.110 27.550 1.00 96.12 327 THR A O 1
ATOM 2515 N N . PRO A 1 328 ? -6.540 -8.724 29.634 1.00 96.62 328 PRO A N 1
ATOM 2516 C CA . PRO A 1 328 ? -5.978 -10.070 29.518 1.00 96.62 328 PRO A CA 1
ATOM 2517 C C . PRO A 1 328 ? -6.500 -10.844 28.300 1.00 96.62 328 PRO A C 1
ATOM 2519 O O . PRO A 1 328 ? -5.722 -11.500 27.622 1.00 96.62 328 PRO A O 1
ATOM 2522 N N . ALA A 1 329 ? -7.792 -10.717 27.973 1.00 97.00 329 ALA A N 1
ATOM 2523 C CA . ALA A 1 329 ? -8.385 -11.371 26.805 1.00 97.00 329 ALA A CA 1
ATOM 2524 C C . ALA A 1 329 ? -7.839 -10.829 25.471 1.00 97.00 329 ALA A C 1
ATOM 2526 O O . ALA A 1 329 ? -7.574 -11.612 24.563 1.00 97.00 329 ALA A O 1
ATOM 2527 N N . LEU A 1 330 ? -7.642 -9.508 25.359 1.00 97.06 330 LEU A N 1
ATOM 2528 C CA . LEU A 1 330 ? -7.040 -8.897 24.171 1.00 97.06 330 LEU A CA 1
ATOM 2529 C C . LEU A 1 330 ? -5.582 -9.344 24.003 1.00 97.06 330 LEU A C 1
ATOM 2531 O O . LEU A 1 330 ? -5.177 -9.716 22.908 1.00 97.06 330 LEU A O 1
ATOM 2535 N N . MET A 1 331 ? -4.802 -9.339 25.087 1.00 96.12 331 MET A N 1
ATOM 2536 C CA . MET A 1 331 ? -3.403 -9.773 25.041 1.00 96.12 331 MET A CA 1
ATOM 2537 C C . MET A 1 331 ? -3.276 -11.264 24.718 1.00 96.12 331 MET A C 1
ATOM 2539 O O . MET A 1 331 ? -2.484 -11.623 23.858 1.00 96.12 331 MET A O 1
ATOM 2543 N N . ALA A 1 332 ? -4.103 -12.117 25.324 1.00 95.69 332 ALA A N 1
ATOM 2544 C CA . ALA A 1 332 ? -4.093 -13.550 25.042 1.00 95.69 332 ALA A CA 1
ATOM 2545 C C . ALA A 1 332 ? -4.429 -13.874 23.574 1.00 95.69 332 ALA A C 1
ATOM 2547 O O . ALA A 1 332 ? -3.896 -14.837 23.027 1.00 95.69 332 ALA A O 1
ATOM 2548 N N . ASP A 1 333 ? -5.296 -13.089 22.921 1.00 95.81 333 ASP A N 1
ATOM 2549 C CA . ASP A 1 333 ? -5.558 -13.247 21.484 1.00 95.81 333 ASP A CA 1
ATOM 2550 C C . ASP A 1 333 ? -4.365 -12.790 20.630 1.00 95.81 333 ASP A C 1
ATOM 2552 O O . ASP A 1 333 ? -4.010 -13.484 19.677 1.00 95.81 333 ASP A O 1
ATOM 2556 N N . ASN A 1 334 ? -3.720 -11.680 21.013 1.00 96.06 334 ASN A N 1
ATOM 2557 C CA . ASN A 1 334 ? -2.544 -11.122 20.338 1.00 96.06 334 ASN A CA 1
ATOM 2558 C C . ASN A 1 334 ? -1.289 -12.007 20.457 1.00 96.06 334 ASN A C 1
ATOM 2560 O O . ASN A 1 334 ? -0.449 -11.992 19.561 1.00 96.06 334 ASN A O 1
ATOM 2564 N N . ASP A 1 335 ? -1.147 -12.767 21.546 1.00 95.12 335 ASP A N 1
ATOM 2565 C CA . ASP A 1 335 ? 0.055 -13.555 21.867 1.00 95.12 335 ASP A CA 1
ATOM 2566 C C . ASP A 1 335 ? 0.335 -14.715 20.901 1.00 95.12 335 ASP A C 1
ATOM 2568 O O . ASP A 1 335 ? 1.411 -15.313 20.949 1.00 95.12 335 ASP A O 1
ATOM 2572 N N . GLY A 1 336 ? -0.608 -15.043 20.015 1.00 89.81 336 GLY A N 1
ATOM 2573 C CA . GLY A 1 336 ? -0.446 -16.105 19.031 1.00 89.81 336 GLY A CA 1
ATOM 2574 C C . GLY A 1 336 ? -0.772 -15.648 17.609 1.00 89.81 336 GLY A C 1
ATOM 2575 O O . GLY A 1 336 ? -1.819 -15.028 17.402 1.00 89.81 336 GLY A O 1
ATOM 2576 N N . PRO A 1 337 ? 0.035 -16.039 16.604 1.00 90.69 337 PRO A N 1
ATOM 2577 C CA . PRO A 1 337 ? -0.281 -15.757 15.211 1.00 90.69 337 PRO A CA 1
ATOM 2578 C C . PRO A 1 337 ? -1.579 -16.449 14.810 1.00 90.69 337 PRO A C 1
ATOM 2580 O O . PRO A 1 337 ? -1.846 -17.576 15.241 1.00 90.69 337 PRO A O 1
ATOM 2583 N N . LYS A 1 338 ? -2.332 -15.841 13.893 1.00 95.44 338 LYS A N 1
ATOM 2584 C CA . LYS A 1 338 ? -3.381 -16.554 13.150 1.00 95.44 338 LYS A CA 1
ATOM 2585 C C . LYS A 1 338 ? -2.946 -16.740 11.713 1.00 95.44 338 LYS A C 1
ATOM 2587 O O . LYS A 1 338 ? -2.590 -15.775 11.047 1.00 95.44 338 LYS A O 1
ATOM 2592 N N . THR A 1 339 ? -2.926 -17.988 11.260 1.00 96.56 339 THR A N 1
ATOM 2593 C CA . THR A 1 339 ? -2.499 -18.341 9.905 1.00 96.56 339 THR A CA 1
ATOM 2594 C C . THR A 1 339 ? -3.689 -18.839 9.104 1.00 96.56 339 THR A C 1
ATOM 2596 O O . THR A 1 339 ? -4.451 -19.667 9.592 1.00 96.56 339 THR A O 1
ATOM 2599 N N . PHE A 1 340 ? -3.799 -18.351 7.875 1.00 96.38 340 PHE A N 1
ATOM 2600 C CA . PHE A 1 340 ? -4.892 -18.605 6.949 1.00 96.38 340 PHE A CA 1
ATOM 2601 C C . PHE A 1 340 ? -4.329 -19.070 5.605 1.00 96.38 340 PHE A C 1
ATOM 2603 O O . PHE A 1 340 ? -3.218 -18.688 5.219 1.00 96.38 340 PHE A O 1
ATOM 2610 N N . ALA A 1 341 ? -5.102 -19.886 4.895 1.00 95.69 341 ALA A N 1
ATOM 2611 C CA . ALA A 1 341 ? -4.866 -20.202 3.494 1.00 95.69 341 ALA A CA 1
ATOM 2612 C C . ALA A 1 341 ? -5.870 -19.397 2.664 1.00 95.69 341 ALA A C 1
ATOM 2614 O O . ALA A 1 341 ? -7.067 -19.624 2.778 1.00 95.69 341 ALA A O 1
ATOM 2615 N N . ILE A 1 342 ? -5.377 -18.445 1.874 1.00 94.00 342 ILE A N 1
ATOM 2616 C CA . ILE A 1 342 ? -6.192 -17.487 1.120 1.00 94.00 342 ILE A CA 1
ATOM 2617 C C . ILE A 1 342 ? -5.808 -17.653 -0.347 1.00 94.00 342 ILE A C 1
ATOM 2619 O O . ILE A 1 342 ? -4.693 -17.317 -0.762 1.00 94.00 342 ILE A O 1
ATOM 2623 N N . GLY A 1 343 ? -6.676 -18.318 -1.110 1.00 88.88 343 GLY A N 1
ATOM 2624 C CA . GLY A 1 343 ? -6.317 -18.839 -2.428 1.00 88.88 343 GLY A CA 1
ATOM 2625 C C . GLY A 1 343 ? -5.089 -19.758 -2.353 1.00 88.88 343 GLY A C 1
ATOM 2626 O O . GLY A 1 343 ? -5.075 -20.741 -1.616 1.00 88.88 343 GLY A O 1
ATOM 2627 N N . SER A 1 344 ? -4.036 -19.436 -3.110 1.00 89.25 344 SER A N 1
ATOM 2628 C CA . SER A 1 344 ? -2.754 -20.161 -3.077 1.00 89.25 344 SER A CA 1
ATOM 2629 C C . SER A 1 344 ? -1.752 -19.612 -2.054 1.00 89.25 344 SER A C 1
ATOM 2631 O O . SER A 1 344 ? -0.636 -20.124 -1.956 1.00 89.25 344 SER A O 1
ATOM 2633 N N . ALA A 1 345 ? -2.094 -18.538 -1.340 1.00 91.00 345 ALA A N 1
ATOM 2634 C CA . ALA A 1 345 ? -1.201 -17.881 -0.398 1.00 91.00 345 ALA A CA 1
ATOM 2635 C C . ALA A 1 345 ? -1.430 -18.383 1.031 1.00 91.00 345 ALA A C 1
ATOM 2637 O O . ALA A 1 345 ? -2.550 -18.667 1.449 1.00 91.00 345 ALA A O 1
ATOM 2638 N N . ARG A 1 346 ? -0.349 -18.435 1.813 1.00 93.00 346 ARG A N 1
ATOM 2639 C CA . ARG A 1 346 ? -0.412 -18.611 3.266 1.00 93.00 346 ARG A CA 1
ATOM 2640 C C . ARG A 1 346 ? -0.170 -17.258 3.920 1.00 93.00 346 ARG A C 1
ATOM 2642 O O . ARG A 1 346 ? 0.931 -16.723 3.801 1.00 93.00 346 ARG A O 1
ATOM 2649 N N . ALA A 1 347 ? -1.172 -16.724 4.607 1.00 92.69 347 ALA A N 1
ATOM 2650 C CA . ALA A 1 347 ? -1.079 -15.448 5.308 1.00 92.69 347 ALA A CA 1
ATOM 2651 C C . ALA A 1 347 ? -1.036 -15.663 6.815 1.00 92.69 347 ALA A C 1
ATOM 2653 O O . ALA A 1 347 ? -1.737 -16.524 7.339 1.00 92.69 347 ALA A O 1
ATOM 2654 N N . THR A 1 348 ? -0.250 -14.853 7.518 1.00 94.62 348 THR A N 1
ATOM 2655 C CA . THR A 1 348 ? -0.201 -14.854 8.980 1.00 94.62 348 THR A CA 1
ATOM 2656 C C . THR A 1 348 ? -0.458 -13.444 9.496 1.00 94.62 348 THR A C 1
ATOM 2658 O O . THR A 1 348 ? 0.250 -12.510 9.128 1.00 94.62 348 THR A O 1
ATOM 2661 N N . VAL A 1 349 ? -1.468 -13.301 10.352 1.00 95.38 349 VAL A N 1
ATOM 2662 C CA . VAL A 1 349 ? -1.867 -12.043 10.989 1.00 95.38 349 VAL A CA 1
ATOM 2663 C C . VAL A 1 349 ? -1.293 -11.983 12.401 1.00 95.38 349 VAL A C 1
ATOM 2665 O O . VAL A 1 349 ? -1.382 -12.953 13.159 1.00 95.38 349 VAL A O 1
ATOM 2668 N N . TRP A 1 350 ? -0.733 -10.821 12.735 1.00 95.19 350 TRP A N 1
ATOM 2669 C CA . TRP A 1 350 ? -0.265 -10.453 14.067 1.00 95.19 350 TRP A CA 1
ATOM 2670 C C . TRP A 1 350 ? -0.923 -9.146 14.499 1.00 95.19 350 TRP A C 1
ATOM 2672 O O . TRP A 1 350 ? -0.951 -8.180 13.734 1.00 95.19 350 TRP A O 1
ATOM 2682 N N . PHE A 1 351 ? -1.392 -9.104 15.743 1.00 95.31 351 PHE A N 1
ATOM 2683 C CA . PHE A 1 351 ? -1.862 -7.885 16.392 1.00 95.31 351 PHE A CA 1
ATOM 2684 C C . PHE A 1 351 ? -0.942 -7.521 17.552 1.00 95.31 351 PHE A C 1
ATOM 2686 O O . PHE A 1 351 ? -0.455 -8.386 18.276 1.00 95.31 351 PHE A O 1
ATOM 2693 N N . THR A 1 352 ? -0.719 -6.223 17.746 1.00 91.88 352 THR A N 1
ATOM 2694 C CA . THR A 1 352 ? 0.087 -5.705 18.854 1.00 91.88 352 THR A CA 1
ATOM 2695 C C . THR A 1 352 ? -0.812 -5.055 19.910 1.00 91.88 352 THR A C 1
ATOM 2697 O O . THR A 1 352 ? -1.910 -4.576 19.630 1.00 91.88 352 THR A O 1
ATOM 2700 N N . ARG A 1 353 ? -0.421 -5.023 21.184 1.00 91.38 353 ARG A N 1
ATOM 2701 C CA . ARG A 1 353 ? 0.814 -5.542 21.789 1.00 91.38 353 ARG A CA 1
ATOM 2702 C C . ARG A 1 353 ? 0.670 -7.009 22.224 1.00 91.38 353 ARG A C 1
ATOM 2704 O O . ARG A 1 353 ? -0.401 -7.386 22.695 1.00 91.38 353 ARG A O 1
ATOM 2711 N N . THR A 1 354 ? 1.757 -7.773 22.118 1.00 93.19 354 THR A N 1
ATOM 2712 C CA . THR A 1 354 ? 1.929 -9.104 22.725 1.00 93.19 354 THR A CA 1
ATOM 2713 C C . THR A 1 354 ? 2.524 -8.989 24.136 1.00 93.19 354 THR A C 1
ATOM 2715 O O . THR A 1 354 ? 3.216 -8.018 24.466 1.00 93.19 354 THR A O 1
ATOM 2718 N N . SER A 1 355 ? 2.260 -9.962 25.001 1.00 92.25 355 SER A N 1
ATOM 2719 C CA . SER A 1 355 ? 2.731 -10.010 26.386 1.00 92.25 355 SER A CA 1
ATOM 2720 C C . SER A 1 355 ? 4.248 -10.171 26.490 1.00 92.25 355 SER A C 1
ATOM 2722 O O . SER A 1 355 ? 4.864 -9.584 27.381 1.00 92.25 355 SER A O 1
ATOM 2724 N N . ASN A 1 356 ? 4.854 -10.908 25.559 1.00 88.50 356 ASN A N 1
ATOM 2725 C CA . ASN A 1 356 ? 6.256 -11.324 25.609 1.00 88.50 356 ASN A CA 1
ATOM 2726 C C . ASN A 1 356 ? 7.079 -10.961 24.358 1.00 88.50 356 ASN A C 1
ATOM 2728 O O . ASN A 1 356 ? 8.252 -11.310 24.302 1.00 88.50 356 ASN A O 1
ATOM 2732 N N . GLY A 1 357 ? 6.510 -10.253 23.378 1.00 89.75 357 GLY A N 1
ATOM 2733 C CA . GLY A 1 357 ? 7.218 -9.897 22.143 1.00 89.75 357 GLY A CA 1
ATOM 2734 C C . GLY A 1 357 ? 7.234 -10.994 21.071 1.00 89.75 357 GLY A C 1
ATOM 2735 O O . GLY A 1 357 ? 8.053 -10.910 20.156 1.00 89.75 357 GLY A O 1
ATOM 2736 N N . ALA A 1 358 ? 6.351 -11.999 21.152 1.00 92.06 358 ALA A N 1
ATOM 2737 C CA . ALA A 1 358 ? 6.287 -13.107 20.190 1.00 92.06 358 ALA A CA 1
ATOM 2738 C C . ALA A 1 358 ? 6.118 -12.665 18.720 1.00 92.06 358 ALA A C 1
ATOM 2740 O O . ALA A 1 358 ? 6.626 -13.322 17.813 1.00 92.06 358 ALA A O 1
ATOM 2741 N N . ASP A 1 359 ? 5.456 -11.533 18.477 1.00 91.44 359 ASP A N 1
ATOM 2742 C CA . ASP A 1 359 ? 5.329 -10.897 17.161 1.00 91.44 359 ASP A CA 1
ATOM 2743 C C . ASP A 1 359 ? 6.691 -10.479 16.588 1.00 91.44 359 ASP A C 1
ATOM 2745 O O . ASP A 1 359 ? 6.992 -10.711 15.414 1.00 91.44 359 ASP A O 1
ATOM 2749 N N . MET A 1 360 ? 7.550 -9.910 17.435 1.00 90.00 360 MET A N 1
ATOM 2750 C CA . MET A 1 360 ? 8.899 -9.503 17.054 1.00 90.00 360 MET A CA 1
ATOM 2751 C C . MET A 1 360 ? 9.819 -10.703 16.836 1.00 90.00 360 MET A C 1
ATOM 2753 O O . MET A 1 360 ? 10.646 -10.669 15.924 1.00 90.00 360 MET A O 1
ATOM 2757 N N . ASP A 1 361 ? 9.669 -11.764 17.627 1.00 91.75 361 ASP A N 1
ATOM 2758 C CA . ASP A 1 361 ? 10.423 -13.006 17.434 1.00 91.75 361 ASP A CA 1
ATOM 2759 C C . ASP A 1 361 ? 10.030 -13.702 16.128 1.00 91.75 361 ASP A C 1
ATOM 2761 O O . ASP A 1 361 ? 10.901 -14.101 15.353 1.00 91.75 361 ASP A O 1
ATOM 2765 N N . ALA A 1 362 ? 8.735 -13.743 15.808 1.00 91.56 362 ALA A N 1
ATOM 2766 C CA . ALA A 1 362 ? 8.264 -14.247 14.524 1.00 91.56 362 ALA A CA 1
ATOM 2767 C C . ALA A 1 362 ? 8.812 -13.428 13.345 1.00 91.56 362 ALA A C 1
ATOM 2769 O O . ALA A 1 362 ? 9.233 -13.997 12.337 1.00 91.56 362 ALA A O 1
ATOM 2770 N N . LEU A 1 363 ? 8.865 -12.097 13.466 1.00 90.06 363 LEU A N 1
ATOM 2771 C CA . LEU A 1 363 ? 9.437 -11.241 12.426 1.00 90.06 363 LEU A CA 1
ATOM 2772 C C . LEU A 1 363 ? 10.955 -11.451 12.265 1.00 90.06 363 LEU A C 1
ATOM 2774 O O . LEU A 1 363 ? 11.448 -11.477 11.136 1.00 90.06 363 LEU A O 1
ATOM 2778 N N . ARG A 1 364 ? 11.701 -11.663 13.359 1.00 91.75 364 ARG A N 1
ATOM 2779 C CA . ARG A 1 364 ? 13.129 -12.042 13.299 1.00 91.75 364 ARG A CA 1
ATOM 2780 C C . ARG A 1 364 ? 13.330 -13.367 12.572 1.00 91.75 364 ARG A C 1
ATOM 2782 O O . ARG A 1 364 ? 14.248 -13.471 11.758 1.00 91.75 364 ARG A O 1
ATOM 2789 N N . GLU A 1 365 ? 12.469 -14.347 12.824 1.00 93.75 365 GLU A N 1
ATOM 2790 C CA . GLU A 1 365 ? 12.535 -15.650 12.163 1.00 93.75 365 GLU A CA 1
ATOM 2791 C C . GLU A 1 365 ? 12.273 -15.536 10.656 1.00 93.75 365 GLU A C 1
ATOM 2793 O O . GLU A 1 365 ? 12.983 -16.147 9.860 1.00 93.75 365 GLU A O 1
ATOM 2798 N N . VAL A 1 366 ? 11.331 -14.688 10.226 1.00 92.38 366 VAL A N 1
ATOM 2799 C CA . VAL A 1 366 ? 11.101 -14.412 8.793 1.00 92.38 366 VAL A CA 1
ATOM 2800 C C . VAL A 1 366 ? 12.364 -13.860 8.121 1.00 92.38 366 VAL A C 1
ATOM 2802 O O . VAL A 1 366 ? 12.738 -14.317 7.042 1.00 92.38 366 VAL A O 1
ATOM 2805 N N . VAL A 1 367 ? 13.051 -12.906 8.757 1.00 91.06 367 VAL A N 1
ATOM 2806 C CA . VAL A 1 367 ? 14.286 -12.321 8.205 1.00 91.06 367 VAL A CA 1
ATOM 2807 C C . VAL A 1 367 ? 15.434 -13.337 8.197 1.00 91.06 367 VAL A C 1
ATOM 2809 O O . VAL A 1 367 ? 16.187 -13.416 7.225 1.00 91.06 367 VAL A O 1
ATOM 2812 N N . THR A 1 368 ? 15.561 -14.129 9.261 1.00 94.38 368 THR A N 1
ATOM 2813 C CA . THR A 1 368 ? 16.647 -15.109 9.431 1.00 94.38 368 THR A CA 1
ATOM 2814 C C . THR A 1 368 ? 16.494 -16.297 8.482 1.00 94.38 368 THR A C 1
ATOM 2816 O O . THR A 1 368 ? 17.470 -16.748 7.887 1.00 94.38 368 THR A O 1
ATOM 2819 N N . SER A 1 369 ? 15.265 -16.774 8.279 1.00 95.19 369 SER A N 1
ATOM 2820 C CA . SER A 1 369 ? 14.958 -17.926 7.421 1.00 95.19 369 SER A CA 1
ATOM 2821 C C . SER A 1 369 ? 14.879 -17.593 5.924 1.00 95.19 369 SER A C 1
ATOM 2823 O O . SER A 1 369 ? 14.780 -18.505 5.093 1.00 95.19 369 SER A O 1
ATOM 2825 N N . ALA A 1 370 ? 14.945 -16.308 5.548 1.00 94.94 370 ALA A N 1
ATOM 2826 C CA . ALA A 1 370 ? 14.951 -15.875 4.155 1.00 94.94 370 ALA A CA 1
ATOM 2827 C C . ALA A 1 370 ? 16.101 -16.541 3.384 1.00 94.94 370 ALA A C 1
ATOM 2829 O O . ALA A 1 370 ? 17.237 -16.524 3.838 1.00 94.94 370 ALA A O 1
ATOM 2830 N N . ARG A 1 371 ? 15.828 -17.124 2.209 1.00 94.31 371 ARG A N 1
ATOM 2831 C CA . ARG A 1 371 ? 16.834 -17.893 1.443 1.00 94.31 371 ARG A CA 1
ATOM 2832 C C . ARG A 1 371 ? 17.483 -17.125 0.299 1.00 94.31 371 ARG A C 1
ATOM 2834 O O . ARG A 1 371 ? 18.630 -17.390 -0.031 1.00 94.31 371 ARG A O 1
ATOM 2841 N N . HIS A 1 372 ? 16.734 -16.215 -0.315 1.00 91.81 372 HIS A N 1
ATOM 2842 C CA . HIS A 1 372 ? 17.146 -15.545 -1.551 1.00 91.81 372 HIS A CA 1
ATOM 2843 C C . HIS A 1 372 ? 17.183 -14.030 -1.407 1.00 91.81 372 HIS A C 1
ATOM 2845 O O . HIS A 1 372 ? 18.085 -13.392 -1.942 1.00 91.81 372 HIS A O 1
ATOM 2851 N N . ALA A 1 373 ? 16.198 -13.449 -0.717 1.00 90.50 373 ALA A N 1
ATOM 2852 C CA . ALA A 1 373 ? 16.108 -12.010 -0.590 1.00 90.50 373 ALA A CA 1
ATOM 2853 C C . ALA A 1 373 ? 15.433 -11.553 0.703 1.00 90.50 373 ALA A C 1
ATOM 2855 O O . ALA A 1 373 ? 14.526 -12.219 1.204 1.00 90.50 373 ALA A O 1
ATOM 2856 N N . VAL A 1 374 ? 15.833 -10.371 1.173 1.00 86.31 374 VAL A N 1
ATOM 2857 C CA . VAL A 1 374 ? 15.151 -9.597 2.214 1.00 86.31 374 VAL A CA 1
ATOM 2858 C C . VAL A 1 374 ? 14.833 -8.219 1.641 1.00 86.31 374 VAL A C 1
ATOM 2860 O O . VAL A 1 374 ? 15.735 -7.424 1.371 1.00 86.31 374 VAL A O 1
ATOM 2863 N N . LEU A 1 375 ? 13.543 -7.941 1.452 1.00 87.31 375 LEU A N 1
ATOM 2864 C CA . LEU A 1 375 ? 13.040 -6.640 1.016 1.00 87.31 375 LEU A CA 1
ATOM 2865 C C . LEU A 1 375 ? 12.294 -5.979 2.168 1.00 87.31 375 LEU A C 1
ATOM 2867 O O . LEU A 1 375 ? 11.434 -6.620 2.772 1.00 87.31 375 LEU A O 1
ATOM 2871 N N . PHE A 1 376 ? 12.606 -4.724 2.488 1.00 81.81 376 PHE A N 1
ATOM 2872 C CA . PHE A 1 376 ? 11.962 -4.057 3.620 1.00 81.81 376 PHE A CA 1
ATOM 2873 C C . PHE A 1 376 ? 11.807 -2.543 3.444 1.00 81.81 376 PHE A C 1
ATOM 2875 O O . PHE A 1 376 ? 12.619 -1.873 2.812 1.00 81.81 376 PHE A O 1
ATOM 2882 N N . LEU A 1 377 ? 10.763 -2.001 4.069 1.00 82.69 377 LEU A N 1
ATOM 2883 C CA . LEU A 1 377 ? 10.539 -0.571 4.258 1.00 82.69 377 LEU A CA 1
ATOM 2884 C C . LEU A 1 377 ? 10.205 -0.361 5.735 1.00 82.69 377 LEU A C 1
ATOM 2886 O O . LEU A 1 377 ? 9.255 -0.959 6.239 1.00 82.69 377 LEU A O 1
ATOM 2890 N N . MET A 1 378 ? 11.001 0.438 6.441 1.00 76.69 378 MET A N 1
ATOM 2891 C CA . MET A 1 378 ? 10.834 0.671 7.876 1.00 76.69 378 MET A CA 1
ATOM 2892 C C . MET A 1 378 ? 10.769 2.166 8.165 1.00 76.69 378 MET A C 1
ATOM 2894 O O . MET A 1 378 ? 11.756 2.883 8.005 1.00 76.69 378 MET A O 1
ATOM 2898 N N . PHE A 1 379 ? 9.615 2.621 8.647 1.00 73.69 379 PHE A N 1
ATOM 2899 C CA . PHE A 1 379 ? 9.467 3.952 9.222 1.00 73.69 379 PHE A CA 1
ATOM 2900 C C . PHE A 1 379 ? 9.758 3.875 10.722 1.00 73.69 379 PHE A C 1
ATOM 2902 O O . PHE A 1 379 ? 8.959 3.324 11.471 1.00 73.69 379 PHE A O 1
ATOM 2909 N N . THR A 1 380 ? 10.911 4.399 11.147 1.00 71.50 380 THR A N 1
ATOM 2910 C CA . THR A 1 380 ? 11.478 4.242 12.498 1.00 71.50 380 THR A CA 1
ATOM 2911 C C . THR A 1 380 ? 11.618 2.763 12.899 1.00 71.50 380 THR A C 1
ATOM 2913 O O . THR A 1 380 ? 10.686 2.171 13.438 1.00 71.50 380 THR A O 1
ATOM 2916 N N . PRO A 1 381 ? 12.787 2.126 12.711 1.00 67.75 381 PRO A N 1
ATOM 2917 C CA . PRO A 1 381 ? 12.940 0.667 12.811 1.00 67.75 381 PRO A CA 1
ATOM 2918 C C . PRO A 1 381 ? 12.863 0.102 14.246 1.00 67.75 381 PRO A C 1
ATOM 2920 O O . PRO A 1 381 ? 13.128 -1.083 14.471 1.00 67.75 381 PRO A O 1
ATOM 2923 N N . GLY A 1 382 ? 12.522 0.942 15.228 1.00 69.44 382 GLY A N 1
ATOM 2924 C CA . GLY A 1 382 ? 12.457 0.597 16.641 1.00 69.44 382 GLY A CA 1
ATOM 2925 C C . GLY A 1 382 ? 13.815 0.227 17.248 1.00 69.44 382 GLY A C 1
ATOM 2926 O O . GLY A 1 382 ? 14.838 0.111 16.576 1.00 69.44 382 GLY A O 1
ATOM 2927 N N . LYS A 1 383 ? 13.826 0.000 18.566 1.00 71.38 383 LYS A N 1
ATOM 2928 C CA . LYS A 1 383 ? 15.040 -0.365 19.325 1.00 71.38 383 LYS A CA 1
ATOM 2929 C C . LYS A 1 383 ? 15.383 -1.863 19.266 1.00 71.38 383 LYS A C 1
ATOM 2931 O O . LYS A 1 383 ? 16.330 -2.303 19.900 1.00 71.38 383 LYS A O 1
ATOM 2936 N N . GLN A 1 384 ? 14.600 -2.654 18.530 1.00 70.81 384 GLN A N 1
ATOM 2937 C CA . GLN A 1 384 ? 14.642 -4.124 18.553 1.00 70.81 384 GLN A CA 1
ATOM 2938 C C . GLN A 1 384 ? 15.610 -4.749 17.529 1.00 70.81 384 GLN A C 1
ATOM 2940 O O . GLN A 1 384 ? 15.736 -5.973 17.480 1.00 70.81 384 GLN A O 1
ATOM 2945 N N . GLY A 1 385 ? 16.280 -3.925 16.713 1.00 72.31 385 GLY A N 1
ATOM 2946 C CA . GLY A 1 385 ? 17.416 -4.337 15.880 1.00 72.31 385 GLY A CA 1
ATOM 2947 C C . GLY A 1 385 ? 17.096 -5.051 14.561 1.00 72.31 385 GLY A C 1
ATOM 2948 O O . GLY A 1 385 ? 18.012 -5.581 13.942 1.00 72.31 385 GLY A O 1
ATOM 2949 N N . LEU A 1 386 ? 15.843 -5.057 14.085 1.00 78.38 386 LEU A N 1
ATOM 2950 C CA . LEU A 1 386 ? 15.477 -5.733 12.825 1.00 78.38 386 LEU A CA 1
ATOM 2951 C C . LEU A 1 386 ? 16.226 -5.199 11.596 1.00 78.38 386 LEU A C 1
ATOM 2953 O O . LEU A 1 386 ? 16.650 -5.978 10.746 1.00 78.38 386 LEU A O 1
ATOM 2957 N N . HIS A 1 387 ? 16.424 -3.883 11.514 1.00 75.00 387 HIS A N 1
ATOM 2958 C CA . HIS A 1 387 ? 17.208 -3.260 10.446 1.00 75.00 387 HIS A CA 1
ATOM 2959 C C . HIS A 1 387 ? 18.675 -3.720 10.467 1.00 75.00 387 HIS A C 1
ATOM 2961 O O . HIS A 1 387 ? 19.248 -3.995 9.415 1.00 75.00 387 HIS A O 1
ATOM 2967 N N . MET A 1 388 ? 19.269 -3.881 11.659 1.00 76.50 388 MET A N 1
ATOM 2968 C CA . MET A 1 388 ? 20.623 -4.424 11.805 1.00 76.50 388 MET A CA 1
ATOM 2969 C C . MET A 1 388 ? 20.684 -5.883 11.359 1.00 76.50 388 MET A C 1
ATOM 2971 O O . MET A 1 388 ? 21.614 -6.253 10.650 1.00 76.50 388 MET A O 1
ATOM 2975 N N . LEU A 1 389 ? 19.686 -6.696 11.727 1.00 82.00 389 LEU A N 1
ATOM 2976 C CA . LEU A 1 389 ? 19.588 -8.086 11.281 1.00 82.00 389 LEU A CA 1
ATOM 2977 C C . LEU A 1 389 ? 19.530 -8.161 9.748 1.00 82.00 389 LEU A C 1
ATOM 2979 O O . LEU A 1 389 ? 20.335 -8.863 9.147 1.00 82.00 389 LEU A O 1
ATOM 2983 N N . ALA A 1 390 ? 18.658 -7.384 9.100 1.00 80.94 390 ALA A N 1
ATOM 2984 C CA . ALA A 1 390 ? 18.599 -7.320 7.637 1.00 80.94 390 ALA A CA 1
ATOM 2985 C C . ALA A 1 390 ? 19.937 -6.859 7.019 1.00 80.94 390 ALA A C 1
ATOM 2987 O O . ALA A 1 390 ? 20.404 -7.447 6.045 1.00 80.94 390 ALA A O 1
ATOM 2988 N N . GLY A 1 391 ? 20.598 -5.864 7.618 1.00 76.25 391 GLY A N 1
ATOM 2989 C CA . GLY A 1 391 ? 21.933 -5.413 7.211 1.00 76.25 391 GLY A CA 1
ATOM 2990 C C . GLY A 1 391 ? 23.021 -6.484 7.344 1.00 76.25 391 GLY A C 1
ATOM 2991 O O . GLY A 1 391 ? 23.903 -6.582 6.494 1.00 76.25 391 GLY A O 1
ATOM 2992 N N . GLN A 1 392 ? 22.945 -7.339 8.366 1.00 79.94 392 GLN A N 1
ATOM 2993 C CA . GLN A 1 392 ? 23.841 -8.489 8.509 1.00 79.94 392 GLN A CA 1
ATOM 2994 C C . GLN A 1 392 ? 23.612 -9.518 7.398 1.00 79.94 392 GLN A C 1
ATOM 2996 O O . GLN A 1 392 ? 24.590 -9.962 6.795 1.00 79.94 392 GLN A O 1
ATOM 3001 N N . ARG A 1 393 ? 22.347 -9.822 7.062 1.00 83.56 393 ARG A N 1
ATOM 3002 C CA . ARG A 1 393 ? 21.997 -10.729 5.950 1.00 83.56 393 ARG A CA 1
ATOM 3003 C C . ARG A 1 393 ? 22.592 -10.257 4.617 1.00 83.56 393 ARG A C 1
ATOM 3005 O O . ARG A 1 393 ? 22.952 -11.084 3.789 1.00 83.56 393 ARG A O 1
ATOM 3012 N N . ALA A 1 394 ? 22.766 -8.946 4.417 1.00 80.62 394 ALA A N 1
ATOM 3013 C CA . ALA A 1 394 ? 23.349 -8.379 3.193 1.00 80.62 394 ALA A CA 1
ATOM 3014 C C . ALA A 1 394 ? 24.814 -8.785 2.954 1.00 80.62 394 ALA A C 1
ATOM 3016 O O . ALA A 1 394 ? 25.298 -8.692 1.829 1.00 80.62 394 ALA A O 1
ATOM 3017 N N . LYS A 1 395 ? 25.523 -9.242 3.996 1.00 80.38 395 LYS A N 1
ATOM 3018 C CA . LYS A 1 395 ? 26.907 -9.733 3.899 1.00 80.38 395 LYS A CA 1
ATOM 3019 C C . LYS A 1 395 ? 26.989 -11.191 3.433 1.00 80.38 395 LYS A C 1
ATOM 3021 O O . LYS A 1 395 ? 28.085 -11.685 3.175 1.00 80.38 395 LYS A O 1
ATOM 3026 N N . GLU A 1 396 ? 25.865 -11.899 3.369 1.00 85.56 396 GLU A N 1
ATOM 3027 C CA . GLU A 1 396 ? 25.832 -13.316 3.024 1.00 85.56 396 GLU A CA 1
ATOM 3028 C C . GLU A 1 396 ? 25.908 -13.531 1.513 1.00 85.56 396 GLU A C 1
ATOM 3030 O O . GLU A 1 396 ? 25.226 -12.880 0.719 1.00 85.56 396 GLU A O 1
ATOM 3035 N N . LYS A 1 397 ? 26.729 -14.498 1.094 1.00 85.62 397 LYS A N 1
ATOM 3036 C CA . LYS A 1 397 ? 26.890 -14.829 -0.322 1.00 85.62 397 LYS A CA 1
ATOM 3037 C C . LYS A 1 397 ? 25.567 -15.341 -0.900 1.00 85.62 397 LYS A C 1
ATOM 3039 O O . LYS A 1 397 ? 25.041 -16.349 -0.444 1.00 85.62 397 LYS A O 1
ATOM 3044 N N . GLY A 1 398 ? 25.080 -14.685 -1.953 1.00 83.31 398 GLY A N 1
ATOM 3045 C CA . GLY A 1 398 ? 23.845 -15.070 -2.648 1.00 83.31 398 GLY A CA 1
ATOM 3046 C C . GLY A 1 398 ? 22.559 -14.519 -2.024 1.00 83.31 398 GLY A C 1
ATOM 3047 O O . GLY A 1 398 ? 21.485 -14.788 -2.555 1.00 83.31 398 GLY A O 1
ATOM 3048 N N . MET A 1 399 ? 22.655 -13.733 -0.947 1.00 86.88 399 MET A N 1
ATOM 3049 C CA . MET A 1 399 ? 21.517 -13.035 -0.357 1.00 86.88 399 MET A CA 1
ATOM 3050 C C . MET A 1 399 ? 21.328 -11.663 -1.007 1.00 86.88 399 MET A C 1
ATOM 3052 O O . MET A 1 399 ? 22.232 -10.830 -0.985 1.00 86.88 399 MET A O 1
ATOM 3056 N N . TYR A 1 400 ? 20.139 -11.397 -1.544 1.00 85.25 400 TYR A N 1
ATOM 3057 C CA . TYR A 1 400 ? 19.770 -10.070 -2.029 1.00 85.25 400 TYR A CA 1
ATOM 3058 C C . TYR A 1 400 ? 19.041 -9.280 -0.943 1.00 85.25 400 TYR A C 1
ATOM 3060 O O . TYR A 1 400 ? 17.886 -9.556 -0.630 1.00 85.25 400 TYR A O 1
ATOM 3068 N N . VAL A 1 401 ? 19.683 -8.265 -0.375 1.00 81.06 401 VAL A N 1
ATOM 3069 C CA . VAL A 1 401 ? 19.018 -7.371 0.581 1.00 81.06 401 VAL A CA 1
ATOM 3070 C C . VAL A 1 401 ? 18.808 -6.018 -0.062 1.00 81.06 401 VAL A C 1
ATOM 3072 O O . VAL A 1 401 ? 19.746 -5.444 -0.607 1.00 81.06 401 VAL A O 1
ATOM 3075 N N . ARG A 1 402 ? 17.577 -5.509 0.015 1.00 79.44 402 ARG A N 1
ATOM 3076 C CA . ARG A 1 402 ? 17.251 -4.142 -0.383 1.00 79.44 402 ARG A CA 1
ATOM 3077 C C . ARG A 1 402 ? 16.185 -3.569 0.526 1.00 79.44 402 ARG A C 1
ATOM 3079 O O . ARG A 1 402 ? 15.107 -4.138 0.661 1.00 79.44 402 ARG A O 1
ATOM 3086 N N . GLY A 1 403 ? 16.441 -2.404 1.097 1.00 75.38 403 GLY A N 1
ATOM 3087 C CA . GLY A 1 403 ? 15.415 -1.736 1.875 1.00 75.38 403 GLY A CA 1
ATOM 3088 C C . GLY A 1 403 ? 15.714 -0.286 2.170 1.00 75.38 403 GLY A C 1
ATOM 3089 O O . GLY A 1 403 ? 16.808 0.206 1.898 1.00 75.38 403 GLY A O 1
ATOM 3090 N N . VAL A 1 404 ? 14.695 0.380 2.700 1.00 76.00 404 VAL A N 1
ATOM 3091 C CA . VAL A 1 404 ? 14.763 1.769 3.147 1.00 76.00 404 VAL A CA 1
ATOM 3092 C C . VAL A 1 404 ? 14.448 1.787 4.632 1.00 76.00 404 VAL A C 1
ATOM 3094 O O . VAL A 1 404 ? 13.379 1.332 5.052 1.00 76.00 404 VAL A O 1
ATOM 3097 N N . VAL A 1 405 ? 15.376 2.322 5.418 1.00 70.44 405 VAL A N 1
ATOM 3098 C CA . VAL A 1 405 ? 15.108 2.737 6.793 1.00 70.44 405 VAL A CA 1
ATOM 3099 C C . VAL A 1 405 ? 14.971 4.248 6.793 1.00 70.44 405 VAL A C 1
ATOM 3101 O O . VAL A 1 405 ? 15.850 4.950 6.309 1.00 70.44 405 VAL A O 1
ATOM 3104 N N . SER A 1 406 ? 13.865 4.743 7.329 1.00 67.75 406 SER A N 1
ATOM 3105 C CA . SER A 1 406 ? 13.684 6.157 7.629 1.00 67.75 406 SER A CA 1
ATOM 3106 C C . SER A 1 406 ? 13.840 6.345 9.131 1.00 67.75 406 SER A C 1
ATOM 3108 O O . SER A 1 406 ? 13.014 5.847 9.901 1.00 67.75 406 SER A O 1
ATOM 3110 N N . THR A 1 407 ? 14.880 7.054 9.559 1.00 56.38 407 THR A N 1
ATOM 3111 C CA . THR A 1 407 ? 15.036 7.500 10.949 1.00 56.38 407 THR A CA 1
ATOM 3112 C C . THR A 1 407 ? 14.880 9.007 11.022 1.00 56.38 407 THR A C 1
ATOM 3114 O O . THR A 1 407 ? 15.599 9.744 10.354 1.00 56.38 407 THR A O 1
ATOM 3117 N N . LEU A 1 408 ? 13.949 9.470 11.857 1.00 44.66 408 LEU A N 1
ATOM 3118 C CA . LEU A 1 408 ? 13.987 10.844 12.346 1.00 44.66 408 LEU A CA 1
ATOM 3119 C C . LEU A 1 408 ? 15.128 10.901 13.364 1.00 44.66 408 LEU A C 1
ATOM 3121 O O . LEU A 1 408 ? 15.072 10.197 14.375 1.00 44.66 408 LEU A O 1
ATOM 3125 N N . SER A 1 409 ? 16.181 11.657 13.068 1.00 41.44 409 SER A N 1
ATOM 3126 C CA . SER A 1 409 ? 17.332 11.824 13.954 1.00 41.44 409 SER A CA 1
ATOM 3127 C C . SER A 1 409 ? 16.848 12.296 15.328 1.00 41.44 409 SER A C 1
ATOM 3129 O O . SER A 1 409 ? 16.096 13.265 15.427 1.00 41.44 409 SER A O 1
ATOM 3131 N N . ALA A 1 410 ? 17.257 11.599 16.388 1.00 39.47 410 ALA A N 1
ATOM 3132 C CA . ALA A 1 410 ? 16.965 11.977 17.771 1.00 39.47 410 ALA A CA 1
ATOM 3133 C C . ALA A 1 410 ? 18.119 12.769 18.419 1.00 39.47 410 ALA A C 1
ATOM 3135 O O . ALA A 1 410 ? 18.114 12.960 19.634 1.00 39.47 410 ALA A O 1
ATOM 3136 N N . ASP A 1 411 ? 19.100 13.225 17.637 1.00 38.16 411 ASP A N 1
ATOM 3137 C CA . ASP A 1 411 ? 20.344 13.760 18.185 1.00 38.16 411 ASP A CA 1
ATOM 3138 C C . ASP A 1 411 ? 20.188 15.213 18.661 1.00 38.16 411 ASP A C 1
ATOM 3140 O O . ASP A 1 411 ? 20.138 16.176 17.894 1.00 38.16 411 ASP A O 1
ATOM 3144 N N . GLU A 1 412 ? 20.066 15.325 19.983 1.00 36.34 412 GLU A N 1
ATOM 3145 C CA . GLU A 1 412 ? 20.820 16.231 20.853 1.00 36.34 412 GLU A CA 1
ATOM 3146 C C . GLU A 1 412 ? 21.641 17.320 20.126 1.00 36.34 412 GLU A C 1
ATOM 3148 O O . GLU A 1 412 ? 22.746 17.096 19.643 1.00 36.34 412 GLU A O 1
ATOM 3153 N N . GLY A 1 413 ? 21.127 18.553 20.121 1.00 33.59 413 GLY A N 1
ATOM 3154 C CA . GLY A 1 413 ? 21.954 19.762 20.005 1.00 33.59 413 GLY A CA 1
ATOM 3155 C C . GLY A 1 413 ? 22.492 20.146 18.620 1.00 33.59 413 GLY A C 1
ATOM 3156 O O . GLY A 1 413 ? 23.168 21.169 18.525 1.00 33.59 413 GLY A O 1
ATOM 3157 N N . GLY A 1 414 ? 22.183 19.414 17.547 1.00 34.78 414 GLY A N 1
ATOM 3158 C CA . GLY A 1 414 ? 22.497 19.838 16.177 1.00 34.78 414 GLY A CA 1
ATOM 3159 C C . GLY A 1 414 ? 21.449 20.811 15.624 1.00 34.78 414 GLY A C 1
ATOM 3160 O O . GLY A 1 414 ? 20.257 20.521 15.639 1.00 34.78 414 GLY A O 1
ATOM 3161 N N . THR A 1 415 ? 21.864 21.962 15.096 1.00 33.09 415 THR A N 1
ATOM 3162 C CA . THR A 1 415 ? 20.997 23.038 14.563 1.00 33.09 415 THR A CA 1
ATOM 3163 C C . THR A 1 415 ? 20.230 22.691 13.279 1.00 33.09 415 THR A C 1
ATOM 3165 O O . THR A 1 415 ? 19.685 23.576 12.625 1.00 33.09 415 THR A O 1
ATOM 3168 N N . GLU A 1 416 ? 20.153 21.421 12.896 1.00 37.56 416 GLU A N 1
ATOM 3169 C CA . GLU A 1 416 ? 19.633 20.994 11.604 1.00 37.56 416 GLU A CA 1
ATOM 3170 C C . GLU A 1 416 ? 18.509 19.958 11.761 1.00 37.56 416 GLU A C 1
ATOM 3172 O O . GLU A 1 416 ? 18.659 18.772 11.487 1.00 37.56 416 GLU A O 1
ATOM 3177 N N . GLN A 1 417 ? 17.324 20.430 12.165 1.00 36.56 417 GLN A N 1
ATOM 3178 C CA . GLN A 1 417 ? 16.078 19.646 12.298 1.00 36.56 417 GLN A CA 1
ATOM 3179 C C . GLN A 1 417 ? 15.492 19.135 10.956 1.00 36.56 417 GLN A C 1
ATOM 3181 O O . GLN A 1 417 ? 14.316 18.785 10.882 1.00 36.56 417 GLN A O 1
ATOM 3186 N N . ASN A 1 418 ? 16.285 19.106 9.881 1.00 40.06 418 ASN A N 1
ATOM 3187 C CA . ASN A 1 418 ? 15.809 18.997 8.497 1.00 40.06 418 ASN A CA 1
ATOM 3188 C C . ASN A 1 418 ? 16.345 17.776 7.733 1.00 40.06 418 ASN A C 1
ATOM 3190 O O . ASN A 1 418 ? 16.214 17.723 6.510 1.00 40.06 418 ASN A O 1
ATOM 3194 N N . PHE A 1 419 ? 16.924 16.797 8.430 1.00 38.59 419 PHE A N 1
ATOM 3195 C CA . PHE A 1 419 ? 17.537 15.626 7.809 1.00 38.59 419 PHE A CA 1
ATOM 3196 C C . PHE A 1 419 ? 16.747 14.362 8.139 1.00 38.59 419 PHE A C 1
ATOM 3198 O O . PHE A 1 419 ? 16.506 14.044 9.301 1.00 38.59 419 PHE A O 1
ATOM 3205 N N . LEU A 1 420 ? 16.336 13.643 7.093 1.00 43.50 420 LEU A N 1
ATOM 3206 C CA . LEU A 1 420 ? 15.972 12.239 7.207 1.00 43.50 420 LEU A CA 1
ATOM 3207 C C . LEU A 1 420 ? 17.220 11.436 6.862 1.00 43.50 420 LEU A C 1
ATOM 3209 O O . LEU A 1 420 ? 17.676 11.496 5.719 1.00 43.50 420 LEU A O 1
ATOM 3213 N N . ASP A 1 421 ? 17.744 10.699 7.835 1.00 49.03 421 ASP A N 1
ATOM 3214 C CA . ASP A 1 421 ? 18.759 9.689 7.569 1.00 49.03 421 ASP A CA 1
ATOM 3215 C C . ASP A 1 421 ? 18.078 8.537 6.825 1.00 49.03 421 ASP A C 1
ATOM 3217 O O . ASP A 1 421 ? 17.182 7.868 7.357 1.00 49.03 421 ASP A O 1
ATOM 3221 N N . ILE A 1 422 ? 18.471 8.352 5.563 1.00 53.03 422 ILE A N 1
ATOM 3222 C CA . ILE A 1 422 ? 18.142 7.159 4.791 1.00 53.03 422 ILE A CA 1
ATOM 3223 C C . ILE A 1 422 ? 19.387 6.296 4.704 1.00 53.03 422 ILE A C 1
ATOM 3225 O O . ILE A 1 422 ? 20.349 6.670 4.037 1.00 53.03 422 ILE A O 1
ATOM 3229 N N . ASP A 1 423 ? 19.309 5.118 5.308 1.00 54.91 423 ASP A N 1
ATOM 3230 C CA . ASP A 1 423 ? 20.277 4.051 5.101 1.00 54.91 423 ASP A CA 1
ATOM 3231 C C . ASP A 1 423 ? 19.788 3.153 3.964 1.00 54.91 423 ASP A C 1
ATOM 3233 O O . ASP A 1 423 ? 18.787 2.436 4.102 1.00 54.91 423 ASP A O 1
ATOM 3237 N N . LEU A 1 424 ? 20.492 3.180 2.828 1.00 55.75 424 LEU A N 1
ATOM 3238 C CA . LEU A 1 424 ? 20.306 2.162 1.796 1.00 55.75 424 LEU A CA 1
ATOM 3239 C C . LEU A 1 424 ? 21.127 0.926 2.158 1.00 55.75 424 LEU A C 1
ATOM 3241 O O . LEU A 1 424 ? 22.353 0.969 2.250 1.00 55.75 424 LEU A O 1
ATOM 3245 N N . VAL A 1 425 ? 20.436 -0.196 2.331 1.00 54.91 425 VAL A N 1
ATOM 3246 C CA . VAL A 1 425 ? 21.070 -1.504 2.507 1.00 54.91 425 VAL A CA 1
ATOM 3247 C C . VAL A 1 425 ? 21.041 -2.229 1.169 1.00 54.91 425 VAL A C 1
ATOM 3249 O O . VAL A 1 425 ? 19.960 -2.434 0.618 1.00 54.91 425 VAL A O 1
ATOM 3252 N N . SER A 1 426 ? 22.214 -2.603 0.653 1.00 55.44 426 SER A N 1
ATOM 3253 C CA . SER A 1 426 ? 22.371 -3.315 -0.620 1.00 55.44 426 SER A CA 1
ATOM 3254 C C . SER A 1 426 ? 23.475 -4.371 -0.534 1.00 55.44 426 SER A C 1
ATOM 3256 O O . SER A 1 426 ? 24.482 -4.177 0.145 1.00 55.44 426 SER A O 1
ATOM 3258 N N . SER A 1 427 ? 23.282 -5.498 -1.223 1.00 55.94 427 SER A N 1
ATOM 3259 C CA . SER A 1 427 ? 24.233 -6.620 -1.286 1.00 55.94 427 SER A CA 1
ATOM 3260 C C . SER A 1 427 ? 25.401 -6.399 -2.260 1.00 55.94 427 SER A C 1
ATOM 3262 O O . SER A 1 427 ? 26.271 -7.256 -2.380 1.00 55.94 427 SER A O 1
ATOM 3264 N N . ASP A 1 428 ? 25.417 -5.292 -3.006 1.00 51.41 428 ASP A N 1
ATOM 3265 C CA . ASP A 1 428 ? 26.437 -4.982 -4.020 1.00 51.41 428 ASP A CA 1
ATOM 3266 C C . ASP A 1 428 ? 27.698 -4.296 -3.454 1.00 51.41 428 ASP A C 1
ATOM 3268 O O . ASP A 1 428 ? 28.624 -3.997 -4.210 1.00 51.41 428 ASP A O 1
ATOM 3272 N N . ARG A 1 429 ? 27.770 -4.074 -2.131 1.00 52.91 429 ARG A N 1
ATOM 3273 C CA . ARG A 1 429 ? 28.908 -3.451 -1.428 1.00 52.91 429 ARG A CA 1
ATOM 3274 C C . ARG A 1 429 ? 29.174 -4.121 -0.075 1.00 52.91 429 ARG A C 1
ATOM 3276 O O . ARG A 1 429 ? 28.272 -4.687 0.538 1.00 52.91 429 ARG A O 1
ATOM 3283 N N . THR A 1 430 ? 30.408 -4.028 0.437 1.00 52.53 430 THR A N 1
ATOM 3284 C CA . THR A 1 430 ? 30.679 -4.285 1.865 1.00 52.53 430 THR A CA 1
ATOM 3285 C C . THR A 1 430 ? 29.761 -3.393 2.690 1.00 52.53 430 THR A C 1
ATOM 3287 O O . THR A 1 430 ? 29.800 -2.184 2.490 1.00 52.53 430 THR A O 1
ATOM 3290 N N . PHE A 1 431 ? 28.942 -3.970 3.580 1.00 51.19 431 PHE A N 1
ATOM 3291 C CA . PHE A 1 431 ? 27.933 -3.238 4.358 1.00 51.19 431 PHE A CA 1
ATOM 3292 C C . PHE A 1 431 ? 28.549 -2.039 5.093 1.00 51.19 431 PHE A C 1
ATOM 3294 O O . PHE A 1 431 ? 29.131 -2.161 6.171 1.00 51.19 431 PHE A O 1
ATOM 3301 N N . THR A 1 432 ? 28.415 -0.880 4.467 1.00 50.84 432 THR A N 1
ATOM 3302 C CA . THR A 1 432 ? 28.504 0.455 5.034 1.00 50.84 432 THR A CA 1
ATOM 3303 C C . THR A 1 432 ? 27.206 1.099 4.569 1.00 50.84 432 THR A C 1
ATOM 3305 O O . THR A 1 432 ? 27.023 1.202 3.356 1.00 50.84 432 THR A O 1
ATOM 3308 N N . PRO A 1 433 ? 26.260 1.404 5.474 1.00 51.38 433 PRO A N 1
ATOM 3309 C CA . PRO A 1 433 ? 25.032 2.087 5.096 1.00 51.38 433 PRO A CA 1
ATOM 3310 C C . PRO A 1 433 ? 25.392 3.345 4.308 1.00 51.38 433 PRO A C 1
ATOM 3312 O O . PRO A 1 433 ? 26.148 4.187 4.800 1.00 51.38 433 PRO A O 1
ATOM 3315 N N . ASP A 1 434 ? 24.908 3.451 3.072 1.00 46.59 434 ASP A N 1
ATOM 3316 C CA . ASP A 1 434 ? 25.001 4.711 2.351 1.00 46.59 434 ASP A CA 1
ATOM 3317 C C . ASP A 1 434 ? 24.010 5.654 3.041 1.00 46.59 434 ASP A C 1
ATOM 3319 O O . ASP A 1 434 ? 22.797 5.513 2.873 1.00 46.59 434 ASP A O 1
ATOM 3323 N N . ARG A 1 435 ? 24.537 6.561 3.872 1.00 45.56 435 ARG A N 1
ATOM 3324 C CA . ARG A 1 435 ? 23.762 7.598 4.553 1.00 45.56 435 ARG A CA 1
ATOM 3325 C C . ARG A 1 435 ? 23.436 8.688 3.546 1.00 45.56 435 ARG A C 1
ATOM 3327 O O . ARG A 1 435 ? 24.307 9.464 3.147 1.00 45.56 435 ARG A O 1
ATOM 3334 N N . TYR A 1 436 ? 22.178 8.763 3.141 1.00 41.28 436 TYR A N 1
ATOM 3335 C CA . TYR A 1 436 ? 21.695 9.886 2.355 1.00 41.28 436 TYR A CA 1
ATOM 3336 C C . TYR A 1 436 ? 21.033 10.889 3.280 1.00 41.28 436 TYR A C 1
ATOM 3338 O O . TYR A 1 436 ? 19.966 10.633 3.831 1.00 41.28 436 TYR A O 1
ATOM 3346 N N . ALA A 1 437 ? 21.644 12.066 3.372 1.00 36.69 437 ALA A N 1
ATOM 3347 C CA . ALA A 1 437 ? 20.920 13.273 3.707 1.00 36.69 437 ALA A CA 1
ATOM 3348 C C . ALA A 1 437 ? 19.922 13.539 2.573 1.00 36.69 437 ALA A C 1
ATOM 3350 O O . ALA A 1 437 ? 20.322 13.835 1.442 1.00 36.69 437 ALA A O 1
ATOM 3351 N N . VAL A 1 438 ? 18.623 13.411 2.840 1.00 38.91 438 VAL A N 1
ATOM 3352 C CA . VAL A 1 438 ? 17.617 13.849 1.867 1.00 38.91 438 VAL A CA 1
ATOM 3353 C C . VAL A 1 438 ? 17.702 15.367 1.751 1.00 38.91 438 VAL A C 1
ATOM 3355 O O . VAL A 1 438 ? 17.195 16.096 2.598 1.00 38.91 438 VAL A O 1
ATOM 3358 N N . ALA A 1 439 ? 18.340 15.850 0.684 1.00 33.69 439 ALA A N 1
ATOM 3359 C CA . ALA A 1 439 ? 18.237 17.244 0.289 1.00 33.69 439 ALA A CA 1
ATOM 3360 C C . ALA A 1 439 ? 16.773 17.530 -0.066 1.00 33.69 439 ALA A C 1
ATOM 3362 O O . ALA A 1 439 ? 16.196 16.856 -0.928 1.00 33.69 439 ALA A O 1
ATOM 3363 N N . GLN A 1 440 ? 16.166 18.519 0.598 1.00 36.34 440 GLN A N 1
ATOM 3364 C CA . GLN A 1 440 ? 14.850 19.001 0.194 1.00 36.34 440 GLN A CA 1
ATOM 3365 C C . GLN A 1 440 ? 14.883 19.363 -1.300 1.00 36.34 440 GLN A C 1
ATOM 3367 O O . GLN A 1 440 ? 15.914 19.843 -1.789 1.00 36.34 440 GLN A O 1
ATOM 3372 N N . PRO A 1 441 ? 13.790 19.136 -2.053 1.00 32.12 441 PRO A N 1
ATOM 3373 C CA . PRO A 1 441 ? 13.694 19.622 -3.422 1.00 32.12 441 PRO A CA 1
ATOM 3374 C C . PRO A 1 441 ? 14.098 21.099 -3.444 1.00 32.12 441 PRO A C 1
ATOM 3376 O O . PRO A 1 441 ? 13.520 21.888 -2.698 1.00 32.12 441 PRO A O 1
ATOM 3379 N N . GLN A 1 442 ? 15.104 21.459 -4.251 1.00 32.91 442 GLN A N 1
ATOM 3380 C CA . GLN A 1 442 ? 15.547 22.848 -4.415 1.00 32.91 442 GLN A CA 1
ATOM 3381 C C . GLN A 1 442 ? 14.321 23.725 -4.709 1.00 32.91 442 GLN A C 1
ATOM 3383 O O . GLN A 1 442 ? 13.740 23.638 -5.792 1.00 32.91 442 GLN A O 1
ATOM 3388 N N . GLY A 1 443 ? 13.895 24.502 -3.709 1.00 38.59 443 GLY A N 1
ATOM 3389 C CA . GLY A 1 443 ? 12.650 25.273 -3.733 1.00 38.59 443 GLY A CA 1
ATOM 3390 C C . GLY A 1 443 ? 11.839 25.292 -2.429 1.00 38.59 443 GLY A C 1
ATOM 3391 O O . GLY A 1 443 ? 10.791 25.933 -2.407 1.00 38.59 443 GLY A O 1
ATOM 3392 N N . LEU A 1 444 ? 12.276 24.623 -1.357 1.00 36.56 444 LEU A N 1
ATOM 3393 C CA . LEU A 1 444 ? 11.568 24.608 -0.073 1.00 36.56 444 LEU A CA 1
ATOM 3394 C C . LEU A 1 444 ? 12.512 25.002 1.077 1.00 36.56 444 LEU A C 1
ATOM 3396 O O . LEU A 1 444 ? 13.206 24.161 1.629 1.00 36.56 444 LEU A O 1
ATOM 3400 N N . ASP A 1 445 ? 12.499 26.281 1.466 1.00 35.56 445 ASP A N 1
ATOM 3401 C CA . ASP A 1 445 ? 13.139 26.774 2.705 1.00 35.56 445 ASP A CA 1
ATOM 3402 C C . ASP A 1 445 ? 12.243 26.568 3.949 1.00 35.56 445 ASP A C 1
ATOM 3404 O O . ASP A 1 445 ? 12.474 27.151 5.007 1.00 35.56 445 ASP A O 1
ATOM 3408 N N . ALA A 1 446 ? 11.181 25.759 3.843 1.00 34.16 446 ALA A N 1
ATOM 3409 C CA . ALA A 1 446 ? 10.269 25.481 4.948 1.00 34.16 446 ALA A CA 1
ATOM 3410 C C . ALA A 1 446 ? 9.823 24.006 4.944 1.00 34.16 446 ALA A C 1
ATOM 3412 O O . ALA A 1 446 ? 9.295 23.536 3.930 1.00 34.16 446 ALA A O 1
ATOM 3413 N N . PRO A 1 447 ? 9.994 23.275 6.063 1.00 37.91 447 PRO A N 1
ATOM 3414 C CA . PRO A 1 447 ? 9.625 21.869 6.156 1.00 37.91 447 PRO A CA 1
ATOM 3415 C C . PRO A 1 447 ? 8.111 21.672 6.003 1.00 37.91 447 PRO A C 1
ATOM 3417 O O . PRO A 1 447 ? 7.302 22.332 6.654 1.00 37.91 447 PRO A O 1
ATOM 3420 N N . LEU A 1 448 ? 7.726 20.697 5.177 1.00 34.44 448 LEU A N 1
ATOM 3421 C CA . LEU A 1 448 ? 6.391 20.095 5.185 1.00 34.44 448 LEU A CA 1
ATOM 3422 C C . LEU A 1 448 ? 6.373 18.951 6.206 1.00 34.44 448 LEU A C 1
ATOM 3424 O O . LEU A 1 448 ? 6.305 17.779 5.849 1.00 34.44 448 LEU A O 1
ATOM 3428 N N . GLY A 1 449 ? 6.493 19.311 7.484 1.00 34.38 449 GLY A N 1
ATOM 3429 C CA . GLY A 1 449 ? 6.210 18.437 8.624 1.00 34.38 449 GLY A CA 1
ATOM 3430 C C . GLY A 1 449 ? 4.830 18.738 9.229 1.00 34.38 449 GLY A C 1
ATOM 3431 O O . GLY A 1 449 ? 4.190 19.717 8.828 1.00 34.38 449 GLY A O 1
ATOM 3432 N N . PRO A 1 450 ? 4.319 17.890 10.140 1.00 31.41 450 PRO A N 1
ATOM 3433 C CA . PRO A 1 450 ? 3.115 18.189 10.912 1.00 31.41 450 PRO A CA 1
ATOM 3434 C C . PRO A 1 450 ? 3.188 19.532 11.640 1.00 31.41 450 PRO A C 1
ATOM 3436 O O . PRO A 1 450 ? 4.239 19.822 12.258 1.00 31.41 450 PRO A O 1
#

Foldseek 3Di:
DDDPPPPPKAKDKDWDAAQFKIKIFIDIPDDDPQFQAKWKWKWWDDDPDTDIFTQKDQDADVVVVHDPPDIDGCQRRHDNDGMDIRRPDHAQIKMKMKIWGFGDPDPPDRTDTDHIHDIDDIDGHYQDPDLQKGKWWFQQACLDPVVLVVCVVVVHALVRVLVLLAPPHDPVLNCNRLGVVVVVLLVLLVDDQKAKQWEALAAAHPSNLVSQLVSAPSYAAEYEQHPDPVRRNCVVSQVSSVVSPRDYFYQRCDPNDGSHFGKMFIDHPNQGFKMKGWNAHNHSCSRHNDIIMIMIGGHRVVSVLVVVLSVQQSCQTPPNNVHRDCDPVNQVSQQDWDWDCRRPDIDIDHDDDHPPCVVVVVLLCVLVVDDAEDEDEEEAVDPSCPVVSLLVQLQDPRYFYFYWYWDQDPDDDDPPSQFTFTFTRGSPDDDDGPTDGPDRDVNHPDDSDD

Secondary structure (DSSP, 8-state):
------PPP-EEEEEEE-SS-EEEEEEESS--TT--EEEEEEEEEETTEEEEEEPEES---GGG-PPTT--EETTTS-BSSSEEEETT--TT-EEEEEEEEEE-SSTTSPPEEEEEPPPPPPEE--SEEETTEEEEE----TTSHHHHHHHHHHT--HHHHHHHTSTTS-HHHHHHHHHHHHHHHHHTT--SS-EEEEEES-EE-HHHHHHHHTTGGGEEEEEE--S-SSS-TTHHHHHHHHHTT--EEEE--GGG-----EEEEEEETTEEEEEEEES--EEHHHHHTS--EEEEE--HHHHHHHHHHHHHHHHTSTTTSSS----HHHHHHHTS-EEEEETTEEEEE--S--SS-HHHHHHHHHHHH-SSEEEEEEES--TT-HHHHHHHHTTSTT-EEEEEEEEE---TT-S-TT-EEEEEEETTSSS--EEEE-PPPTT-SS----

pLDDT: mean 85.81, std 17.01, range [31.41, 98.88]

Sequence (450 aa):
MGEQQQVAVSIKVSVYTNGDDAFVAWAPSDFIAGCPGFLLERGRKVGATEKIEPVENRVGFTKDRPKSGDHRPSDVWPFQRFNWTDHAADVGNVVRYRVTAMISAAPGKPLIKGVSSDWTDWKTLATDAGGGFSCYFNRGLVLSQFVARYMAKNRLTPAAFKKSLQTNGDAKFRAFLEGDLGLRMVGLTQGAGDELHAALYELGDATLETALIGLGPRLRLILANGSDKSGDGNKAARKNLNDHGIATIDRMLKSKGLGHNKFVVVSRDDVPEMVWTGSTNWSTTGLCTQVNNGLLIEDRDVAAHFRKHWDLLKDASPPKTDPANFTPALMADNDGPKTFAIGSARATVWFTRTSNGADMDALREVVTSARHAVLFLMFTPGKQGLHMLAGQRAKEKGMYVRGVVSTLSADEGGTEQNFLDIDLVSSDRTFTPDRYAVAQPQGLDAPLGP

Radius of gyration: 24.87 Å; chains: 1; bounding box: 69×58×64 Å